Protein 3N5U (pdb70)

B-factor: mean 53.97, std 14.17, range [27.02, 156.86]

Nearest PDB structures (foldseek):
  6obs-assembly1_A  TM=1.000E+00  e=6.700E-63  Homo sapiens
  7t0y-assembly2_C  TM=9.995E-01  e=1.807E-62  Homo sapiens
  7tvf-assembly2_C  TM=9.965E-01  e=1.807E-62  Homo sapiens
  6obr-assembly2_B  TM=9.965E-01  e=2.464E-62  Homo sapiens
  6obq-assembly2_B  TM=9.954E-01  e=4.580E-62  Homo sapiens

CATH classification: 3.60.21.10

GO terms:
  GO:0005737 cytoplasm (C, IDA)
  GO:0005783 endoplasmic reticulum (C, IDA)
  GO:0043247 telomere maintenance in response to DNA damage (P, IDA)
  GO:0016791 phosphatase activity (F, IDA)
  GO:0004721 phosphoprotein phosphatase activity (F, IMP)
  GO:0004722 protein serine/threonine phosphatase activity (F, TAS)
  GO:0060828 regulation of canonical Wnt signaling pathway (P, IC)
  GO:0005515 protein binding (F, IPI)
  GO:0006470 protein dephosphorylation (P, IMP)
  GO:0001111 RNA polymerase II promoter clearance (P, IDA)
  GO:0004722 protein serine/threonine phosphatase activity (F, IDA)
  GO:0034244 negative regulation of transcription elongation by RNA polymerase II (P, IDA)
  GO:0005634 nucleus (C, IDA)
  GO:0072357 PTW/PP1 phosphatase complex (C, IDA)
  GO:2000806 positive regulation of termination of RNA polymerase II transcription, poly(A)-coupled (P, IDA)
  GO:0032968 positive regulation of transcription elongation by RNA polymerase II (P, IDA)
  GO:0050821 protein stabilization (P, IDA)
  GO:0180007 RNA polymerase II CTD heptapeptide repeat S5 phosphatase activity (F, IDA)
  GO:0004722 protein serine/threonine phosphatase activity (F, EXP)
  GO:0005634 nucleus (C, EXP)

Secondary structure (DSSP, 8-state):
--HHHHHHHHHTTTTSSTT------HHHHHHHHHHHHHHHHHS-SEE---SSEEEE-B-TT-HHHHHHHHHHH--TTSS-EEE-S--SSSSS-HHHHHHHHHHHHHHSTTSEEE---TTSSHHHHTTTTHHHHHHHHS-HHHHHHHHHHHTT---EEEETTTEEE-SS---TT--SHHHHHT--SS----SSHHHHHHHH-EE-TT--SEEE-TTSSSEEE-HHHHHHHHHHTT--EEEE-SS--TTSEEEETTTTEEEEB--SSTTSS----EEEEEE-TT-EEEEEEE----/--HHHHHHHHHTTTTSSTT------HHHHHHHHHHHHHHHHHS-SEE---SSEEEE-B-TT-HHHHHHHHHHH--TTSS-EEE-S--SSSSS-HHHHHHHHHHHHHHSTTSEEE---TTSSHHHHTTTTHHHHHHHHS-HHHHHHHHHHHTT---EEEETTTEEE-SS---TT--SHHHHHT--SS----SSHHHHHHHH-EE-TT--SEEE-TTSSSEEE-HHHHHHHHHHTT--EEEE-SS--SSSEEEETTTTEEEEB--SSTTSS----EEEEEE-TT--EEEEEE----/---EE--

Radius of gyration: 26.46 Å; Cα contacts (8 Å, |Δi|>4): 1363; chains: 3; bounding box: 72×62×52 Å

Foldseek 3Di:
DCLVVLLCLLCVCQPPDADDDRADDLVVLLCLLPLLLVLLQVAFLEAEAEDFAKEFAAAAQRSNLVSVVCVQVNDPPVGAYEYAANQYFLHDGSPSRVSNLSSVCNVCVRRHAYAYAPCQAPVCCCPRCNCVVCVVRPRNVSVVSSNLRSLSHRAWYQYPLAEIEHAADFAPQPPDPCVSRVDDPSDGQDQDDGSVQRRHEEEDAPDDAWAPDPVNGGTYGYLVVLVVRCVSRVYQEYEYENDDDQAQKDAHNHNSYIYGHAHACSNVPHQGKGWMWGQHNVRPIDIDIGGHDD/DPLVVLLCLLCVCQPPDQDDDRADDLVVLLCLLPLLLVLLQVAFLEAEAEDFAKEFEAAAQRSNLVSVVCVQVNDPPVGAYEYAANQYFLHDGSPSRVSNLSSVCNVCVRRHAYAYAPCQAPVCCCPRCNCVVCVVRPRNVSVVSSNLRSLSGRAWYQYPLAEIEHAADFAPQPPDPCVSRVDDPSDGQDQDDGSVQRRHEEEDAPDDAWAPDPVNGGTYGYLVVLVVRCVSRVYQEYEYENDDDQAQKDAHNHNSYIYGHAHACSNVPHQGKHWMWGQHNVRPIDIDIGGHDD/DDDDDDD

Sequence (595 aa):
LNLDSIIGRLLEVQGSRPGKNVQLTENEIRGLCLKSREIFLSQPILLELEAPLKICGDIHGQYYDLLRLFEYGGFPPESNYLFLGDYVDRGKQSLETICLLLAYKIKYPENFFLLRGNHECASINRIYGFYDECKRRYNIKLWKTFTDCFNCLPIAAIVDEKIFCCHGGLSPDLQSMEQIRRIMRPTDVPDQGLLCDLLWSDPDKDVQGWGENDRGVSFTFGAEVVAKFLHKHDLDLICRAHQVVEDGYEFFAKRQLVTLFSAPNYCGEFDNAGAMMSVDETLMCSFQILKPADLNLDSIIGRLLEVQGSRPGKNVQLTENEIRGLCLKSREIFLSQPILLELEAPLKICGDIHGQYYDLLRLFEYGGFPPESNYLFLGDYVDRGKQSLETICLLLAYKIKYPENFFLLRGNHECASINRIYGFYDECKRRYNIKLWKTFTDCFNCLPIAAIVDEKIFCCHGGLSPDLQSMEQIRRIMRPTDVPDQGLLCDLLWSDPDKDVQGWGENDRGVSFTFGAEVVAKFLHKHDLDLICRAHQVVEDGYEFFAKRQLVTLFSAPNYCGEFDNAGAMMSVDETLMCSFQILKPADKKLRFDI

Solvent-accessible surface area: 24087 Å² total; per-residue (Å²): 84,94,22,91,41,0,17,39,79,1,43,114,3,70,70,39,174,118,35,87,76,17,99,5,78,66,108,36,2,54,14,0,0,87,87,0,70,114,26,0,67,102,19,82,8,2,4,117,18,126,11,78,6,40,0,0,0,1,2,0,0,28,1,40,31,0,3,84,0,0,105,114,9,14,36,12,66,139,18,50,1,0,0,0,0,2,0,0,0,96,18,176,8,0,3,2,0,1,3,0,0,2,0,5,1,25,79,46,42,123,53,0,22,2,0,0,0,4,7,0,3,29,53,8,0,38,35,65,28,0,4,64,9,0,63,156,32,36,52,30,123,0,10,93,15,0,5,57,0,1,30,0,2,1,0,0,0,17,1,44,144,37,0,0,0,0,0,0,0,3,5,43,64,8,106,42,31,79,48,0,91,151,32,150,36,74,33,63,13,62,97,129,32,22,13,0,1,0,0,24,0,6,20,49,173,133,26,165,26,87,19,99,5,96,69,16,20,22,81,10,0,0,36,53,24,0,35,149,15,11,162,124,42,97,11,49,0,0,0,0,0,10,59,48,8,140,86,0,59,93,50,20,7,188,105,58,0,0,7,0,1,1,0,4,36,24,74,61,135,96,108,3,9,0,0,0,0,13,3,62,128,46,13,46,0,36,27,50,46,3,151,43,89,201,86,97,20,91,42,0,18,38,80,1,44,115,4,69,69,37,174,119,36,89,76,17,98,6,78,64,108,37,2,56,14,0,0,86,86,0,69,114,25,0,68,103,20,81,8,2,4,118,18,124,12,79,7,40,0,0,0,1,2,1,0,29,2,39,31,0,2,82,0,0,103,116,10,13,36,11,65,141,17,49,0,0,0,0,0,3,0,0,0,99,17,176,7,0,3,2,0,2,2,0,0,2,0,5,0,25,78,45,43,125,54,0,21,1,0,0,0,5,7,0,2,30,54,9,0,39,36,66,27,0,4,64,9,0,62,158,32,35,50,27,121,0,8,90,14,0,5,57,0,0,30,0,3,1,0,0,0,17,0,45,143,64,5,0,0,0,0,0,0,3,6,43,65,8,105,40,31,80,48,0,92,149,30,151,38,74,34,62,12,63,101,131,32,22,13,0,1,0,0,25,0,6,19,49,172,133,25,165,26,87,19,106,6,101,71,17,20,21,80,10,0,0,36,54,24,0,36,149,17,10,165,124,42,97,12,89,21,0,0,0,0,11,57,48,8,143,84,0,67,92,69,19,7,189,174,56,0,0,7,0,1,1,0,2,35,24,73,61,135,98,108,3,9,0,0,0,0,13,3,61,130,107,69,125,39,50,47,49,47,3,151,41,89,202,211,112,27,115,36,59,185

InterPro domains:
  IPR004843 Calcineurin-like, phosphoesterase domain [PF00149] (59-251)
  IPR006186 Serine/threonine-specific protein phosphatase/bis(5-nucleosyl)-tetraphosphatase [PR00114] (58-85)
  IPR006186 Serine/threonine-specific protein phosphatase/bis(5-nucleosyl)-tetraphosphatase [PR00114] (87-114)
  IPR006186 Serine/threonine-specific protein phosphatase/bis(5-nucleosyl)-tetraphosphatase [PR00114] (120-144)
  IPR006186 Serine/threonine-specific protein phosphatase/bis(5-nucleosyl)-tetraphosphatase [PR00114] (154-180)
  IPR006186 Serine/threonine-specific protein phosphatase/bis(5-nucleosyl)-tetraphosphatase [PR00114] (183-210)
  IPR006186 Serine/threonine-specific protein phosphatase/bis(5-nucleosyl)-tetraphosphatase [PR00114] (240-260)
  IPR006186 Serine/threonine-specific protein phosphatase/bis(5-nucleosyl)-tetraphosphatase [PR00114] (262-278)
  IPR006186 Serine/threonine-specific protein phosphatase/bis(5-nucleosyl)-tetraphosphatase [PS00125] (121-126)
  IPR006186 Serine/threonine-specific protein phosphatase/bis(5-nucleosyl)-tetraphosphatase [SM00156] (30-300)
  IPR029052 Metallo-dependent phosphatase-like [G3DSA:3.60.21.10] (2-308)
  IPR029052 Metallo-dependent phosphatase-like [SSF56300] (19-301)
  IPR031675 Serine-threonine protein phosphatase, N-terminal [PF16891] (9-56)
  IPR050341 Serine/threonine-protein phosphatase PP1 catalytic subunit [PTHR11668] (12-305)

Structure (mmCIF, N/CA/C/O backbone):
data_3N5U
#
_entry.id   3N5U
#
_cell.length_a   92.946
_cell.length_b   92.946
_cell.length_c   192.381
_cell.angle_alpha   90.000
_cell.angle_beta   90.000
_cell.angle_gamma   90.000
#
_symmetry.space_group_name_H-M   'P 41 21 2'
#
loop_
_entity.id
_entity.type
_entity.pdbx_description
1 polymer 'Serine/threonine-protein phosphatase PP1-alpha catalytic subunit'
2 polymer 'Retinoblastoma-associated protein'
3 non-polymer 'MANGANESE (II) ION'
4 non-polymer 'CHLORIDE ION'
#
loop_
_atom_site.group_PDB
_atom_site.id
_atom_site.type_symbol
_atom_site.label_atom_id
_atom_site.label_alt_id
_atom_site.label_comp_id
_atom_site.label_asym_id
_atom_site.label_entity_id
_atom_site.label_seq_id
_atom_site.pdbx_PDB_ins_code
_atom_site.Cartn_x
_atom_site.Cartn_y
_atom_site.Cartn_z
_atom_site.occupancy
_atom_site.B_iso_or_equiv
_atom_site.auth_seq_id
_atom_site.auth_comp_id
_atom_site.auth_asym_id
_atom_site.auth_atom_id
_atom_site.pdbx_PDB_model_num
ATOM 1 N N . LEU A 1 7 ? 27.550 11.794 46.252 1.00 50.73 7 LEU A N 1
ATOM 2 C CA . LEU A 1 7 ? 28.227 12.590 45.226 1.00 57.32 7 LEU A CA 1
ATOM 3 C C . LEU A 1 7 ? 27.700 14.018 45.166 1.00 56.60 7 LEU A C 1
ATOM 4 O O . LEU A 1 7 ? 26.566 14.250 44.744 1.00 58.25 7 LEU A O 1
ATOM 9 N N . ASN A 1 8 ? 28.525 14.977 45.575 1.00 53.87 8 ASN A N 1
ATOM 10 C CA . ASN A 1 8 ? 28.108 16.375 45.571 1.00 55.82 8 ASN A CA 1
ATOM 11 C C . ASN A 1 8 ? 28.302 17.022 44.205 1.00 55.72 8 ASN A C 1
ATOM 12 O O . ASN A 1 8 ? 29.225 17.814 43.999 1.00 54.13 8 ASN A O 1
ATOM 17 N N . LEU A 1 9 ? 27.411 16.684 43.279 1.00 56.11 9 LEU A N 1
ATOM 18 C CA . LEU A 1 9 ? 27.521 17.116 41.889 1.00 54.25 9 LEU A CA 1
ATOM 19 C C . LEU A 1 9 ? 27.623 18.639 41.736 1.00 53.17 9 LEU A C 1
ATOM 20 O O . LEU A 1 9 ? 28.517 19.143 41.052 1.00 49.55 9 LEU A O 1
ATOM 25 N N . ASP A 1 10 ? 26.708 19.366 42.373 1.00 57.48 10 ASP A N 1
ATOM 26 C CA . ASP A 1 10 ? 26.676 20.822 42.264 1.00 53.79 10 ASP A CA 1
ATOM 27 C C . ASP A 1 10 ? 27.985 21.460 42.732 1.00 51.31 10 ASP A C 1
ATOM 28 O O . ASP A 1 10 ? 28.498 22.376 42.091 1.00 49.90 10 ASP A O 1
ATOM 33 N N . SER A 1 11 ? 28.530 20.973 43.842 1.00 48.64 11 SER A N 1
ATOM 34 C CA . SER A 1 11 ? 29.793 21.503 44.346 1.00 49.48 11 SER A CA 1
ATOM 35 C C . SER A 1 11 ? 30.894 21.359 43.315 1.00 50.03 11 SER A C 1
ATOM 36 O O . SER A 1 11 ? 31.673 22.285 43.083 1.00 48.72 11 SER A O 1
ATOM 39 N N . ILE A 1 12 ? 30.957 20.173 42.723 1.00 49.73 12 ILE A N 1
ATOM 40 C CA . ILE A 1 12 ? 31.950 19.850 41.714 1.00 47.01 12 ILE A CA 1
ATOM 41 C C . ILE A 1 12 ? 31.853 20.809 40.535 1.00 48.80 12 ILE A C 1
ATOM 42 O O . ILE A 1 12 ? 32.828 21.478 40.186 1.00 48.17 12 ILE A O 1
ATOM 47 N N . ILE A 1 13 ? 30.669 20.886 39.933 1.00 46.52 13 ILE A N 1
ATOM 48 C CA . ILE A 1 13 ? 30.441 21.807 38.826 1.00 46.25 13 ILE A CA 1
ATOM 49 C C . ILE A 1 13 ? 30.827 23.223 39.230 1.00 47.43 13 ILE A C 1
ATOM 50 O O . ILE A 1 13 ? 31.371 23.980 38.427 1.00 46.13 13 ILE A O 1
ATOM 55 N N . GLY A 1 14 ? 30.544 23.570 40.483 1.00 49.59 14 GLY A N 1
ATOM 56 C CA . GLY A 1 14 ? 30.827 24.899 40.999 1.00 50.25 14 GLY A CA 1
ATOM 57 C C . GLY A 1 14 ? 32.303 25.246 41.000 1.00 51.38 14 GLY A C 1
ATOM 58 O O . GLY A 1 14 ? 32.702 26.299 40.500 1.00 51.39 14 GLY A O 1
ATOM 59 N N . ARG A 1 15 ? 33.117 24.364 41.569 1.00 50.44 15 ARG A N 1
ATOM 60 C CA . ARG A 1 15 ? 34.557 24.576 41.604 1.00 50.12 15 ARG A CA 1
ATOM 61 C C . ARG A 1 15 ? 35.151 24.576 40.206 1.00 49.03 15 ARG A C 1
ATOM 62 O O . ARG A 1 15 ? 36.161 25.236 39.952 1.00 49.48 15 ARG A O 1
ATOM 70 N N . LEU A 1 16 ? 34.515 23.834 39.302 1.00 49.39 16 LEU A N 1
ATOM 71 C CA . LEU A 1 16 ? 34.965 23.754 37.912 1.00 52.14 16 LEU A CA 1
ATOM 72 C C . LEU A 1 16 ? 34.714 25.048 37.139 1.00 49.59 16 LEU A C 1
ATOM 73 O O . LEU A 1 16 ? 35.625 25.601 36.531 1.00 50.96 16 LEU A O 1
ATOM 78 N N . LEU A 1 17 ? 33.476 25.525 37.166 1.00 47.27 17 LEU A N 1
ATOM 79 C CA . LEU A 1 17 ? 33.114 26.741 36.454 1.00 49.26 17 LEU A CA 1
ATOM 80 C C . LEU A 1 17 ? 33.757 27.976 37.077 1.00 54.49 17 LEU A C 1
ATOM 81 O O . LEU A 1 17 ? 33.823 29.036 36.455 1.00 57.04 17 LEU A O 1
ATOM 86 N N . GLU A 1 18 ? 34.237 27.827 38.306 1.00 54.45 18 GLU A N 1
ATOM 87 C CA . GLU A 1 18 ? 34.761 28.948 39.075 1.00 56.23 18 GLU A CA 1
ATOM 88 C C . GLU A 1 18 ? 35.925 29.669 38.396 1.00 56.09 18 GLU A C 1
ATOM 89 O O . GLU A 1 18 ? 36.022 30.889 38.473 1.00 63.52 18 GLU A O 1
ATOM 95 N N . VAL A 1 19 ? 36.805 28.925 37.736 1.00 56.04 19 VAL A N 1
ATOM 96 C CA . VAL A 1 19 ? 37.961 29.538 37.082 1.00 64.58 19 VAL A CA 1
ATOM 97 C C . VAL A 1 19 ? 37.601 30.258 35.784 1.00 66.63 19 VAL A C 1
ATOM 98 O O . VAL A 1 19 ? 38.484 30.704 35.054 1.00 68.27 19 VAL A O 1
ATOM 102 N N . GLN A 1 20 ? 36.307 30.371 35.507 1.00 65.02 20 GLN A N 1
ATOM 103 C CA . GLN A 1 20 ? 35.835 30.983 34.270 1.00 67.00 20 GLN A CA 1
ATOM 104 C C . GLN A 1 20 ? 36.420 32.379 34.059 1.00 72.05 20 GLN A C 1
ATOM 105 O O . GLN A 1 20 ? 36.005 33.340 34.707 1.00 70.19 20 GLN A O 1
ATOM 111 N N . GLY A 1 21 ? 37.383 32.479 33.146 1.00 76.09 21 GLY A N 1
ATOM 112 C CA . GLY A 1 21 ? 38.039 33.741 32.852 1.00 75.37 21 GLY A CA 1
ATOM 113 C C . GLY A 1 21 ? 38.936 34.201 33.983 1.00 72.83 21 GLY A C 1
ATOM 114 O O . GLY A 1 21 ? 38.654 35.199 34.646 1.00 68.87 21 GLY A O 1
ATOM 115 N N . SER A 1 22 ? 40.022 33.472 34.201 1.00 74.03 22 SER A N 1
ATOM 116 C CA . SER A 1 22 ? 40.914 33.763 35.312 1.00 79.13 22 SER A CA 1
ATOM 117 C C . SER A 1 22 ? 42.339 33.393 34.947 1.00 84.77 22 SER A C 1
ATOM 118 O O . SER A 1 22 ? 42.975 32.603 35.642 1.00 86.04 22 SER A O 1
ATOM 121 N N . ARG A 1 23 ? 42.833 33.968 33.854 1.00 88.72 23 ARG A N 1
ATOM 122 C CA . ARG A 1 23 ? 44.154 33.630 33.333 1.00 96.30 23 ARG A CA 1
ATOM 123 C C . ARG A 1 23 ? 44.081 32.268 32.643 1.00 91.98 23 ARG A C 1
ATOM 124 O O . ARG A 1 23 ? 43.311 31.406 33.065 1.00 87.33 23 ARG A O 1
ATOM 132 N N . PRO A 1 24 ? 44.875 32.073 31.575 1.00 94.05 24 PRO A N 1
ATOM 133 C CA . PRO A 1 24 ? 44.890 30.817 30.812 1.00 89.32 24 PRO A CA 1
ATOM 134 C C . PRO A 1 24 ? 45.599 29.680 31.552 1.00 89.33 24 PRO A C 1
ATOM 135 O O . PRO A 1 24 ? 46.790 29.790 31.859 1.00 92.81 24 PRO A O 1
ATOM 139 N N . GLY A 1 25 ? 44.871 28.602 31.828 1.00 77.11 25 GLY A N 1
ATOM 140 C CA . GLY A 1 25 ? 45.460 27.418 32.424 1.00 69.90 25 GLY A CA 1
ATOM 141 C C . GLY A 1 25 ? 45.524 27.410 33.944 1.00 73.44 25 GLY A C 1
ATOM 142 O O . GLY A 1 25 ? 46.518 26.965 34.524 1.00 69.72 25 GLY A O 1
ATOM 143 N N . LYS A 1 26 ? 44.474 27.906 34.596 1.00 72.20 26 LYS A N 1
ATOM 144 C CA . LYS A 1 26 ? 44.367 27.790 36.048 1.00 60.09 26 LYS A CA 1
ATOM 145 C C . LYS A 1 26 ? 43.684 26.475 36.399 1.00 55.83 26 LYS A C 1
ATOM 146 O O . LYS A 1 26 ? 42.495 26.297 36.138 1.00 53.10 26 LYS A O 1
ATOM 152 N N . ASN A 1 27 ? 44.448 25.558 36.986 1.00 53.72 27 ASN A N 1
ATOM 153 C CA . ASN A 1 27 ? 43.961 24.216 37.296 1.00 48.21 27 ASN A CA 1
ATOM 154 C C . ASN A 1 27 ? 42.803 24.195 38.293 1.00 45.19 27 ASN A C 1
ATOM 155 O O . ASN A 1 27 ? 42.643 25.113 39.096 1.00 46.50 27 ASN A O 1
ATOM 160 N N . VAL A 1 28 ? 41.988 23.145 38.220 1.00 45.13 28 VAL A N 1
ATOM 161 C CA . VAL A 1 28 ? 40.954 22.883 39.224 1.00 43.33 28 VAL A CA 1
ATOM 162 C C . VAL A 1 28 ? 41.106 21.444 39.712 1.00 41.47 28 VAL A C 1
ATOM 163 O O . VAL A 1 28 ? 40.834 20.494 38.974 1.00 40.23 28 VAL A O 1
ATOM 167 N N . GLN A 1 29 ? 41.560 21.286 40.951 1.00 38.30 29 GLN A N 1
ATOM 168 C CA . GLN A 1 29 ? 41.935 19.972 41.458 1.00 35.97 29 GLN A CA 1
ATOM 169 C C . GLN A 1 29 ? 40.864 19.359 42.348 1.00 34.79 29 GLN A C 1
ATOM 170 O O . GLN A 1 29 ? 40.806 19.634 43.539 1.00 37.78 29 GLN A O 1
ATOM 176 N N . LEU A 1 30 ? 40.015 18.527 41.763 1.00 33.97 30 LEU A N 1
ATOM 177 C CA . LEU A 1 30 ? 39.020 17.796 42.531 1.00 36.53 30 LEU A CA 1
ATOM 178 C C . LEU A 1 30 ? 39.703 16.670 43.314 1.00 39.64 30 LEU A C 1
ATOM 179 O O . LEU A 1 30 ? 40.898 16.417 43.130 1.00 39.70 30 LEU A O 1
ATOM 184 N N . THR A 1 31 ? 38.963 15.995 44.191 1.00 36.54 31 THR A N 1
ATOM 185 C CA . THR A 1 31 ? 39.529 14.835 44.864 1.00 40.05 31 THR A CA 1
ATOM 186 C C . THR A 1 31 ? 39.356 13.630 43.965 1.00 38.00 31 THR A C 1
ATOM 187 O O . THR A 1 31 ? 38.388 13.547 43.217 1.00 37.79 31 THR A O 1
ATOM 191 N N . GLU A 1 32 ? 40.302 12.705 44.022 1.00 38.80 32 GLU A N 1
ATOM 192 C CA . GLU A 1 32 ? 40.225 11.531 43.172 1.00 38.91 32 GLU A CA 1
ATOM 193 C C . GLU A 1 32 ? 38.932 10.784 43.445 1.00 39.14 32 GLU A C 1
ATOM 194 O O . GLU A 1 32 ? 38.415 10.082 42.574 1.00 39.08 32 GLU A O 1
ATOM 200 N N . ASN A 1 33 ? 38.400 10.948 44.653 1.00 37.88 33 ASN A N 1
ATOM 201 C CA . ASN A 1 33 ? 37.132 10.313 44.984 1.00 40.09 33 ASN A CA 1
ATOM 202 C C . ASN A 1 33 ? 35.954 10.967 44.282 1.00 40.45 33 ASN A C 1
ATOM 203 O O . ASN A 1 33 ? 35.010 10.289 43.875 1.00 42.91 33 ASN A O 1
ATOM 208 N N . GLU A 1 34 ? 36.014 12.283 44.126 1.00 40.64 34 GLU A N 1
ATOM 209 C CA . GLU A 1 34 ? 34.983 12.989 43.375 1.00 39.59 34 GLU A CA 1
ATOM 210 C C . GLU A 1 34 ? 35.004 12.544 41.924 1.00 37.13 34 GLU A C 1
ATOM 211 O O . GLU A 1 34 ? 33.962 12.264 41.343 1.00 39.09 34 GLU A O 1
ATOM 217 N N . ILE A 1 35 ? 36.197 12.451 41.352 1.00 34.62 35 ILE A N 1
ATOM 218 C CA . ILE A 1 35 ? 36.337 12.046 39.961 1.00 37.75 35 ILE A CA 1
ATOM 219 C C . ILE A 1 35 ? 35.827 10.619 39.701 1.00 40.48 35 ILE A C 1
ATOM 220 O O . ILE A 1 35 ? 35.152 10.381 38.697 1.00 39.78 35 ILE A O 1
ATOM 225 N N . ARG A 1 36 ? 36.132 9.677 40.593 1.00 37.64 36 ARG A N 1
ATOM 226 C CA . ARG A 1 36 ? 35.589 8.325 40.454 1.00 39.76 36 ARG A CA 1
ATOM 227 C C . ARG A 1 36 ? 34.068 8.361 40.417 1.00 43.79 36 ARG A C 1
ATOM 228 O O . ARG A 1 36 ? 33.433 7.591 39.695 1.00 42.63 36 ARG A O 1
ATOM 236 N N . GLY A 1 37 ? 33.492 9.253 41.219 1.00 44.35 37 GLY A N 1
ATOM 237 C CA . GLY A 1 37 ? 32.052 9.412 41.268 1.00 44.54 37 GLY A CA 1
ATOM 238 C C . GLY A 1 37 ? 31.542 9.778 39.894 1.00 45.34 37 GLY A C 1
ATOM 239 O O . GLY A 1 37 ? 30.640 9.138 39.358 1.00 47.18 37 GLY A O 1
ATOM 240 N N . LEU A 1 38 ? 32.141 10.817 39.325 1.00 43.80 38 LEU A N 1
ATOM 241 C CA . LEU A 1 38 ? 31.809 11.265 37.983 1.00 41.04 38 LEU A CA 1
ATOM 242 C C . LEU A 1 38 ? 31.896 10.115 36.986 1.00 46.61 38 LEU A C 1
ATOM 243 O O . LEU A 1 38 ? 31.018 9.950 36.143 1.00 49.95 38 LEU A O 1
ATOM 248 N N . CYS A 1 39 ? 32.954 9.317 37.091 1.00 46.02 39 CYS A N 1
ATOM 249 C CA . CYS A 1 39 ? 33.172 8.210 36.165 1.00 44.64 39 CYS A CA 1
ATOM 250 C C . CYS A 1 39 ? 32.145 7.101 36.314 1.00 46.75 39 CYS A C 1
ATOM 251 O O . CYS A 1 39 ? 31.573 6.647 35.332 1.00 49.18 39 CYS A O 1
ATOM 254 N N . LEU A 1 40 ? 31.919 6.662 37.546 1.00 48.52 40 LEU A N 1
ATOM 255 C CA . LEU A 1 40 ? 31.050 5.520 37.797 1.00 49.58 40 LEU A CA 1
ATOM 256 C C . LEU A 1 40 ? 29.570 5.835 37.596 1.00 52.47 40 LEU A C 1
ATOM 257 O O . LEU A 1 40 ? 28.841 5.041 37.004 1.00 53.58 40 LEU A O 1
ATOM 262 N N . LYS A 1 41 ? 29.131 6.994 38.078 1.00 52.50 41 LYS A N 1
ATOM 263 C CA . LYS A 1 41 ? 27.720 7.360 37.998 1.00 53.58 41 LYS A CA 1
ATOM 264 C C . LYS A 1 41 ? 27.322 7.811 36.603 1.00 52.65 41 LYS A C 1
ATOM 265 O O . LYS A 1 41 ? 26.142 7.818 36.259 1.00 56.57 41 LYS A O 1
ATOM 271 N N . SER A 1 42 ? 28.310 8.184 35.797 1.00 50.39 42 SER A N 1
ATOM 272 C CA . SER A 1 42 ? 28.053 8.497 34.398 1.00 49.21 42 SER A CA 1
ATOM 273 C C . SER A 1 42 ? 28.137 7.216 33.580 1.00 50.59 42 SER A C 1
ATOM 274 O O . SER A 1 42 ? 27.332 6.987 32.683 1.00 52.95 42 SER A O 1
ATOM 277 N N . ARG A 1 43 ? 29.116 6.379 33.901 1.00 49.41 43 ARG A N 1
ATOM 278 C CA . ARG A 1 43 ? 29.243 5.071 33.280 1.00 46.92 43 ARG A CA 1
ATOM 279 C C . ARG A 1 43 ? 27.914 4.327 33.367 1.00 52.15 43 ARG A C 1
ATOM 280 O O . ARG A 1 43 ? 27.516 3.655 32.419 1.00 52.95 43 ARG A O 1
ATOM 288 N N . GLU A 1 44 ? 27.230 4.454 34.504 1.00 52.53 44 GLU A N 1
ATOM 289 C CA . GLU A 1 44 ? 25.893 3.886 34.671 1.00 50.90 44 GLU A CA 1
ATOM 290 C C . GLU A 1 44 ? 24.963 4.422 33.589 1.00 53.85 44 GLU A C 1
ATOM 291 O O . GLU A 1 44 ? 24.349 3.656 32.848 1.00 55.06 44 GLU A O 1
ATOM 297 N N . ILE A 1 45 ? 24.867 5.747 33.510 1.00 52.32 45 ILE A N 1
ATOM 298 C CA . ILE A 1 45 ? 24.017 6.418 32.528 1.00 52.23 45 ILE A CA 1
ATOM 299 C C . ILE A 1 45 ? 24.307 5.981 31.094 1.00 51.82 45 ILE A C 1
ATOM 300 O O . ILE A 1 45 ? 23.387 5.727 30.323 1.00 53.57 45 ILE A O 1
ATOM 305 N N . PHE A 1 46 ? 25.585 5.900 30.737 1.00 51.30 46 PHE A N 1
ATOM 306 C CA . PHE A 1 46 ? 25.963 5.542 29.375 1.00 52.22 46 PHE A CA 1
ATOM 307 C C . PHE A 1 46 ? 25.413 4.185 28.978 1.00 51.39 46 PHE A C 1
ATOM 308 O O . PHE A 1 46 ? 24.997 3.990 27.836 1.00 55.42 46 PHE A O 1
ATOM 316 N N . LEU A 1 47 ? 25.417 3.249 29.919 1.00 47.64 47 LEU A N 1
ATOM 317 C CA . LEU A 1 47 ? 24.966 1.896 29.632 1.00 50.99 47 LEU A CA 1
ATOM 318 C C . LEU A 1 47 ? 23.443 1.806 29.520 1.00 55.93 47 LEU A C 1
ATOM 319 O O . LEU A 1 47 ? 22.915 1.185 28.589 1.00 55.74 47 LEU A O 1
ATOM 324 N N . SER A 1 48 ? 22.737 2.430 30.461 1.00 55.04 48 SER A N 1
ATOM 325 C CA . SER A 1 48 ? 21.273 2.412 30.444 1.00 57.40 48 SER A CA 1
ATOM 326 C C . SER A 1 48 ? 20.724 3.119 29.201 1.00 53.30 48 SER A C 1
ATOM 327 O O . SER A 1 48 ? 19.582 2.901 28.801 1.00 51.42 48 SER A O 1
ATOM 330 N N . GLN A 1 49 ? 21.550 3.966 28.596 1.00 53.79 49 GLN A N 1
ATOM 331 C CA . GLN A 1 49 ? 21.200 4.637 27.348 1.00 54.62 49 GLN A CA 1
ATOM 332 C C . GLN A 1 49 ? 21.726 3.844 26.147 1.00 58.85 49 GLN A C 1
ATOM 333 O O . GLN A 1 49 ? 22.704 3.102 26.267 1.00 58.14 49 GLN A O 1
ATOM 339 N N . PRO A 1 50 ? 21.073 3.993 24.981 1.00 56.83 50 PRO A N 1
ATOM 340 C CA . PRO A 1 50 ? 21.444 3.207 23.797 1.00 55.36 50 PRO A CA 1
ATOM 341 C C . PRO A 1 50 ? 22.828 3.572 23.259 1.00 56.77 50 PRO A C 1
ATOM 342 O O . PRO A 1 50 ? 23.250 4.728 23.368 1.00 54.74 50 PRO A O 1
ATOM 346 N N . ILE A 1 51 ? 23.524 2.596 22.681 1.00 55.00 51 ILE A N 1
ATOM 347 C CA . ILE A 1 51 ? 24.832 2.854 22.094 1.00 53.80 51 ILE A CA 1
ATOM 348 C C . ILE A 1 51 ? 24.691 3.722 20.847 1.00 58.21 51 ILE A C 1
ATOM 349 O O . ILE A 1 51 ? 25.618 4.443 20.473 1.00 56.86 51 ILE A O 1
ATOM 354 N N . LEU A 1 52 ? 23.525 3.647 20.209 1.00 59.45 52 LEU A N 1
ATOM 355 C CA . LEU A 1 52 ? 23.200 4.520 19.087 1.00 55.63 52 LEU A CA 1
ATOM 356 C C . LEU A 1 52 ? 22.064 5.449 19.484 1.00 56.10 52 LEU A C 1
ATOM 357 O O . LEU A 1 52 ? 20.894 5.083 19.391 1.00 58.39 52 LEU A O 1
ATOM 362 N N . LEU A 1 53 ? 22.421 6.650 19.930 1.00 54.15 53 LEU A N 1
ATOM 363 C CA . LEU A 1 53 ? 21.450 7.617 20.426 1.00 54.62 53 LEU A CA 1
ATOM 364 C C . LEU A 1 53 ? 20.477 8.078 19.350 1.00 62.94 53 LEU A C 1
ATOM 365 O O . LEU A 1 53 ? 20.741 7.943 18.153 1.00 66.53 53 LEU A O 1
ATOM 370 N N . GLU A 1 54 ? 19.347 8.623 19.789 1.00 64.33 54 GLU A N 1
ATOM 371 C CA . GLU A 1 54 ? 18.373 9.227 18.885 1.00 66.38 54 GLU A CA 1
ATOM 372 C C . GLU A 1 54 ? 17.875 10.533 19.489 1.00 61.62 54 GLU A C 1
ATOM 373 O O . GLU A 1 54 ? 16.957 10.540 20.309 1.00 60.12 54 GLU A O 1
ATOM 379 N N . LEU A 1 55 ? 18.498 11.636 19.083 1.00 64.83 55 LEU A N 1
ATOM 380 C CA . LEU A 1 55 ? 18.202 12.946 19.659 1.00 69.15 55 LEU A CA 1
ATOM 381 C C . LEU A 1 55 ? 17.233 13.735 18.796 1.00 67.33 55 LEU A C 1
ATOM 382 O O . LEU A 1 55 ? 16.805 13.269 17.746 1.00 67.84 55 LEU A O 1
ATOM 387 N N . GLU A 1 56 ? 16.896 14.937 19.248 1.00 68.87 56 GLU A N 1
ATOM 388 C CA . GLU A 1 56 ? 16.015 15.823 18.503 1.00 68.58 56 GLU A CA 1
ATOM 389 C C . GLU A 1 56 ? 16.435 17.271 18.693 1.00 68.76 56 GLU A C 1
ATOM 390 O O . GLU A 1 56 ? 16.850 17.673 19.782 1.00 67.38 56 GLU A O 1
ATOM 396 N N . ALA A 1 57 ? 16.328 18.051 17.624 1.00 68.12 57 ALA A N 1
ATOM 397 C CA . ALA A 1 57 ? 16.621 19.474 17.690 1.00 69.88 57 ALA A CA 1
ATOM 398 C C . ALA A 1 57 ? 15.645 20.149 18.648 1.00 72.15 57 ALA A C 1
ATOM 399 O O . ALA A 1 57 ? 14.554 19.632 18.885 1.00 74.13 57 ALA A O 1
ATOM 401 N N . PRO A 1 58 ? 16.026 21.315 19.195 1.00 71.47 58 PRO A N 1
ATOM 402 C CA . PRO A 1 58 ? 17.298 21.992 18.932 1.00 70.87 58 PRO A CA 1
ATOM 403 C C . PRO A 1 58 ? 18.436 21.407 19.746 1.00 72.01 58 PRO A C 1
ATOM 404 O O . PRO A 1 58 ? 18.200 20.803 20.794 1.00 74.23 58 PRO A O 1
ATOM 408 N N . LEU A 1 59 ? 19.658 21.592 19.259 1.00 66.38 59 LEU A N 1
ATOM 409 C CA . LEU A 1 59 ? 20.846 21.228 20.019 1.00 65.74 59 LEU A CA 1
ATOM 410 C C . LEU A 1 59 ? 22.096 21.766 19.346 1.00 60.92 59 LEU A C 1
ATOM 411 O O . LEU A 1 59 ? 22.148 21.893 18.128 1.00 63.64 59 LEU A O 1
ATOM 416 N N . LYS A 1 60 ? 23.095 22.100 20.152 1.00 57.88 60 LYS A N 1
ATOM 417 C CA . LYS A 1 60 ? 24.382 22.508 19.624 1.00 57.49 60 LYS A CA 1
ATOM 418 C C . LYS A 1 60 ? 25.251 21.262 19.492 1.00 58.30 60 LYS A C 1
ATOM 419 O O . LYS A 1 60 ? 25.160 20.348 20.309 1.00 58.43 60 LYS A O 1
ATOM 425 N N . ILE A 1 61 ? 26.081 21.216 18.457 1.00 60.30 61 ILE A N 1
ATOM 426 C CA . ILE A 1 61 ? 26.993 20.093 18.276 1.00 55.87 61 ILE A CA 1
ATOM 427 C C . ILE A 1 61 ? 28.443 20.566 18.265 1.00 56.80 61 ILE A C 1
ATOM 428 O O . ILE A 1 61 ? 28.751 21.652 17.761 1.00 52.13 61 ILE A O 1
ATOM 433 N N . CYS A 1 62 ? 29.326 19.753 18.840 1.00 57.98 62 CYS A N 1
ATOM 434 C CA . CYS A 1 62 ? 30.735 20.112 18.962 1.00 53.64 62 CYS A CA 1
ATOM 435 C C . CYS A 1 62 ? 31.654 18.954 18.598 1.00 47.79 62 CYS A C 1
ATOM 436 O O . CYS A 1 62 ? 31.286 17.784 18.729 1.00 46.77 62 CYS A O 1
ATOM 439 N N . GLY A 1 63 ? 32.855 19.289 18.141 1.00 44.33 63 GLY A N 1
ATOM 440 C CA . GLY A 1 63 ? 33.813 18.287 17.728 1.00 46.61 63 GLY A CA 1
ATOM 441 C C . GLY A 1 63 ? 34.882 18.060 18.771 1.00 46.31 63 GLY A C 1
ATOM 442 O O . GLY A 1 63 ? 34.596 17.918 19.958 1.00 48.30 63 GLY A O 1
ATOM 443 N N . ASP A 1 64 ? 36.128 18.030 18.322 1.00 44.47 64 ASP A N 1
ATOM 444 C CA . ASP A 1 64 ? 37.245 17.776 19.216 1.00 43.36 64 ASP A CA 1
ATOM 445 C C . ASP A 1 64 ? 37.483 18.945 20.162 1.00 42.36 64 ASP A C 1
ATOM 446 O O . ASP A 1 64 ? 37.468 20.101 19.741 1.00 43.73 64 ASP A O 1
ATOM 451 N N . ILE A 1 65 ? 37.687 18.636 21.442 1.00 42.17 65 ILE A N 1
ATOM 452 C CA . ILE A 1 65 ? 38.053 19.645 22.431 1.00 39.76 65 ILE A CA 1
ATOM 453 C C . ILE A 1 65 ? 39.504 19.471 22.862 1.00 38.69 65 ILE A C 1
ATOM 454 O O . ILE A 1 65 ? 40.180 20.438 23.195 1.00 38.67 65 ILE A O 1
ATOM 459 N N . HIS A 1 66 ? 39.965 18.225 22.859 1.00 38.59 66 HIS A N 1
ATOM 460 C CA . HIS A 1 66 ? 41.360 17.894 23.148 1.00 38.60 66 HIS A CA 1
ATOM 461 C C . HIS A 1 66 ? 42.014 18.723 24.253 1.00 42.02 66 HIS A C 1
ATOM 462 O O . HIS A 1 66 ? 43.011 19.415 24.017 1.00 40.76 66 HIS A O 1
ATOM 469 N N . GLY A 1 67 ? 41.439 18.651 25.451 1.00 41.55 67 GLY A N 1
ATOM 470 C CA . GLY A 1 67 ? 42.059 19.196 26.647 1.00 41.46 67 GLY A CA 1
ATOM 471 C C . GLY A 1 67 ? 42.104 20.708 26.794 1.00 43.81 67 GLY A C 1
ATOM 472 O O . GLY A 1 67 ? 42.495 21.215 27.845 1.00 44.80 67 GLY A O 1
ATOM 473 N N . GLN A 1 68 ? 41.718 21.436 25.753 1.00 44.33 68 GLN A N 1
ATOM 474 C CA . GLN A 1 68 ? 41.740 22.889 25.815 1.00 44.09 68 GLN A CA 1
ATOM 475 C C . GLN A 1 68 ? 40.514 23.384 26.570 1.00 48.14 68 GLN A C 1
ATOM 476 O O . GLN A 1 68 ? 39.483 23.714 25.976 1.00 47.46 68 GLN A O 1
ATOM 482 N N . TYR A 1 69 ? 40.654 23.429 27.894 1.00 49.27 69 TYR A N 1
ATOM 483 C CA . TYR A 1 69 ? 39.540 23.647 28.812 1.00 47.62 69 TYR A CA 1
ATOM 484 C C . TYR A 1 69 ? 38.948 25.048 28.743 1.00 50.85 69 TYR A C 1
ATOM 485 O O . TYR A 1 69 ? 37.728 25.217 28.806 1.00 50.79 69 TYR A O 1
ATOM 494 N N . TYR A 1 70 ? 39.808 26.052 28.624 1.00 51.39 70 TYR A N 1
ATOM 495 C CA . TYR A 1 70 ? 39.334 27.431 28.596 1.00 55.31 70 TYR A CA 1
ATOM 496 C C . TYR A 1 70 ? 38.587 27.739 27.307 1.00 56.10 70 TYR A C 1
ATOM 497 O O . TYR A 1 70 ? 37.748 28.636 27.267 1.00 57.22 70 TYR A O 1
ATOM 506 N N . ASP A 1 71 ? 38.885 26.972 26.262 1.00 57.41 71 ASP A N 1
ATOM 507 C CA . ASP A 1 71 ? 38.166 27.084 25.001 1.00 53.38 71 ASP A CA 1
ATOM 508 C C . ASP A 1 71 ? 36.831 26.352 25.077 1.00 53.93 71 ASP A C 1
ATOM 509 O O . ASP A 1 71 ? 35.883 26.712 24.383 1.00 58.20 71 ASP A O 1
ATOM 514 N N . LEU A 1 72 ? 36.760 25.328 25.923 1.00 51.35 72 LEU A N 1
ATOM 515 C CA . LEU A 1 72 ? 35.491 24.663 26.213 1.00 51.79 72 LEU A CA 1
ATOM 516 C C . LEU A 1 72 ? 34.579 25.586 27.015 1.00 56.34 72 LEU A C 1
ATOM 517 O O . LEU A 1 72 ? 33.356 25.528 26.888 1.00 56.96 72 LEU A O 1
ATOM 522 N N . LEU A 1 73 ? 35.176 26.435 27.846 1.00 55.62 73 LEU A N 1
ATOM 523 C CA . LEU A 1 73 ? 34.402 27.416 28.594 1.00 56.01 73 LEU A CA 1
ATOM 524 C C . LEU A 1 73 ? 33.809 28.451 27.648 1.00 56.84 73 LEU A C 1
ATOM 525 O O . LEU A 1 73 ? 32.602 28.680 27.652 1.00 58.04 73 LEU A O 1
ATOM 530 N N . ARG A 1 74 ? 34.660 29.066 26.833 1.00 59.52 74 ARG A N 1
ATOM 531 C CA . ARG A 1 74 ? 34.204 30.019 25.824 1.00 63.03 74 ARG A CA 1
ATOM 532 C C . ARG A 1 74 ? 33.110 29.396 24.968 1.00 62.18 74 ARG A C 1
ATOM 533 O O . ARG A 1 74 ? 32.193 30.074 24.508 1.00 63.92 74 ARG A O 1
ATOM 541 N N . LEU A 1 75 ? 33.222 28.092 24.763 1.00 61.08 75 LEU A N 1
ATOM 542 C CA . LEU A 1 75 ? 32.296 27.352 23.926 1.00 59.33 75 LEU A CA 1
ATOM 543 C C . LEU A 1 75 ? 30.898 27.314 24.542 1.00 58.87 75 LEU A C 1
ATOM 544 O O . LEU A 1 75 ? 29.896 27.397 23.832 1.00 57.84 75 LEU A O 1
ATOM 549 N N . PHE A 1 76 ? 30.836 27.179 25.864 1.00 60.58 76 PHE A N 1
ATOM 550 C CA . PHE A 1 76 ? 29.567 27.248 26.579 1.00 58.06 76 PHE A CA 1
ATOM 551 C C . PHE A 1 76 ? 29.164 28.708 26.743 1.00 58.02 76 PHE A C 1
ATOM 552 O O . PHE A 1 76 ? 27.990 29.060 26.657 1.00 57.15 76 PHE A O 1
ATOM 560 N N . GLU A 1 77 ? 30.158 29.553 26.985 1.00 59.28 77 GLU A N 1
ATOM 561 C CA . GLU A 1 77 ? 29.945 30.977 27.184 1.00 63.87 77 GLU A CA 1
ATOM 562 C C . GLU A 1 77 ? 29.295 31.597 25.951 1.00 64.64 77 GLU A C 1
ATOM 563 O O . GLU A 1 77 ? 28.681 32.658 26.026 1.00 68.77 77 GLU A O 1
ATOM 569 N N . TYR A 1 78 ? 29.426 30.911 24.822 1.00 67.21 78 TYR A N 1
ATOM 570 C CA . TYR A 1 78 ? 28.981 31.419 23.527 1.00 65.74 78 TYR A CA 1
ATOM 571 C C . TYR A 1 78 ? 27.640 30.804 23.124 1.00 63.67 78 TYR A C 1
ATOM 572 O O . TYR A 1 78 ? 26.765 31.491 22.599 1.00 65.73 78 TYR A O 1
ATOM 581 N N . GLY A 1 79 ? 27.486 29.507 23.373 1.00 61.63 79 GLY A N 1
ATOM 582 C CA . GLY A 1 79 ? 26.279 28.793 22.997 1.00 62.78 79 GLY A CA 1
ATOM 583 C C . GLY A 1 79 ? 25.323 28.576 24.154 1.00 62.52 79 GLY A C 1
ATOM 584 O O . GLY A 1 79 ? 24.183 28.140 23.957 1.00 60.01 79 GLY A O 1
ATOM 585 N N . GLY A 1 80 ? 25.793 28.874 25.364 1.00 59.58 80 GLY A N 1
ATOM 586 C CA . GLY A 1 80 ? 24.976 28.757 26.560 1.00 60.09 80 GLY A CA 1
ATOM 587 C C . GLY A 1 80 ? 25.244 27.520 27.401 1.00 60.22 80 GLY A C 1
ATOM 588 O O . GLY A 1 80 ? 25.177 26.394 26.902 1.00 59.56 80 GLY A O 1
ATOM 589 N N . PHE A 1 81 ? 25.538 27.726 28.684 1.00 57.45 81 PHE A N 1
ATOM 590 C CA . PHE A 1 81 ? 25.753 26.619 29.611 1.00 52.00 81 PHE A CA 1
ATOM 591 C C . PHE A 1 81 ? 24.456 25.846 29.826 1.00 52.59 81 PHE A C 1
ATOM 592 O O . PHE A 1 81 ? 23.381 26.429 29.798 1.00 55.24 81 PHE A O 1
ATOM 600 N N . PRO A 1 82 ? 24.551 24.529 30.053 1.00 51.43 82 PRO A N 1
ATOM 601 C CA . PRO A 1 82 ? 23.346 23.708 30.244 1.00 54.59 82 PRO A CA 1
ATOM 602 C C . PRO A 1 82 ? 22.551 24.086 31.500 1.00 55.03 82 PRO A C 1
ATOM 603 O O . PRO A 1 82 ? 23.126 24.600 32.460 1.00 50.39 82 PRO A O 1
ATOM 607 N N . PRO A 1 83 ? 21.235 23.817 31.497 1.00 55.75 83 PRO A N 1
ATOM 608 C CA . PRO A 1 83 ? 20.518 23.195 30.381 1.00 59.56 83 PRO A CA 1
ATOM 609 C C . PRO A 1 83 ? 19.955 24.212 29.392 1.00 58.79 83 PRO A C 1
ATOM 610 O O . PRO A 1 83 ? 19.025 23.871 28.658 1.00 59.30 83 PRO A O 1
ATOM 614 N N . GLU A 1 84 ? 20.497 25.430 29.372 1.00 56.53 84 GLU A N 1
ATOM 615 C CA . GLU A 1 84 ? 20.053 26.451 28.423 1.00 58.73 84 GLU A CA 1
ATOM 616 C C . GLU A 1 84 ? 20.002 25.880 27.006 1.00 67.51 84 GLU A C 1
ATOM 617 O O . GLU A 1 84 ? 19.010 26.049 26.291 1.00 69.86 84 GLU A O 1
ATOM 623 N N . SER A 1 85 ? 21.077 25.200 26.614 1.00 65.34 85 SER A N 1
ATOM 624 C CA . SER A 1 85 ? 21.158 24.553 25.310 1.00 61.12 85 SER A CA 1
ATOM 625 C C . SER A 1 85 ? 21.367 23.045 25.460 1.00 61.02 85 SER A C 1
ATOM 626 O O . SER A 1 85 ? 22.059 22.593 26.373 1.00 59.25 85 SER A O 1
ATOM 629 N N . ASN A 1 86 ? 20.761 22.271 24.565 1.00 64.34 86 ASN A N 1
ATOM 630 C CA . ASN A 1 86 ? 21.064 20.849 24.469 1.00 61.44 86 ASN A CA 1
ATOM 631 C C . ASN A 1 86 ? 22.382 20.656 23.735 1.00 59.01 86 ASN A C 1
ATOM 632 O O . ASN A 1 86 ? 22.733 21.446 22.858 1.00 57.35 86 ASN A O 1
ATOM 637 N N . TYR A 1 87 ? 23.114 19.605 24.085 1.00 57.88 87 TYR A N 1
ATOM 638 C CA . TYR A 1 87 ? 24.445 19.413 23.523 1.00 53.10 87 TYR A CA 1
ATOM 639 C C . TYR A 1 87 ? 24.731 17.988 23.069 1.00 52.05 87 TYR A C 1
ATOM 640 O O . TYR A 1 87 ? 24.339 17.018 23.720 1.00 51.59 87 TYR A O 1
ATOM 649 N N . LEU A 1 88 ? 25.411 17.882 21.934 1.00 52.39 88 LEU A N 1
ATOM 650 C CA . LEU A 1 88 ? 26.006 16.630 21.499 1.00 50.31 88 LEU A CA 1
ATOM 651 C C . LEU A 1 88 ? 27.484 16.879 21.223 1.00 52.31 88 LEU A C 1
ATOM 652 O O . LEU A 1 88 ? 27.831 17.752 20.424 1.00 54.16 88 LEU A O 1
ATOM 657 N N . PHE A 1 89 ? 28.353 16.134 21.901 1.00 49.21 89 PHE A N 1
ATOM 658 C CA . PHE A 1 89 ? 29.789 16.216 21.645 1.00 48.32 89 PHE A CA 1
ATOM 659 C C . PHE A 1 89 ? 30.273 14.988 20.890 1.00 48.21 89 PHE A C 1
ATOM 660 O O . PHE A 1 89 ? 29.853 13.869 21.188 1.00 47.99 89 PHE A O 1
ATOM 668 N N . LEU A 1 90 ? 31.170 15.202 19.931 1.00 45.67 90 LEU A N 1
ATOM 669 C CA . LEU A 1 90 ? 31.579 14.146 19.014 1.00 44.67 90 LEU A CA 1
ATOM 670 C C . LEU A 1 90 ? 32.867 13.415 19.405 1.00 42.01 90 LEU A C 1
ATOM 671 O O . LEU A 1 90 ? 33.527 12.831 18.558 1.00 42.39 90 LEU A O 1
ATOM 676 N N . GLY A 1 91 ? 33.225 13.443 20.682 1.00 43.59 91 GLY A N 1
ATOM 677 C CA . GLY A 1 91 ? 34.396 12.723 21.145 1.00 39.09 91 GLY A CA 1
ATOM 678 C C . GLY A 1 91 ? 35.671 13.541 21.110 1.00 39.40 91 GLY A C 1
ATOM 679 O O . GLY A 1 91 ? 35.637 14.750 20.883 1.00 40.96 91 GLY A O 1
ATOM 680 N N . ASP A 1 92 ? 36.797 12.863 21.322 1.00 37.99 92 ASP A N 1
ATOM 681 C CA . ASP A 1 92 ? 38.113 13.499 21.467 1.00 39.42 92 ASP A CA 1
ATOM 682 C C . ASP A 1 92 ? 38.120 14.611 22.519 1.00 38.75 92 ASP A C 1
ATOM 683 O O . ASP A 1 92 ? 38.311 15.785 22.205 1.00 37.05 92 ASP A O 1
ATOM 688 N N . TYR A 1 93 ? 37.926 14.224 23.774 1.00 38.26 93 TYR A N 1
ATOM 689 C CA . TYR A 1 93 ? 37.822 15.184 24.859 1.00 37.56 93 TYR A CA 1
ATOM 690 C C . TYR A 1 93 ? 39.166 15.442 25.524 1.00 38.40 93 TYR A C 1
ATOM 691 O O . TYR A 1 93 ? 39.450 16.559 25.958 1.00 40.23 93 TYR A O 1
ATOM 700 N N . VAL A 1 94 ? 39.990 14.402 25.600 1.00 37.67 94 VAL A N 1
ATOM 701 C CA . VAL A 1 94 ? 41.270 14.481 26.292 1.00 37.13 94 VAL A CA 1
ATOM 702 C C . VAL A 1 94 ? 42.433 14.382 25.307 1.00 36.96 94 VAL A C 1
ATOM 703 O O . VAL A 1 94 ? 42.223 14.238 24.107 1.00 38.86 94 VAL A O 1
ATOM 707 N N . ASP A 1 95 ? 43.653 14.467 25.827 1.00 37.68 95 ASP A N 1
ATOM 708 C CA . ASP A 1 95 ? 44.870 14.345 25.026 1.00 36.88 95 ASP A CA 1
ATOM 709 C C . ASP A 1 95 ? 45.278 15.642 24.352 1.00 38.14 95 ASP A C 1
ATOM 710 O O . ASP A 1 95 ? 44.440 16.436 23.938 1.00 38.28 95 ASP A O 1
ATOM 715 N N . ARG A 1 96 ? 46.590 15.834 24.260 1.00 43.21 96 ARG A N 1
ATOM 716 C CA . ARG A 1 96 ? 47.205 16.977 23.585 1.00 42.27 96 ARG A CA 1
ATOM 717 C C . ARG A 1 96 ? 47.021 18.322 24.288 1.00 40.69 96 ARG A C 1
ATOM 718 O O . ARG A 1 96 ? 47.997 19.023 24.543 1.00 41.72 96 ARG A O 1
ATOM 726 N N . GLY A 1 97 ? 45.783 18.675 24.612 1.00 41.95 97 GLY A N 1
ATOM 727 C CA . GLY A 1 97 ? 45.522 19.887 25.371 1.00 43.03 97 GLY A CA 1
ATOM 728 C C . GLY A 1 97 ? 46.282 19.940 26.689 1.00 41.30 97 GLY A C 1
ATOM 729 O O . GLY A 1 97 ? 46.960 18.980 27.071 1.00 40.29 97 GLY A O 1
ATOM 730 N N . LYS A 1 98 ? 46.173 21.069 27.382 1.00 40.16 98 LYS A N 1
ATOM 731 C CA . LYS A 1 98 ? 46.849 21.259 28.659 1.00 43.40 98 LYS A CA 1
ATOM 732 C C . LYS A 1 98 ? 46.035 20.691 29.829 1.00 42.76 98 LYS A C 1
ATOM 733 O O . LYS A 1 98 ? 46.594 20.163 30.793 1.00 40.65 98 LYS A O 1
ATOM 739 N N . GLN A 1 99 ? 44.714 20.802 29.732 1.00 41.77 99 GLN A N 1
ATOM 740 C CA . GLN A 1 99 ? 43.828 20.460 30.837 1.00 39.71 99 GLN A CA 1
ATOM 741 C C . GLN A 1 99 ? 42.755 19.446 30.451 1.00 38.18 99 GLN A C 1
ATOM 742 O O . GLN A 1 99 ? 41.573 19.782 30.357 1.00 36.92 99 GLN A O 1
ATOM 748 N N . SER A 1 100 ? 43.166 18.203 30.229 1.00 39.97 100 SER A N 1
ATOM 749 C CA . SER A 1 100 ? 42.220 17.145 29.887 1.00 38.90 100 SER A CA 1
ATOM 750 C C . SER A 1 100 ? 41.341 16.838 31.091 1.00 37.87 100 SER A C 1
ATOM 751 O O . SER A 1 100 ? 40.147 16.589 30.952 1.00 38.18 100 SER A O 1
ATOM 754 N N . LEU A 1 101 ? 41.941 16.866 32.278 1.00 38.40 101 LEU A N 1
ATOM 755 C CA . LEU A 1 101 ? 41.225 16.534 33.509 1.00 40.13 101 LEU A CA 1
ATOM 756 C C . LEU A 1 101 ? 40.004 17.421 33.755 1.00 38.69 101 LEU A C 1
ATOM 757 O O . LEU A 1 101 ? 38.903 16.913 33.955 1.00 39.44 101 LEU A O 1
ATOM 762 N N . GLU A 1 102 ? 40.190 18.737 33.740 1.00 37.50 102 GLU A N 1
ATOM 763 C CA . GLU A 1 102 ? 39.058 19.642 33.903 1.00 37.59 102 GLU A CA 1
ATOM 764 C C . GLU A 1 102 ? 38.023 19.402 32.807 1.00 42.59 102 GLU A C 1
ATOM 765 O O . GLU A 1 102 ? 36.824 19.340 33.081 1.00 43.75 102 GLU A O 1
ATOM 771 N N . THR A 1 103 ? 38.494 19.261 31.570 1.00 42.53 103 THR A N 1
ATOM 772 C CA . THR A 1 103 ? 37.611 19.085 30.421 1.00 40.09 103 THR A CA 1
ATOM 773 C C . THR A 1 103 ? 36.689 17.888 30.577 1.00 38.82 103 THR A C 1
ATOM 774 O O . THR A 1 103 ? 35.469 18.023 30.531 1.00 39.86 103 THR A O 1
ATOM 778 N N . ILE A 1 104 ? 37.276 16.711 30.753 1.00 39.05 104 ILE A N 1
ATOM 779 C CA . ILE A 1 104 ? 36.490 15.487 30.820 1.00 39.54 104 ILE A CA 1
ATOM 780 C C . ILE A 1 104 ? 35.601 15.466 32.064 1.00 41.99 104 ILE A C 1
ATOM 781 O O . ILE A 1 104 ? 34.531 14.857 32.060 1.00 43.96 104 ILE A O 1
ATOM 786 N N . CYS A 1 105 ? 36.031 16.152 33.118 1.00 39.91 105 CYS A N 1
ATOM 787 C CA . CYS A 1 105 ? 35.255 16.205 34.353 1.00 39.78 105 CYS A CA 1
ATOM 788 C C . CYS A 1 105 ? 34.001 17.051 34.207 1.00 41.49 105 CYS A C 1
ATOM 789 O O . CYS A 1 105 ? 32.909 16.622 34.578 1.00 42.31 105 CYS A O 1
ATOM 792 N N . LEU A 1 106 ? 34.166 18.256 33.672 1.00 42.53 106 LEU A N 1
ATOM 793 C CA . LEU A 1 106 ? 33.042 19.150 33.421 1.00 43.03 106 LEU A CA 1
ATOM 794 C C . LEU A 1 106 ? 32.015 18.477 32.518 1.00 42.91 106 LEU A C 1
ATOM 795 O O . LEU A 1 106 ? 30.810 18.645 32.697 1.00 43.32 106 LEU A O 1
ATOM 800 N N . LEU A 1 107 ? 32.504 17.703 31.554 1.00 42.02 107 LEU A N 1
ATOM 801 C CA . LEU A 1 107 ? 31.635 17.023 30.602 1.00 42.88 107 LEU A CA 1
ATOM 802 C C . LEU A 1 107 ? 30.899 15.842 31.239 1.00 45.27 107 LEU A C 1
ATOM 803 O O . LEU A 1 107 ? 29.692 15.687 31.056 1.00 47.92 107 LEU A O 1
ATOM 808 N N . LEU A 1 108 ? 31.623 15.017 31.991 1.00 45.19 108 LEU A N 1
ATOM 809 C CA . LEU A 1 108 ? 31.014 13.881 32.682 1.00 43.77 108 LEU A CA 1
ATOM 810 C C . LEU A 1 108 ? 30.028 14.358 33.740 1.00 46.09 108 LEU A C 1
ATOM 811 O O . LEU A 1 108 ? 29.073 13.654 34.074 1.00 46.89 108 LEU A O 1
ATOM 816 N N . ALA A 1 109 ? 30.270 15.559 34.260 1.00 45.83 109 ALA A N 1
ATOM 817 C CA . ALA A 1 109 ? 29.413 16.154 35.281 1.00 45.82 109 ALA A CA 1
ATOM 818 C C . ALA A 1 109 ? 28.063 16.550 34.692 1.00 49.20 109 ALA A C 1
ATOM 819 O O . ALA A 1 109 ? 27.012 16.189 35.228 1.00 48.23 109 ALA A O 1
ATOM 821 N N . TYR A 1 110 ? 28.099 17.291 33.586 1.00 47.47 110 TYR A N 1
ATOM 822 C CA . TYR A 1 110 ? 26.879 17.718 32.909 1.00 45.12 110 TYR A CA 1
ATOM 823 C C . TYR A 1 110 ? 26.097 16.537 32.358 1.00 46.63 110 TYR A C 1
ATOM 824 O O . TYR A 1 110 ? 24.877 16.592 32.249 1.00 50.27 110 TYR A O 1
ATOM 833 N N . LYS A 1 111 ? 26.800 15.467 32.011 1.00 45.73 111 LYS A N 1
ATOM 834 C CA . LYS A 1 111 ? 26.130 14.265 31.548 1.00 45.96 111 LYS A CA 1
ATOM 835 C C . LYS A 1 111 ? 25.316 13.655 32.681 1.00 48.33 111 LYS A C 1
ATOM 836 O O . LYS A 1 111 ? 24.292 13.016 32.442 1.00 50.51 111 LYS A O 1
ATOM 842 N N . ILE A 1 112 ? 25.769 13.859 33.916 1.00 49.37 112 ILE A N 1
ATOM 843 C CA . ILE A 1 112 ? 25.070 13.317 35.080 1.00 50.94 112 ILE A CA 1
ATOM 844 C C . ILE A 1 112 ? 23.949 14.245 35.552 1.00 48.81 112 ILE A C 1
ATOM 845 O O . ILE A 1 112 ? 22.862 13.783 35.917 1.00 45.55 112 ILE A O 1
ATOM 850 N N . LYS A 1 113 ? 24.218 15.549 35.523 1.00 49.07 113 LYS A N 1
ATOM 851 C CA . LYS A 1 113 ? 23.247 16.561 35.943 1.00 52.85 113 LYS A CA 1
ATOM 852 C C . LYS A 1 113 ? 22.032 16.616 35.017 1.00 54.33 113 LYS A C 1
ATOM 853 O O . LYS A 1 113 ? 20.888 16.651 35.474 1.00 52.73 113 LYS A O 1
ATOM 859 N N . TYR A 1 114 ? 22.287 16.629 33.714 1.00 51.56 114 TYR A N 1
ATOM 860 C CA . TYR A 1 114 ? 21.216 16.663 32.732 1.00 48.94 114 TYR A CA 1
ATOM 861 C C . TYR A 1 114 ? 21.382 15.523 31.746 1.00 51.18 114 TYR A C 1
ATOM 862 O O . TYR A 1 114 ? 21.768 15.744 30.605 1.00 57.11 114 TYR A O 1
ATOM 871 N N . PRO A 1 115 ? 21.077 14.296 32.184 1.00 47.43 115 PRO A N 1
ATOM 872 C CA . PRO A 1 115 ? 21.278 13.066 31.409 1.00 49.31 115 PRO A CA 1
ATOM 873 C C . PRO A 1 115 ? 20.475 13.052 30.116 1.00 55.27 115 PRO A C 1
ATOM 874 O O . PRO A 1 115 ? 20.700 12.191 29.259 1.00 54.32 115 PRO A O 1
ATOM 878 N N . GLU A 1 116 ? 19.549 13.994 29.975 1.00 56.16 116 GLU A N 1
ATOM 879 C CA . GLU A 1 116 ? 18.635 13.979 28.843 1.00 56.98 116 GLU A CA 1
ATOM 880 C C . GLU A 1 116 ? 18.776 15.198 27.931 1.00 60.29 116 GLU A C 1
ATOM 881 O O . GLU A 1 116 ? 18.179 15.245 26.856 1.00 62.29 116 GLU A O 1
ATOM 887 N N . ASN A 1 117 ? 19.571 16.175 28.361 1.00 60.52 117 ASN A N 1
ATOM 888 C CA . ASN A 1 117 ? 19.810 17.384 27.574 1.00 59.70 117 ASN A CA 1
ATOM 889 C C . ASN A 1 117 ? 21.287 17.570 27.288 1.00 55.83 117 ASN A C 1
ATOM 890 O O . ASN A 1 117 ? 21.728 18.667 26.952 1.00 55.67 117 ASN A O 1
ATOM 895 N N . PHE A 1 118 ? 22.047 16.491 27.433 1.00 56.67 118 PHE A N 1
ATOM 896 C CA . PHE A 1 118 ? 23.500 16.541 27.305 1.00 53.55 118 PHE A CA 1
ATOM 897 C C . PHE A 1 118 ? 24.025 15.158 26.919 1.00 50.09 118 PHE A C 1
ATOM 898 O O . PHE A 1 118 ? 23.828 14.189 27.652 1.00 46.71 118 PHE A O 1
ATOM 906 N N . PHE A 1 119 ? 24.691 15.064 25.771 1.00 51.20 119 PHE A N 1
ATOM 907 C CA . PHE A 1 119 ? 25.138 13.770 25.269 1.00 47.62 119 PHE A CA 1
ATOM 908 C C . PHE A 1 119 ? 26.578 13.757 24.792 1.00 43.59 119 PHE A C 1
ATOM 909 O O . PHE A 1 119 ? 27.060 14.729 24.211 1.00 42.50 119 PHE A O 1
ATOM 917 N N . LEU A 1 120 ? 27.255 12.641 25.045 1.00 42.32 120 LEU A N 1
ATOM 918 C CA . LEU A 1 120 ? 28.660 12.492 24.686 1.00 44.84 120 LEU A CA 1
ATOM 919 C C . LEU A 1 120 ? 28.901 11.217 23.885 1.00 45.52 120 LEU A C 1
ATOM 920 O O . LEU A 1 120 ? 28.484 10.131 24.297 1.00 46.00 120 LEU A O 1
ATOM 925 N N . LEU A 1 121 ? 29.573 11.361 22.743 1.00 43.41 121 LEU A N 1
ATOM 926 C CA . LEU A 1 121 ? 29.965 10.223 21.915 1.00 42.72 121 LEU A CA 1
ATOM 927 C C . LEU A 1 121 ? 31.420 9.865 22.185 1.00 41.32 121 LEU A C 1
ATOM 928 O O . LEU A 1 121 ? 32.076 10.506 22.995 1.00 43.59 121 LEU A O 1
ATOM 933 N N . ARG A 1 122 ? 31.933 8.856 21.495 1.00 38.66 122 ARG A N 1
ATOM 934 C CA . ARG A 1 122 ? 33.286 8.378 21.757 1.00 36.16 122 ARG A CA 1
ATOM 935 C C . ARG A 1 122 ? 34.239 8.653 20.600 1.00 36.48 122 ARG A C 1
ATOM 936 O O . ARG A 1 122 ? 34.088 8.095 19.515 1.00 38.78 122 ARG A O 1
ATOM 944 N N . GLY A 1 123 ? 35.217 9.519 20.839 1.00 35.04 123 GLY A N 1
ATOM 945 C CA . GLY A 1 123 ? 36.259 9.791 19.866 1.00 35.84 123 GLY A CA 1
ATOM 946 C C . GLY A 1 123 ? 37.353 8.742 19.941 1.00 35.34 123 GLY A C 1
ATOM 947 O O . GLY A 1 123 ? 37.375 7.947 20.873 1.00 35.45 123 GLY A O 1
ATOM 948 N N . ASN A 1 124 ? 38.258 8.727 18.965 1.00 39.14 124 ASN A N 1
ATOM 949 C CA . ASN A 1 124 ? 39.327 7.732 18.956 1.00 35.72 124 ASN A CA 1
ATOM 950 C C . ASN A 1 124 ? 40.250 7.889 20.149 1.00 35.80 124 ASN A C 1
ATOM 951 O O . ASN A 1 124 ? 40.868 6.925 20.581 1.00 39.69 124 ASN A O 1
ATOM 956 N N . HIS A 1 125 ? 40.323 9.100 20.693 1.00 33.80 125 HIS A N 1
ATOM 957 C CA . HIS A 1 125 ? 41.160 9.364 21.862 1.00 37.25 125 HIS A CA 1
ATOM 958 C C . HIS A 1 125 ? 40.490 8.988 23.196 1.00 40.90 125 HIS A C 1
ATOM 959 O O . HIS A 1 125 ? 41.064 9.180 24.264 1.00 38.16 125 HIS A O 1
ATOM 966 N N . GLU A 1 126 ? 39.272 8.461 23.133 1.00 39.76 126 GLU A N 1
ATOM 967 C CA . GLU A 1 126 ? 38.638 7.898 24.315 1.00 36.79 126 GLU A CA 1
ATOM 968 C C . GLU A 1 126 ? 38.937 6.408 24.352 1.00 37.68 126 GLU A C 1
ATOM 969 O O . GLU A 1 126 ? 38.035 5.569 24.330 1.00 37.95 126 GLU A O 1
ATOM 975 N N . CYS A 1 127 ? 40.229 6.102 24.403 1.00 38.75 127 CYS A N 1
ATOM 976 C CA . CYS A 1 127 ? 40.730 4.742 24.297 1.00 42.58 127 CYS A CA 1
ATOM 977 C C . CYS A 1 127 ? 42.090 4.687 24.972 1.00 42.66 127 CYS A C 1
ATOM 978 O O . CYS A 1 127 ? 42.935 5.552 24.732 1.00 44.61 127 CYS A O 1
ATOM 981 N N . ALA A 1 128 ? 42.305 3.679 25.811 1.00 40.03 128 ALA A N 1
ATOM 982 C CA . ALA A 1 128 ? 43.563 3.559 26.547 1.00 37.59 128 ALA A CA 1
ATOM 983 C C . ALA A 1 128 ? 44.767 3.349 25.630 1.00 39.57 128 ALA A C 1
ATOM 984 O O . ALA A 1 128 ? 45.901 3.610 26.020 1.00 38.31 128 ALA A O 1
ATOM 986 N N . SER A 1 129 ? 44.515 2.874 24.414 1.00 46.55 129 SER A N 1
ATOM 987 C CA . SER A 1 129 ? 45.578 2.628 23.438 1.00 44.61 129 SER A CA 1
ATOM 988 C C . SER A 1 129 ? 46.313 3.908 23.047 1.00 41.84 129 SER A C 1
ATOM 989 O O . SER A 1 129 ? 47.517 3.884 22.799 1.00 39.48 129 SER A O 1
ATOM 992 N N . ILE A 1 130 ? 45.587 5.022 22.995 1.00 40.45 130 ILE A N 1
ATOM 993 C CA . ILE A 1 130 ? 46.201 6.304 22.663 1.00 40.42 130 ILE A CA 1
ATOM 994 C C . ILE A 1 130 ? 46.175 7.318 23.813 1.00 41.50 130 ILE A C 1
ATOM 995 O O . ILE A 1 130 ? 46.966 8.266 23.824 1.00 41.40 130 ILE A O 1
ATOM 1000 N N . ASN A 1 131 ? 45.272 7.115 24.774 1.00 44.55 131 ASN A N 1
ATOM 1001 C CA . ASN A 1 131 ? 45.245 7.912 26.008 1.00 39.30 131 ASN A CA 1
ATOM 1002 C C . ASN A 1 131 ? 46.608 7.944 26.642 1.00 38.81 131 ASN A C 1
ATOM 1003 O O . ASN A 1 131 ? 47.102 8.994 27.035 1.00 40.71 131 ASN A O 1
ATOM 1008 N N . ARG A 1 132 ? 47.193 6.759 26.763 1.00 37.60 132 ARG A N 1
ATOM 1009 C CA . ARG A 1 132 ? 48.471 6.603 27.414 1.00 37.31 132 ARG A CA 1
ATOM 1010 C C . ARG A 1 132 ? 49.485 7.501 26.735 1.00 39.40 132 ARG A C 1
ATOM 1011 O O . ARG A 1 132 ? 50.242 8.215 27.401 1.00 43.40 132 ARG A O 1
ATOM 1019 N N . ILE A 1 133 ? 49.466 7.490 25.406 1.00 35.04 133 ILE A N 1
ATOM 1020 C CA . ILE A 1 133 ? 50.507 8.139 24.619 1.00 35.00 133 ILE A CA 1
ATOM 1021 C C . ILE A 1 133 ? 50.403 9.662 24.548 1.00 36.28 133 ILE A C 1
ATOM 1022 O O . ILE A 1 133 ? 51.353 10.373 24.873 1.00 35.83 133 ILE A O 1
ATOM 1027 N N . TYR A 1 134 ? 49.253 10.160 24.112 1.00 36.60 134 TYR A N 1
ATOM 1028 C CA . TYR A 1 134 ? 49.135 11.571 23.758 1.00 36.41 134 TYR A CA 1
ATOM 1029 C C . TYR A 1 134 ? 48.803 12.512 24.912 1.00 38.93 134 TYR A C 1
ATOM 1030 O O . TYR A 1 134 ? 48.202 13.562 24.708 1.00 37.25 134 TYR A O 1
ATOM 1039 N N . GLY A 1 135 ? 49.189 12.124 26.123 1.00 40.50 135 GLY A N 1
ATOM 1040 C CA . GLY A 1 135 ? 49.224 13.059 27.230 1.00 39.50 135 GLY A CA 1
ATOM 1041 C C . GLY A 1 135 ? 48.094 13.069 28.240 1.00 39.93 135 GLY A C 1
ATOM 1042 O O . GLY A 1 135 ? 48.085 13.920 29.128 1.00 44.11 135 GLY A O 1
ATOM 1043 N N . PHE A 1 136 ? 47.142 12.151 28.130 1.00 38.13 136 PHE A N 1
ATOM 1044 C CA . PHE A 1 136 ? 46.076 12.093 29.129 1.00 38.36 136 PHE A CA 1
ATOM 1045 C C . PHE A 1 136 ? 46.482 11.232 30.314 1.00 37.03 136 PHE A C 1
ATOM 1046 O O . PHE A 1 136 ? 46.299 11.627 31.460 1.00 37.66 136 PHE A O 1
ATOM 1054 N N . TYR A 1 137 ? 47.026 10.055 30.032 1.00 37.04 137 TYR A N 1
ATOM 1055 C CA . TYR A 1 137 ? 47.531 9.182 31.081 1.00 38.37 137 TYR A CA 1
ATOM 1056 C C . TYR A 1 137 ? 48.626 9.891 31.865 1.00 38.82 137 TYR A C 1
ATOM 1057 O O . TYR A 1 137 ? 48.728 9.740 33.081 1.00 35.69 137 TYR A O 1
ATOM 1066 N N . ASP A 1 138 ? 49.435 10.676 31.159 1.00 41.35 138 ASP A N 1
ATOM 1067 C CA . ASP A 1 138 ? 50.484 11.464 31.794 1.00 38.01 138 ASP A CA 1
ATOM 1068 C C . ASP A 1 138 ? 49.887 12.497 32.736 1.00 40.61 138 ASP A C 1
ATOM 1069 O O . ASP A 1 138 ? 50.367 12.679 33.855 1.00 42.20 138 ASP A O 1
ATOM 1074 N N . GLU A 1 139 ? 48.834 13.169 32.284 1.00 40.31 139 GLU A N 1
ATOM 1075 C CA . GLU A 1 139 ? 48.156 14.149 33.120 1.00 37.31 139 GLU A CA 1
ATOM 1076 C C . GLU A 1 139 ? 47.661 13.505 34.408 1.00 39.33 139 GLU A C 1
ATOM 1077 O O . GLU A 1 139 ? 47.895 14.034 35.488 1.00 44.25 139 GLU A O 1
ATOM 1083 N N . CYS A 1 140 ? 46.987 12.363 34.301 1.00 38.66 140 CYS A N 1
ATOM 1084 C CA . CYS A 1 140 ? 46.507 11.660 35.489 1.00 37.28 140 CYS A CA 1
ATOM 1085 C C . CYS A 1 140 ? 47.674 11.317 36.396 1.00 39.14 140 CYS A C 1
ATOM 1086 O O . CYS A 1 140 ? 47.660 11.624 37.584 1.00 42.33 140 CYS A O 1
ATOM 1089 N N . LYS A 1 141 ? 48.684 10.672 35.824 1.00 38.40 141 LYS A N 1
ATOM 1090 C CA . LYS A 1 141 ? 49.845 10.222 36.573 1.00 34.76 141 LYS A CA 1
ATOM 1091 C C . LYS A 1 141 ? 50.479 11.381 37.329 1.00 36.46 141 LYS A C 1
ATOM 1092 O O . LYS A 1 141 ? 50.902 11.227 38.469 1.00 35.67 141 LYS A O 1
ATOM 1098 N N . ARG A 1 142 ? 50.527 12.545 36.690 1.00 38.10 142 ARG A N 1
ATOM 1099 C CA . ARG A 1 142 ? 51.124 13.736 37.289 1.00 37.67 142 ARG A CA 1
ATOM 1100 C C . ARG A 1 142 ? 50.275 14.299 38.415 1.00 37.97 142 ARG A C 1
ATOM 1101 O O . ARG A 1 142 ? 50.789 14.605 39.482 1.00 44.85 142 ARG A O 1
ATOM 1109 N N . ARG A 1 143 ? 48.974 14.437 38.180 1.00 37.36 143 ARG A N 1
ATOM 1110 C CA . ARG A 1 143 ? 48.098 15.106 39.142 1.00 40.42 143 ARG A CA 1
ATOM 1111 C C . ARG A 1 143 ? 47.443 14.155 40.147 1.00 42.11 143 ARG A C 1
ATOM 1112 O O . ARG A 1 143 ? 47.125 14.546 41.278 1.00 41.35 143 ARG A O 1
ATOM 1120 N N . TYR A 1 144 ? 47.259 12.905 39.736 1.00 40.52 144 TYR A N 1
ATOM 1121 C CA . TYR A 1 144 ? 46.638 11.902 40.590 1.00 38.00 144 TYR A CA 1
ATOM 1122 C C . TYR A 1 144 ? 47.446 10.619 40.611 1.00 37.87 144 TYR A C 1
ATOM 1123 O O . TYR A 1 144 ? 48.514 10.566 41.214 1.00 39.91 144 TYR A O 1
ATOM 1132 N N . ASN A 1 145 ? 46.940 9.585 39.950 1.00 36.79 145 ASN A N 1
ATOM 1133 C CA . ASN A 1 145 ? 47.631 8.302 39.944 1.00 37.55 145 ASN A CA 1
ATOM 1134 C C . ASN A 1 145 ? 47.182 7.373 38.827 1.00 37.10 145 ASN A C 1
ATOM 1135 O O . ASN A 1 145 ? 46.146 7.588 38.199 1.00 37.82 145 ASN A O 1
ATOM 1140 N N . ILE A 1 146 ? 47.983 6.341 38.587 1.00 36.93 146 ILE A N 1
ATOM 1141 C CA . ILE A 1 146 ? 47.731 5.389 37.517 1.00 36.13 146 ILE A CA 1
ATOM 1142 C C . ILE A 1 146 ? 46.352 4.765 37.651 1.00 36.96 146 ILE A C 1
ATOM 1143 O O . ILE A 1 146 ? 45.595 4.687 36.691 1.00 37.91 146 ILE A O 1
ATOM 1148 N N . LYS A 1 147 ? 46.026 4.325 38.857 1.00 41.47 147 LYS A N 1
ATOM 1149 C CA . LYS A 1 147 ? 44.750 3.673 39.107 1.00 43.39 147 LYS A CA 1
ATOM 1150 C C . LYS A 1 147 ? 43.571 4.484 38.554 1.00 40.06 147 LYS A C 1
ATOM 1151 O O . LYS A 1 147 ? 42.651 3.928 37.956 1.00 38.82 147 LYS A O 1
ATOM 1157 N N . LEU A 1 148 ? 43.608 5.798 38.755 1.00 40.05 148 LEU A N 1
ATOM 1158 C CA . LEU A 1 148 ? 42.514 6.670 38.342 1.00 37.90 148 LEU A CA 1
ATOM 1159 C C . LEU A 1 148 ? 42.338 6.656 36.830 1.00 38.18 148 LEU A C 1
ATOM 1160 O O . LEU A 1 148 ? 41.217 6.602 36.326 1.00 38.53 148 LEU A O 1
ATOM 1165 N N . TRP A 1 149 ? 43.451 6.714 36.108 1.00 36.92 149 TRP A N 1
ATOM 1166 C CA . TRP A 1 149 ? 43.411 6.654 34.653 1.00 36.20 149 TRP A CA 1
ATOM 1167 C C . TRP A 1 149 ? 42.794 5.336 34.205 1.00 37.34 149 TRP A C 1
ATOM 1168 O O . TRP A 1 149 ? 42.021 5.284 33.252 1.00 36.62 149 TRP A O 1
ATOM 1179 N N . LYS A 1 150 ? 43.137 4.270 34.917 1.00 41.08 150 LYS A N 1
ATOM 1180 C CA . LYS A 1 150 ? 42.605 2.949 34.633 1.00 40.57 150 LYS A CA 1
ATOM 1181 C C . LYS A 1 150 ? 41.085 2.960 34.806 1.00 39.36 150 LYS A C 1
ATOM 1182 O O . LYS A 1 150 ? 40.386 2.116 34.254 1.00 41.84 150 LYS A O 1
ATOM 1188 N N . THR A 1 151 ? 40.586 3.935 35.561 1.00 38.77 151 THR A N 1
ATOM 1189 C CA . THR A 1 151 ? 39.156 4.060 35.851 1.00 39.90 151 THR A CA 1
ATOM 1190 C C . THR A 1 151 ? 38.420 4.823 34.762 1.00 43.16 151 THR A C 1
ATOM 1191 O O . THR A 1 151 ? 37.259 4.532 34.456 1.00 43.34 151 THR A O 1
ATOM 1195 N N . PHE A 1 152 ? 39.094 5.818 34.196 1.00 43.07 152 PHE A N 1
ATOM 1196 C CA . PHE A 1 152 ? 38.554 6.551 33.066 1.00 36.79 152 PHE A CA 1
ATOM 1197 C C . PHE A 1 152 ? 38.339 5.595 31.912 1.00 39.29 152 PHE A C 1
ATOM 1198 O O . PHE A 1 152 ? 37.282 5.596 31.290 1.00 41.59 152 PHE A O 1
ATOM 1206 N N . THR A 1 153 ? 39.341 4.769 31.633 1.00 40.74 153 THR A N 1
ATOM 1207 C CA . THR A 1 153 ? 39.251 3.857 30.499 1.00 42.39 153 THR A CA 1
ATOM 1208 C C . THR A 1 153 ? 38.159 2.798 30.687 1.00 41.95 153 THR A C 1
ATOM 1209 O O . THR A 1 153 ? 37.796 2.110 29.741 1.00 44.77 153 THR A O 1
ATOM 1213 N N . ASP A 1 154 ? 37.624 2.686 31.901 1.00 43.58 154 ASP A N 1
ATOM 1214 C CA . ASP A 1 154 ? 36.480 1.806 32.154 1.00 46.83 154 ASP A CA 1
ATOM 1215 C C . ASP A 1 154 ? 35.192 2.568 31.934 1.00 46.62 154 ASP A C 1
ATOM 1216 O O . ASP A 1 154 ? 34.117 1.987 31.809 1.00 51.01 154 ASP A O 1
ATOM 1221 N N . CYS A 1 155 ? 35.311 3.885 31.912 1.00 43.74 155 CYS A N 1
ATOM 1222 C CA . CYS A 1 155 ? 34.171 4.747 31.694 1.00 42.60 155 CYS A CA 1
ATOM 1223 C C . CYS A 1 155 ? 34.042 5.004 30.203 1.00 45.79 155 CYS A C 1
ATOM 1224 O O . CYS A 1 155 ? 32.950 4.936 29.642 1.00 47.47 155 CYS A O 1
ATOM 1227 N N . PHE A 1 156 ? 35.170 5.288 29.560 1.00 44.16 156 PHE A N 1
ATOM 1228 C CA . PHE A 1 156 ? 35.188 5.499 28.119 1.00 42.56 156 PHE A CA 1
ATOM 1229 C C . PHE A 1 156 ? 34.694 4.260 27.383 1.00 44.11 156 PHE A C 1
ATOM 1230 O O . PHE A 1 156 ? 33.944 4.361 26.418 1.00 46.57 156 PHE A O 1
ATOM 1238 N N . ASN A 1 157 ? 35.115 3.090 27.849 1.00 45.09 157 ASN A N 1
ATOM 1239 C CA . ASN A 1 157 ? 34.735 1.837 27.214 1.00 46.71 157 ASN A CA 1
ATOM 1240 C C . ASN A 1 157 ? 33.222 1.627 27.167 1.00 50.40 157 ASN A C 1
ATOM 1241 O O . ASN A 1 157 ? 32.743 0.675 26.549 1.00 54.84 157 ASN A O 1
ATOM 1246 N N . CYS A 1 158 ? 32.475 2.524 27.807 1.00 47.40 158 CYS A N 1
ATOM 1247 C CA . CYS A 1 158 ? 31.021 2.417 27.856 1.00 47.21 158 CYS A CA 1
ATOM 1248 C C . CYS A 1 158 ? 30.327 3.601 27.185 1.00 49.45 158 CYS A C 1
ATOM 1249 O O . CYS A 1 158 ? 29.130 3.809 27.363 1.00 51.24 158 CYS A O 1
ATOM 1252 N N . LEU A 1 159 ? 31.081 4.374 26.412 1.00 50.01 159 LEU A N 1
ATOM 1253 C CA . LEU A 1 159 ? 30.530 5.538 25.721 1.00 46.91 159 LEU A CA 1
ATOM 1254 C C . LEU A 1 159 ? 29.713 5.142 24.498 1.00 49.06 159 LEU A C 1
ATOM 1255 O O . LEU A 1 159 ? 29.925 4.070 23.928 1.00 49.82 159 LEU A O 1
ATOM 1260 N N . PRO A 1 160 ? 28.766 6.007 24.100 1.00 48.40 160 PRO A N 1
ATOM 1261 C CA . PRO A 1 160 ? 27.977 5.835 22.878 1.00 48.90 160 PRO A CA 1
ATOM 1262 C C . PRO A 1 160 ? 28.855 6.052 21.655 1.00 48.58 160 PRO A C 1
ATOM 1263 O O . PRO A 1 160 ? 29.786 6.860 21.718 1.00 44.40 160 PRO A O 1
ATOM 1267 N N . ILE A 1 161 ? 28.553 5.354 20.561 1.00 51.54 161 ILE A N 1
ATOM 1268 C CA . ILE A 1 161 ? 29.366 5.424 19.345 1.00 49.66 161 ILE A CA 1
ATOM 1269 C C . ILE A 1 161 ? 28.847 6.413 18.297 1.00 49.18 161 ILE A C 1
ATOM 1270 O O . ILE A 1 161 ? 29.634 7.037 17.580 1.00 47.41 161 ILE A O 1
ATOM 1275 N N . ALA A 1 162 ? 27.527 6.546 18.200 1.00 51.24 162 ALA A N 1
ATOM 1276 C CA . ALA A 1 162 ? 26.930 7.419 17.193 1.00 53.39 162 ALA A CA 1
ATOM 1277 C C . ALA A 1 162 ? 25.564 7.945 17.609 1.00 53.00 162 ALA A C 1
ATOM 1278 O O . ALA A 1 162 ? 24.901 7.363 18.467 1.00 52.67 162 ALA A O 1
ATOM 1280 N N . ALA A 1 163 ? 25.151 9.046 16.988 1.00 54.24 163 ALA A N 1
ATOM 1281 C CA . ALA A 1 163 ? 23.847 9.648 17.257 1.00 58.49 163 ALA A CA 1
ATOM 1282 C C . ALA A 1 163 ? 23.125 10.062 15.970 1.00 61.13 163 ALA A C 1
ATOM 1283 O O . ALA A 1 163 ? 23.745 10.553 15.026 1.00 60.71 163 ALA A O 1
ATOM 1285 N N . ILE A 1 164 ? 21.812 9.864 15.942 1.00 59.64 164 ILE A N 1
ATOM 1286 C CA . ILE A 1 164 ? 21.007 10.234 14.787 1.00 59.32 164 ILE A CA 1
ATOM 1287 C C . ILE A 1 164 ? 19.959 11.274 15.168 1.00 62.37 164 ILE A C 1
ATOM 1288 O O . ILE A 1 164 ? 18.910 10.941 15.716 1.00 68.65 164 ILE A O 1
ATOM 1293 N N . VAL A 1 165 ? 20.251 12.536 14.875 1.00 60.46 165 VAL A N 1
ATOM 1294 C CA . VAL A 1 165 ? 19.348 13.636 15.195 1.00 63.65 165 VAL A CA 1
ATOM 1295 C C . VAL A 1 165 ? 18.155 13.710 14.241 1.00 68.76 165 VAL A C 1
ATOM 1296 O O . VAL A 1 165 ? 18.332 13.858 13.037 1.00 70.51 165 VAL A O 1
ATOM 1300 N N . ASP A 1 166 ? 16.946 13.609 14.786 1.00 71.70 166 ASP A N 1
ATOM 1301 C CA . ASP A 1 166 ? 15.713 13.774 14.012 1.00 69.26 166 ASP A CA 1
ATOM 1302 C C . ASP A 1 166 ? 15.614 12.855 12.794 1.00 71.28 166 ASP A C 1
ATOM 1303 O O . ASP A 1 166 ? 14.948 13.188 11.816 1.00 68.57 166 ASP A O 1
ATOM 1308 N N . GLU A 1 167 ? 16.278 11.704 12.857 1.00 71.50 167 GLU A N 1
ATOM 1309 C CA . GLU A 1 167 ? 16.255 10.732 11.761 1.00 73.94 167 GLU A CA 1
ATOM 1310 C C . GLU A 1 167 ? 16.828 11.273 10.441 1.00 66.48 167 GLU A C 1
ATOM 1311 O O . GLU A 1 167 ? 16.719 10.628 9.397 1.00 58.47 167 GLU A O 1
ATOM 1317 N N . LYS A 1 168 ? 17.442 12.451 10.496 1.00 66.44 168 LYS A N 1
ATOM 1318 C CA . LYS A 1 168 ? 18.018 13.073 9.307 1.00 66.77 168 LYS A CA 1
ATOM 1319 C C . LYS A 1 168 ? 19.539 13.244 9.384 1.00 66.31 168 LYS A C 1
ATOM 1320 O O . LYS A 1 168 ? 20.243 12.945 8.419 1.00 68.51 168 LYS A O 1
ATOM 1326 N N . ILE A 1 169 ? 20.047 13.727 10.517 1.00 63.58 169 ILE A N 1
ATOM 1327 C CA . ILE A 1 169 ? 21.493 13.871 10.698 1.00 59.62 169 ILE A CA 1
ATOM 1328 C C . ILE A 1 169 ? 22.106 12.670 11.417 1.00 59.97 169 ILE A C 1
ATOM 1329 O O . ILE A 1 169 ? 21.636 12.257 12.476 1.00 63.48 169 ILE A O 1
ATOM 1334 N N . PHE A 1 170 ? 23.164 12.120 10.831 1.00 60.49 170 PHE A N 1
ATOM 1335 C CA . PHE A 1 170 ? 23.888 10.997 11.419 1.00 58.08 170 PHE A CA 1
ATOM 1336 C C . PHE A 1 170 ? 25.251 11.467 11.910 1.00 56.43 170 PHE A C 1
ATOM 1337 O O . PHE A 1 170 ? 26.025 12.045 11.146 1.00 54.93 170 PHE A O 1
ATOM 1345 N N . CYS A 1 171 ? 25.542 11.209 13.180 1.00 54.55 171 CYS A N 1
ATOM 1346 C CA . CYS A 1 171 ? 26.734 11.761 13.816 1.00 54.51 171 CYS A CA 1
ATOM 1347 C C . CYS A 1 171 ? 27.672 10.716 14.423 1.00 53.99 171 CYS A C 1
ATOM 1348 O O . CYS A 1 171 ? 27.228 9.769 15.078 1.00 53.67 171 CYS A O 1
ATOM 1351 N N . CYS A 1 172 ? 28.971 10.910 14.209 1.00 47.18 172 CYS A N 1
ATOM 1352 C CA . CYS A 1 172 ? 29.994 10.090 14.841 1.00 46.51 172 CYS A CA 1
ATOM 1353 C C . CYS A 1 172 ? 31.329 10.793 14.701 1.00 43.55 172 CYS A C 1
ATOM 1354 O O . CYS A 1 172 ? 31.459 11.716 13.912 1.00 42.49 172 CYS A O 1
ATOM 1357 N N . HIS A 1 173 ? 32.322 10.355 15.465 1.00 44.73 173 HIS A N 1
ATOM 1358 C CA . HIS A 1 173 ? 33.602 11.052 15.505 1.00 40.96 173 HIS A CA 1
ATOM 1359 C C . HIS A 1 173 ? 34.362 10.997 14.186 1.00 37.34 173 HIS A C 1
ATOM 1360 O O . HIS A 1 173 ? 34.777 12.028 13.664 1.00 35.32 173 HIS A O 1
ATOM 1367 N N . GLY A 1 174 ? 34.537 9.794 13.649 1.00 37.13 174 GLY A N 1
ATOM 1368 C CA . GLY A 1 174 ? 35.334 9.606 12.450 1.00 40.96 174 GLY A CA 1
ATOM 1369 C C . GLY A 1 174 ? 34.546 9.667 11.153 1.00 42.99 174 GLY A C 1
ATOM 1370 O O . GLY A 1 174 ? 34.587 10.665 10.432 1.00 38.49 174 GLY A O 1
ATOM 1371 N N . GLY A 1 175 ? 33.828 8.591 10.851 1.00 43.70 175 GLY A N 1
ATOM 1372 C CA . GLY A 1 175 ? 33.030 8.538 9.642 1.00 43.27 175 GLY A CA 1
ATOM 1373 C C . GLY A 1 175 ? 32.431 7.174 9.371 1.00 47.42 175 GLY A C 1
ATOM 1374 O O . GLY A 1 175 ? 32.185 6.394 10.296 1.00 46.29 175 GLY A O 1
ATOM 1375 N N . LEU A 1 176 ? 32.204 6.887 8.093 1.00 46.41 176 LEU A N 1
ATOM 1376 C CA . LEU A 1 176 ? 31.524 5.664 7.681 1.00 48.00 176 LEU A CA 1
ATOM 1377 C C . LEU A 1 176 ? 32.474 4.477 7.616 1.00 47.00 176 LEU A C 1
ATOM 1378 O O . LEU A 1 176 ? 33.690 4.634 7.725 1.00 45.21 176 LEU A O 1
ATOM 1383 N N . SER A 1 177 ? 31.906 3.290 7.431 1.00 48.00 177 SER A N 1
ATOM 1384 C CA . SER A 1 177 ? 32.695 2.068 7.357 1.00 50.63 177 SER A CA 1
ATOM 1385 C C . SER A 1 177 ? 32.164 1.140 6.269 1.00 53.06 177 SER A C 1
ATOM 1386 O O . SER A 1 177 ? 30.955 1.061 6.051 1.00 53.43 177 SER A O 1
ATOM 1389 N N . PRO A 1 178 ? 33.074 0.441 5.575 1.00 51.90 178 PRO A N 1
ATOM 1390 C CA . PRO A 1 178 ? 32.708 -0.610 4.620 1.00 52.08 178 PRO A CA 1
ATOM 1391 C C . PRO A 1 178 ? 31.792 -1.669 5.238 1.00 57.07 178 PRO A C 1
ATOM 1392 O O . PRO A 1 178 ? 31.083 -2.365 4.511 1.00 61.47 178 PRO A O 1
ATOM 1396 N N . ASP A 1 179 ? 31.804 -1.781 6.564 1.00 57.80 179 ASP A N 1
ATOM 1397 C CA . ASP A 1 179 ? 31.019 -2.794 7.267 1.00 58.36 179 ASP A CA 1
ATOM 1398 C C . ASP A 1 179 ? 29.685 -2.260 7.791 1.00 63.01 179 ASP A C 1
ATOM 1399 O O . ASP A 1 179 ? 28.811 -3.033 8.180 1.00 67.41 179 ASP A O 1
ATOM 1404 N N . LEU A 1 180 ? 29.530 -0.940 7.811 1.00 62.23 180 LEU A N 1
ATOM 1405 C CA . LEU A 1 180 ? 28.286 -0.333 8.270 1.00 61.41 180 LEU A CA 1
ATOM 1406 C C . LEU A 1 180 ? 27.243 -0.334 7.162 1.00 63.89 180 LEU A C 1
ATOM 1407 O O . LEU A 1 180 ? 27.146 0.618 6.388 1.00 62.69 180 LEU A O 1
ATOM 1412 N N . GLN A 1 181 ? 26.465 -1.409 7.089 1.00 67.11 181 GLN A N 1
ATOM 1413 C CA . GLN A 1 181 ? 25.402 -1.508 6.096 1.00 69.77 181 GLN A CA 1
ATOM 1414 C C . GLN A 1 181 ? 24.045 -1.476 6.775 1.00 67.01 181 GLN A C 1
ATOM 1415 O O . GLN A 1 181 ? 23.098 -0.866 6.275 1.00 65.74 181 GLN A O 1
ATOM 1421 N N . SER A 1 182 ? 23.967 -2.132 7.927 1.00 70.31 182 SER A N 1
ATOM 1422 C CA . SER A 1 182 ? 22.745 -2.176 8.718 1.00 71.06 182 SER A CA 1
ATOM 1423 C C . SER A 1 182 ? 22.879 -1.301 9.960 1.00 67.72 182 SER A C 1
ATOM 1424 O O . SER A 1 182 ? 23.817 -1.461 10.742 1.00 65.37 182 SER A O 1
ATOM 1427 N N . MET A 1 183 ? 21.942 -0.375 10.135 1.00 65.37 183 MET A N 1
ATOM 1428 C CA . MET A 1 183 ? 21.937 0.501 11.305 1.00 64.32 183 MET A CA 1
ATOM 1429 C C . MET A 1 183 ? 21.814 -0.280 12.603 1.00 67.17 183 MET A C 1
ATOM 1430 O O . MET A 1 183 ? 21.950 0.277 13.688 1.00 70.39 183 MET A O 1
ATOM 1435 N N . GLU A 1 184 ? 21.544 -1.572 12.488 1.00 69.50 184 GLU A N 1
ATOM 1436 C CA . GLU A 1 184 ? 21.451 -2.425 13.656 1.00 68.49 184 GLU A CA 1
ATOM 1437 C C . GLU A 1 184 ? 22.822 -2.934 14.071 1.00 66.63 184 GLU A C 1
ATOM 1438 O O . GLU A 1 184 ? 23.039 -3.247 15.236 1.00 71.72 184 GLU A O 1
ATOM 1444 N N . GLN A 1 185 ? 23.748 -3.012 13.122 1.00 65.81 185 GLN A N 1
ATOM 1445 C CA . GLN A 1 185 ? 25.090 -3.498 13.426 1.00 67.64 185 GLN A CA 1
ATOM 1446 C C . GLN A 1 185 ? 25.719 -2.652 14.530 1.00 65.01 185 GLN A C 1
ATOM 1447 O O . GLN A 1 185 ? 26.536 -3.134 15.317 1.00 62.91 185 GLN A O 1
ATOM 1453 N N . ILE A 1 186 ? 25.324 -1.386 14.579 1.00 63.02 186 ILE A N 1
ATOM 1454 C CA . ILE A 1 186 ? 25.795 -0.475 15.607 1.00 61.24 186 ILE A CA 1
ATOM 1455 C C . ILE A 1 186 ? 25.158 -0.834 16.941 1.00 63.78 186 ILE A C 1
ATOM 1456 O O . ILE A 1 186 ? 25.843 -0.939 17.956 1.00 63.62 186 ILE A O 1
ATOM 1461 N N . ARG A 1 187 ? 23.845 -1.044 16.929 1.00 64.58 187 ARG A N 1
ATOM 1462 C CA . ARG A 1 187 ? 23.113 -1.382 18.146 1.00 63.44 187 ARG A CA 1
ATOM 1463 C C . ARG A 1 187 ? 23.509 -2.741 18.729 1.00 64.96 187 ARG A C 1
ATOM 1464 O O . ARG A 1 187 ? 23.307 -2.989 19.919 1.00 67.13 187 ARG A O 1
ATOM 1472 N N . ARG A 1 188 ? 24.070 -3.614 17.895 1.00 65.91 188 ARG A N 1
ATOM 1473 C CA . ARG A 1 188 ? 24.463 -4.955 18.330 1.00 65.35 188 ARG A CA 1
ATOM 1474 C C . ARG A 1 188 ? 25.782 -4.934 19.093 1.00 63.88 188 ARG A C 1
ATOM 1475 O O . ARG A 1 188 ? 26.145 -5.911 19.752 1.00 61.46 188 ARG A O 1
ATOM 1483 N N . ILE A 1 189 ? 26.500 -3.821 18.986 1.00 64.52 189 ILE A N 1
ATOM 1484 C CA . ILE A 1 189 ? 27.787 -3.661 19.653 1.00 62.50 189 ILE A CA 1
ATOM 1485 C C . ILE A 1 189 ? 27.633 -3.695 21.170 1.00 65.23 189 ILE A C 1
ATOM 1486 O O . ILE A 1 189 ? 26.895 -2.897 21.754 1.00 63.15 189 ILE A O 1
ATOM 1491 N N . MET A 1 190 ? 28.341 -4.621 21.804 1.00 61.80 190 MET A N 1
ATOM 1492 C CA . MET A 1 190 ? 28.224 -4.806 23.240 1.00 59.33 190 MET A CA 1
ATOM 1493 C C . MET A 1 190 ? 29.226 -3.955 24.012 1.00 60.12 190 MET A C 1
ATOM 1494 O O . MET A 1 190 ? 30.398 -3.883 23.651 1.00 60.94 190 MET A O 1
ATOM 1499 N N . ARG A 1 191 ? 28.754 -3.305 25.071 1.00 59.77 191 ARG A N 1
ATOM 1500 C CA . ARG A 1 191 ? 29.627 -2.552 25.962 1.00 55.71 191 ARG A CA 1
ATOM 1501 C C . ARG A 1 191 ? 29.701 -3.252 27.314 1.00 59.74 191 ARG A C 1
ATOM 1502 O O . ARG A 1 191 ? 28.767 -3.960 27.694 1.00 62.95 191 ARG A O 1
ATOM 1510 N N . PRO A 1 192 ? 30.811 -3.065 28.046 1.00 58.36 192 PRO A N 1
ATOM 1511 C CA . PRO A 1 192 ? 31.959 -2.219 27.706 1.00 56.96 192 PRO A CA 1
ATOM 1512 C C . PRO A 1 192 ? 32.859 -2.882 26.673 1.00 54.87 192 PRO A C 1
ATOM 1513 O O . PRO A 1 192 ? 32.888 -4.111 26.589 1.00 56.21 192 PRO A O 1
ATOM 1517 N N . THR A 1 193 ? 33.594 -2.076 25.911 1.00 51.52 193 THR A N 1
ATOM 1518 C CA . THR A 1 193 ? 34.429 -2.604 24.841 1.00 53.76 193 THR A CA 1
ATOM 1519 C C . THR A 1 193 ? 35.605 -1.691 24.503 1.00 47.98 193 THR A C 1
ATOM 1520 O O . THR A 1 193 ? 35.508 -0.465 24.591 1.00 43.77 193 THR A O 1
ATOM 1524 N N . ASP A 1 194 ? 36.715 -2.309 24.117 1.00 46.42 194 ASP A N 1
ATOM 1525 C CA . ASP A 1 194 ? 37.887 -1.582 23.668 1.00 49.24 194 ASP A CA 1
ATOM 1526 C C . ASP A 1 194 ? 37.659 -1.166 22.220 1.00 53.59 194 ASP A C 1
ATOM 1527 O O . ASP A 1 194 ? 36.764 -1.685 21.556 1.00 57.88 194 ASP A O 1
ATOM 1532 N N . VAL A 1 195 ? 38.463 -0.229 21.731 1.00 51.43 195 VAL A N 1
ATOM 1533 C CA . VAL A 1 195 ? 38.416 0.148 20.328 1.00 49.85 195 VAL A CA 1
ATOM 1534 C C . VAL A 1 195 ? 39.435 -0.674 19.552 1.00 52.82 195 VAL A C 1
ATOM 1535 O O . VAL A 1 195 ? 40.640 -0.509 19.737 1.00 55.68 195 VAL A O 1
ATOM 1539 N N . PRO A 1 196 ? 38.946 -1.567 18.680 1.00 52.27 196 PRO A N 1
ATOM 1540 C CA . PRO A 1 196 ? 39.733 -2.523 17.892 1.00 51.46 196 PRO A CA 1
ATOM 1541 C C . PRO A 1 196 ? 40.654 -1.871 16.863 1.00 54.14 196 PRO A C 1
ATOM 1542 O O . PRO A 1 196 ? 40.678 -0.648 16.748 1.00 53.88 196 PRO A O 1
ATOM 1546 N N . ASP A 1 197 ? 41.399 -2.696 16.129 1.00 57.26 197 ASP A N 1
ATOM 1547 C CA . ASP A 1 197 ? 42.268 -2.235 15.046 1.00 58.70 197 ASP A CA 1
ATOM 1548 C C . ASP A 1 197 ? 41.503 -2.193 13.734 1.00 58.65 197 ASP A C 1
ATOM 1549 O O . ASP A 1 197 ? 41.700 -1.304 12.910 1.00 57.72 197 ASP A O 1
ATOM 1554 N N . GLN A 1 198 ? 40.635 -3.176 13.543 1.00 58.93 198 GLN A N 1
ATOM 1555 C CA . GLN A 1 198 ? 39.846 -3.271 12.331 1.00 59.60 198 GLN A CA 1
ATOM 1556 C C . GLN A 1 198 ? 38.366 -3.299 12.672 1.00 56.20 198 GLN A C 1
ATOM 1557 O O . GLN A 1 198 ? 37.982 -3.119 13.823 1.00 59.35 198 GLN A O 1
ATOM 1563 N N . GLY A 1 199 ? 37.535 -3.512 11.663 1.00 58.02 199 GLY A N 1
ATOM 1564 C CA . GLY A 1 199 ? 36.117 -3.708 11.891 1.00 62.76 199 GLY A CA 1
ATOM 1565 C C . GLY A 1 199 ? 35.299 -2.438 11.996 1.00 56.51 199 GLY A C 1
ATOM 1566 O O . GLY A 1 199 ? 35.828 -1.327 11.941 1.00 49.38 199 GLY A O 1
ATOM 1567 N N . LEU A 1 200 ? 33.993 -2.620 12.158 1.00 59.10 200 LEU A N 1
ATOM 1568 C CA . LEU A 1 200 ? 33.046 -1.512 12.188 1.00 55.53 200 LEU A CA 1
ATOM 1569 C C . LEU A 1 200 ? 33.393 -0.461 13.231 1.00 53.11 200 LEU A C 1
ATOM 1570 O O . LEU A 1 200 ? 33.592 0.708 12.896 1.00 48.45 200 LEU A O 1
ATOM 1575 N N . LEU A 1 201 ? 33.459 -0.879 14.495 1.00 55.72 201 LEU A N 1
ATOM 1576 C CA . LEU A 1 201 ? 33.638 0.068 15.594 1.00 52.41 201 LEU A CA 1
ATOM 1577 C C . LEU A 1 201 ? 34.836 0.972 15.356 1.00 50.84 201 LEU A C 1
ATOM 1578 O O . LEU A 1 201 ? 34.719 2.194 15.427 1.00 50.39 201 LEU A O 1
ATOM 1583 N N . CYS A 1 202 ? 35.982 0.366 15.069 1.00 47.15 202 CYS A N 1
ATOM 1584 C CA . CYS A 1 202 ? 37.173 1.130 14.738 1.00 46.21 202 CYS A CA 1
ATOM 1585 C C . CYS A 1 202 ? 36.878 2.205 13.686 1.00 45.41 202 CYS A C 1
ATOM 1586 O O . CYS A 1 202 ? 37.056 3.393 13.943 1.00 45.47 202 CYS A O 1
ATOM 1589 N N . ASP A 1 203 ? 36.414 1.787 12.513 1.00 45.77 203 ASP A N 1
ATOM 1590 C CA . ASP A 1 203 ? 36.188 2.709 11.404 1.00 44.29 203 ASP A CA 1
ATOM 1591 C C . ASP A 1 203 ? 35.319 3.904 11.793 1.00 42.24 203 ASP A C 1
ATOM 1592 O O . ASP A 1 203 ? 35.549 5.024 11.343 1.00 39.57 203 ASP A O 1
ATOM 1597 N N . LEU A 1 204 ? 34.319 3.654 12.631 1.00 44.95 204 LEU A N 1
ATOM 1598 C CA . LEU A 1 204 ? 33.396 4.693 13.085 1.00 46.96 204 LEU A CA 1
ATOM 1599 C C . LEU A 1 204 ? 34.093 5.837 13.821 1.00 45.95 204 LEU A C 1
ATOM 1600 O O . LEU A 1 204 ? 33.557 6.943 13.922 1.00 41.29 204 LEU A O 1
ATOM 1605 N N . LEU A 1 205 ? 35.287 5.562 14.335 1.00 45.34 205 LEU A N 1
ATOM 1606 C CA . LEU A 1 205 ? 36.038 6.541 15.110 1.00 38.58 205 LEU A CA 1
ATOM 1607 C C . LEU A 1 205 ? 37.303 7.003 14.407 1.00 37.35 205 LEU A C 1
ATOM 1608 O O . LEU A 1 205 ? 37.941 7.950 14.843 1.00 36.66 205 LEU A O 1
ATOM 1613 N N . TRP A 1 206 ? 37.676 6.335 13.325 1.00 37.11 206 TRP A N 1
ATOM 1614 C CA . TRP A 1 206 ? 38.947 6.635 12.688 1.00 37.47 206 TRP A CA 1
ATOM 1615 C C . TRP A 1 206 ? 38.837 7.180 11.266 1.00 42.44 206 TRP A C 1
ATOM 1616 O O . TRP A 1 206 ? 39.616 8.050 10.881 1.00 41.59 206 TRP A O 1
ATOM 1627 N N . SER A 1 207 ? 37.870 6.677 10.501 1.00 42.80 207 SER A N 1
ATOM 1628 C CA . SER A 1 207 ? 37.769 6.973 9.071 1.00 41.56 207 SER A CA 1
ATOM 1629 C C . SER A 1 207 ? 37.739 8.464 8.723 1.00 39.09 207 SER A C 1
ATOM 1630 O O . SER A 1 207 ? 37.429 9.302 9.562 1.00 38.15 207 SER A O 1
ATOM 1633 N N . ASP A 1 208 ? 38.050 8.777 7.467 1.00 40.68 208 ASP A N 1
ATOM 1634 C CA . ASP A 1 208 ? 38.086 10.158 6.992 1.00 42.49 208 ASP A CA 1
ATOM 1635 C C . ASP A 1 208 ? 37.448 10.328 5.621 1.00 45.22 208 ASP A C 1
ATOM 1636 O O . ASP A 1 208 ? 37.411 9.392 4.828 1.00 48.08 208 ASP A O 1
ATOM 1641 N N . PRO A 1 209 ? 36.948 11.538 5.337 1.00 45.14 209 PRO A N 1
ATOM 1642 C CA . PRO A 1 209 ? 36.573 11.937 3.982 1.00 43.87 209 PRO A CA 1
ATOM 1643 C C . PRO A 1 209 ? 37.823 12.241 3.173 1.00 48.10 209 PRO A C 1
ATOM 1644 O O . PRO A 1 209 ? 38.837 12.648 3.752 1.00 48.42 209 PRO A O 1
ATOM 1648 N N . ASP A 1 210 ? 37.752 12.037 1.858 1.00 49.23 210 ASP A N 1
ATOM 1649 C CA . ASP A 1 210 ? 38.850 12.381 0.956 1.00 50.45 210 ASP A CA 1
ATOM 1650 C C . ASP A 1 210 ? 38.316 12.725 -0.434 1.00 56.45 210 ASP A C 1
ATOM 1651 O O . ASP A 1 210 ? 37.705 11.882 -1.104 1.00 56.97 210 ASP A O 1
ATOM 1656 N N . LYS A 1 211 ? 38.545 13.967 -0.861 1.00 58.18 211 LYS A N 1
ATOM 1657 C CA . LYS A 1 211 ? 38.117 14.424 -2.183 1.00 56.82 211 LYS A CA 1
ATOM 1658 C C . LYS A 1 211 ? 38.699 13.547 -3.282 1.00 56.91 211 LYS A C 1
ATOM 1659 O O . LYS A 1 211 ? 37.994 13.132 -4.196 1.00 59.83 211 LYS A O 1
ATOM 1665 N N . ASP A 1 212 ? 39.993 13.266 -3.173 1.00 56.54 212 ASP A N 1
ATOM 1666 C CA . ASP A 1 212 ? 40.726 12.554 -4.213 1.00 56.15 212 ASP A CA 1
ATOM 1667 C C . ASP A 1 212 ? 40.433 11.057 -4.250 1.00 56.65 212 ASP A C 1
ATOM 1668 O O . ASP A 1 212 ? 40.796 10.379 -5.209 1.00 64.08 212 ASP A O 1
ATOM 1673 N N . VAL A 1 213 ? 39.793 10.534 -3.212 1.00 52.92 213 VAL A N 1
ATOM 1674 C CA . VAL A 1 213 ? 39.524 9.102 -3.155 1.00 56.19 213 VAL A CA 1
ATOM 1675 C C . VAL A 1 213 ? 38.214 8.741 -3.838 1.00 61.06 213 VAL A C 1
ATOM 1676 O O . VAL A 1 213 ? 37.231 9.478 -3.751 1.00 64.88 213 VAL A O 1
ATOM 1680 N N . GLN A 1 214 ? 38.211 7.605 -4.528 1.00 58.40 214 GLN A N 1
ATOM 1681 C CA . GLN A 1 214 ? 36.990 7.074 -5.115 1.00 62.96 214 GLN A CA 1
ATOM 1682 C C . GLN A 1 214 ? 36.679 5.704 -4.537 1.00 60.37 214 GLN A C 1
ATOM 1683 O O . GLN A 1 214 ? 37.352 4.721 -4.849 1.00 57.06 214 GLN A O 1
ATOM 1689 N N . GLY A 1 215 ? 35.655 5.648 -3.693 1.00 59.28 215 GLY A N 1
ATOM 1690 C CA . GLY A 1 215 ? 35.300 4.417 -3.013 1.00 58.70 215 GLY A CA 1
ATOM 1691 C C . GLY A 1 215 ? 35.913 4.351 -1.626 1.00 57.36 215 GLY A C 1
ATOM 1692 O O . GLY A 1 215 ? 35.702 5.246 -0.805 1.00 57.66 215 GLY A O 1
ATOM 1693 N N . TRP A 1 216 ? 36.672 3.292 -1.361 1.00 54.94 216 TRP A N 1
ATOM 1694 C CA . TRP A 1 216 ? 37.345 3.134 -0.074 1.00 51.26 216 TRP A CA 1
ATOM 1695 C C . TRP A 1 216 ? 38.857 3.037 -0.253 1.00 49.66 216 TRP A C 1
ATOM 1696 O O . TRP A 1 216 ? 39.364 2.025 -0.728 1.00 50.94 216 TRP A O 1
ATOM 1707 N N . GLY A 1 217 ? 39.574 4.083 0.146 1.00 49.72 217 GLY A N 1
ATOM 1708 C CA . GLY A 1 217 ? 41.025 4.096 0.054 1.00 50.31 217 GLY A CA 1
ATOM 1709 C C . GLY A 1 217 ? 41.730 3.930 1.393 1.00 50.96 217 GLY A C 1
ATOM 1710 O O . GLY A 1 217 ? 41.093 3.931 2.449 1.00 48.50 217 GLY A O 1
ATOM 1711 N N . GLU A 1 218 ? 43.052 3.782 1.344 1.00 50.99 218 GLU A N 1
ATOM 1712 C CA . GLU A 1 218 ? 43.860 3.636 2.549 1.00 49.34 218 GLU A CA 1
ATOM 1713 C C . GLU A 1 218 ? 43.890 4.936 3.338 1.00 45.67 218 GLU A C 1
ATOM 1714 O O . GLU A 1 218 ? 43.901 6.021 2.757 1.00 44.83 218 GLU A O 1
ATOM 1720 N N . ASN A 1 219 ? 43.892 4.824 4.664 1.00 43.99 219 ASN A N 1
ATOM 1721 C CA . ASN A 1 219 ? 43.955 5.999 5.526 1.00 43.77 219 ASN A CA 1
ATOM 1722 C C . ASN A 1 219 ? 45.381 6.330 5.949 1.00 42.42 219 ASN A C 1
ATOM 1723 O O . ASN A 1 219 ? 46.095 5.484 6.484 1.00 42.67 219 ASN A O 1
ATOM 1728 N N . ASP A 1 220 ? 45.778 7.574 5.714 1.00 42.36 220 ASP A N 1
ATOM 1729 C CA . ASP A 1 220 ? 47.120 8.032 6.029 1.00 42.44 220 ASP A CA 1
ATOM 1730 C C . ASP A 1 220 ? 47.441 7.869 7.516 1.00 42.15 220 ASP A C 1
ATOM 1731 O O . ASP A 1 220 ? 48.599 7.961 7.922 1.00 39.61 220 ASP A O 1
ATOM 1736 N N . ARG A 1 221 ? 46.414 7.636 8.328 1.00 40.47 221 ARG A N 1
ATOM 1737 C CA . ARG A 1 221 ? 46.617 7.480 9.765 1.00 40.73 221 ARG A CA 1
ATOM 1738 C C . ARG A 1 221 ? 47.244 6.142 10.109 1.00 37.26 221 ARG A C 1
ATOM 1739 O O . ARG A 1 221 ? 47.802 5.975 11.183 1.00 37.26 221 ARG A O 1
ATOM 1747 N N . GLY A 1 222 ? 47.146 5.189 9.196 1.00 37.27 222 GLY A N 1
ATOM 1748 C CA . GLY A 1 222 ? 47.679 3.866 9.440 1.00 38.34 222 GLY A CA 1
ATOM 1749 C C . GLY A 1 222 ? 46.646 2.967 10.090 1.00 37.68 222 GLY A C 1
ATOM 1750 O O . GLY A 1 222 ? 46.953 1.847 10.513 1.00 35.39 222 GLY A O 1
ATOM 1751 N N . VAL A 1 223 ? 45.414 3.459 10.169 1.00 35.64 223 VAL A N 1
ATOM 1752 C CA . VAL A 1 223 ? 44.316 2.674 10.718 1.00 37.22 223 VAL A CA 1
ATOM 1753 C C . VAL A 1 223 ? 43.016 3.053 10.011 1.00 37.77 223 VAL A C 1
ATOM 1754 O O . VAL A 1 223 ? 42.855 4.196 9.586 1.00 37.05 223 VAL A O 1
ATOM 1758 N N . SER A 1 224 ? 42.115 2.083 9.856 1.00 38.15 224 SER A N 1
ATOM 1759 C CA . SER A 1 224 ? 40.842 2.298 9.165 1.00 41.94 224 SER A CA 1
ATOM 1760 C C . SER A 1 224 ? 41.032 2.745 7.709 1.00 42.67 224 SER A C 1
ATOM 1761 O O . SER A 1 224 ? 42.110 2.592 7.137 1.00 42.54 224 SER A O 1
ATOM 1764 N N . PHE A 1 225 ? 39.981 3.306 7.120 1.00 42.39 225 PHE A N 1
ATOM 1765 C CA . PHE A 1 225 ? 40.007 3.684 5.714 1.00 44.65 225 PHE A CA 1
ATOM 1766 C C . PHE A 1 225 ? 39.763 5.171 5.496 1.00 45.30 225 PHE A C 1
ATOM 1767 O O . PHE A 1 225 ? 39.651 5.944 6.446 1.00 42.22 225 PHE A O 1
ATOM 1775 N N . THR A 1 226 ? 39.702 5.552 4.221 1.00 48.07 226 THR A N 1
ATOM 1776 C CA . THR A 1 226 ? 39.181 6.847 3.798 1.00 46.28 226 THR A CA 1
ATOM 1777 C C . THR A 1 226 ? 38.060 6.562 2.812 1.00 45.68 226 THR A C 1
ATOM 1778 O O . THR A 1 226 ? 38.123 5.583 2.077 1.00 46.95 226 THR A O 1
ATOM 1782 N N . PHE A 1 227 ? 37.026 7.396 2.814 1.00 45.99 227 PHE A N 1
ATOM 1783 C CA . PHE A 1 227 ? 35.910 7.232 1.889 1.00 47.59 227 PHE A CA 1
ATOM 1784 C C . PHE A 1 227 ? 35.739 8.480 1.029 1.00 49.98 227 PHE A C 1
ATOM 1785 O O . PHE A 1 227 ? 36.197 9.558 1.400 1.00 49.42 227 PHE A O 1
ATOM 1793 N N . GLY A 1 228 ? 35.079 8.326 -0.117 1.00 54.89 228 GLY A N 1
ATOM 1794 C CA . GLY A 1 228 ? 34.881 9.422 -1.052 1.00 57.73 228 GLY A CA 1
ATOM 1795 C C . GLY A 1 228 ? 33.457 9.946 -1.063 1.00 57.09 228 GLY A C 1
ATOM 1796 O O . GLY A 1 228 ? 32.601 9.437 -0.345 1.00 56.12 228 GLY A O 1
ATOM 1797 N N . ALA A 1 229 ? 33.201 10.959 -1.887 1.00 57.52 229 ALA A N 1
ATOM 1798 C CA . ALA A 1 229 ? 31.898 11.618 -1.907 1.00 54.82 229 ALA A CA 1
ATOM 1799 C C . ALA A 1 229 ? 30.778 10.714 -2.421 1.00 56.80 229 ALA A C 1
ATOM 1800 O O . ALA A 1 229 ? 29.600 10.955 -2.147 1.00 57.35 229 ALA A O 1
ATOM 1802 N N . GLU A 1 230 ? 31.144 9.675 -3.163 1.00 58.46 230 GLU A N 1
ATOM 1803 C CA . GLU A 1 230 ? 30.165 8.710 -3.649 1.00 61.83 230 GLU A CA 1
ATOM 1804 C C . GLU A 1 230 ? 29.599 7.917 -2.478 1.00 61.12 230 GLU A C 1
ATOM 1805 O O . GLU A 1 230 ? 28.384 7.744 -2.357 1.00 60.09 230 GLU A O 1
ATOM 1811 N N . VAL A 1 231 ? 30.495 7.437 -1.617 1.00 62.42 231 VAL A N 1
ATOM 1812 C CA . VAL A 1 231 ? 30.119 6.634 -0.455 1.00 59.63 231 VAL A CA 1
ATOM 1813 C C . VAL A 1 231 ? 29.131 7.385 0.433 1.00 57.54 231 VAL A C 1
ATOM 1814 O O . VAL A 1 231 ? 28.162 6.808 0.933 1.00 54.05 231 VAL A O 1
ATOM 1818 N N . VAL A 1 232 ? 29.388 8.677 0.615 1.00 56.42 232 VAL A N 1
ATOM 1819 C CA . VAL A 1 232 ? 28.519 9.552 1.392 1.00 55.02 232 VAL A CA 1
ATOM 1820 C C . VAL A 1 232 ? 27.096 9.562 0.850 1.00 56.56 232 VAL A C 1
ATOM 1821 O O . VAL A 1 232 ? 26.145 9.242 1.562 1.00 54.63 232 VAL A O 1
ATOM 1825 N N . ALA A 1 233 ? 26.960 9.934 -0.419 1.00 59.07 233 ALA A N 1
ATOM 1826 C CA . ALA A 1 233 ? 25.653 10.052 -1.057 1.00 56.98 233 ALA A CA 1
ATOM 1827 C C . ALA A 1 233 ? 24.907 8.720 -1.075 1.00 56.24 233 ALA A C 1
ATOM 1828 O O . ALA A 1 233 ? 23.717 8.658 -0.761 1.00 53.51 233 ALA A O 1
ATOM 1830 N N . LYS A 1 234 ? 25.616 7.655 -1.437 1.00 57.57 234 LYS A N 1
ATOM 1831 C CA . LYS A 1 234 ? 25.012 6.329 -1.536 1.00 60.89 234 LYS A CA 1
ATOM 1832 C C . LYS A 1 234 ? 24.528 5.835 -0.174 1.00 59.52 234 LYS A C 1
ATOM 1833 O O . LYS A 1 234 ? 23.655 4.969 -0.086 1.00 55.66 234 LYS A O 1
ATOM 1839 N N . PHE A 1 235 ? 25.095 6.410 0.881 1.00 61.57 235 PHE A N 1
ATOM 1840 C CA . PHE A 1 235 ? 24.745 6.056 2.252 1.00 60.87 235 PHE A CA 1
ATOM 1841 C C . PHE A 1 235 ? 23.591 6.905 2.780 1.00 59.61 235 PHE A C 1
ATOM 1842 O O . PHE A 1 235 ? 22.643 6.381 3.364 1.00 57.15 235 PHE A O 1
ATOM 1850 N N . LEU A 1 236 ? 23.680 8.218 2.579 1.00 60.01 236 LEU A N 1
ATOM 1851 C CA . LEU A 1 236 ? 22.600 9.130 2.952 1.00 59.30 236 LEU A CA 1
ATOM 1852 C C . LEU A 1 236 ? 21.299 8.754 2.241 1.00 65.11 236 LEU A C 1
ATOM 1853 O O . LEU A 1 236 ? 20.212 9.119 2.685 1.00 65.75 236 LEU A O 1
ATOM 1858 N N . HIS A 1 237 ? 21.420 8.018 1.138 1.00 67.69 237 HIS A N 1
ATOM 1859 C CA . HIS A 1 237 ? 20.269 7.639 0.326 1.00 63.96 237 HIS A CA 1
ATOM 1860 C C . HIS A 1 237 ? 19.711 6.283 0.743 1.00 63.45 237 HIS A C 1
ATOM 1861 O O . HIS A 1 237 ? 18.525 6.016 0.575 1.00 68.31 237 HIS A O 1
ATOM 1868 N N . LYS A 1 238 ? 20.574 5.427 1.279 1.00 60.44 238 LYS A N 1
ATOM 1869 C CA . LYS A 1 238 ? 20.172 4.088 1.693 1.00 56.19 238 LYS A CA 1
ATOM 1870 C C . LYS A 1 238 ? 19.444 4.116 3.033 1.00 60.11 238 LYS A C 1
ATOM 1871 O O . LYS A 1 238 ? 18.768 3.157 3.402 1.00 60.54 238 LYS A O 1
ATOM 1877 N N . HIS A 1 239 ? 19.579 5.223 3.758 1.00 61.31 239 HIS A N 1
ATOM 1878 C CA . HIS A 1 239 ? 19.006 5.331 5.099 1.00 64.78 239 HIS A CA 1
ATOM 1879 C C . HIS A 1 239 ? 18.146 6.581 5.257 1.00 63.30 239 HIS A C 1
ATOM 1880 O O . HIS A 1 239 ? 17.724 6.926 6.365 1.00 61.09 239 HIS A O 1
ATOM 1887 N N . ASP A 1 240 ? 17.887 7.254 4.144 1.00 61.70 240 ASP A N 1
ATOM 1888 C CA . ASP A 1 240 ? 17.106 8.479 4.165 1.00 68.24 240 ASP A CA 1
ATOM 1889 C C . ASP A 1 240 ? 17.639 9.449 5.214 1.00 63.96 240 ASP A C 1
ATOM 1890 O O . ASP A 1 240 ? 16.919 9.856 6.125 1.00 66.94 240 ASP A O 1
ATOM 1895 N N . LEU A 1 241 ? 18.911 9.804 5.078 1.00 60.61 241 LEU A N 1
ATOM 1896 C CA . LEU A 1 241 ? 19.531 10.829 5.908 1.00 62.55 241 LEU A CA 1
ATOM 1897 C C . LEU A 1 241 ? 19.947 11.984 5.016 1.00 63.06 241 LEU A C 1
ATOM 1898 O O . LEU A 1 241 ? 20.212 11.791 3.830 1.00 65.77 241 LEU A O 1
ATOM 1903 N N . ASP A 1 242 ? 20.013 13.184 5.581 1.00 61.86 242 ASP A N 1
ATOM 1904 C CA . ASP A 1 242 ? 20.318 14.369 4.786 1.00 64.62 242 ASP A CA 1
ATOM 1905 C C . ASP A 1 242 ? 21.673 14.985 5.128 1.00 59.61 242 ASP A C 1
ATOM 1906 O O . ASP A 1 242 ? 22.149 15.878 4.425 1.00 52.41 242 ASP A O 1
ATOM 1911 N N . LEU A 1 243 ? 22.293 14.500 6.202 1.00 62.04 243 LEU A N 1
ATOM 1912 C CA . LEU A 1 243 ? 23.574 15.047 6.652 1.00 56.86 243 LEU A CA 1
ATOM 1913 C C . LEU A 1 243 ? 24.407 14.057 7.461 1.00 54.16 243 LEU A C 1
ATOM 1914 O O . LEU A 1 243 ? 23.875 13.186 8.150 1.00 53.43 243 LEU A O 1
ATOM 1919 N N . ILE A 1 244 ? 25.724 14.196 7.358 1.00 52.82 244 ILE A N 1
ATOM 1920 C CA . ILE A 1 244 ? 26.646 13.462 8.211 1.00 52.86 244 ILE A CA 1
ATOM 1921 C C . ILE A 1 244 ? 27.517 14.455 8.963 1.00 51.68 244 ILE A C 1
ATOM 1922 O O . IL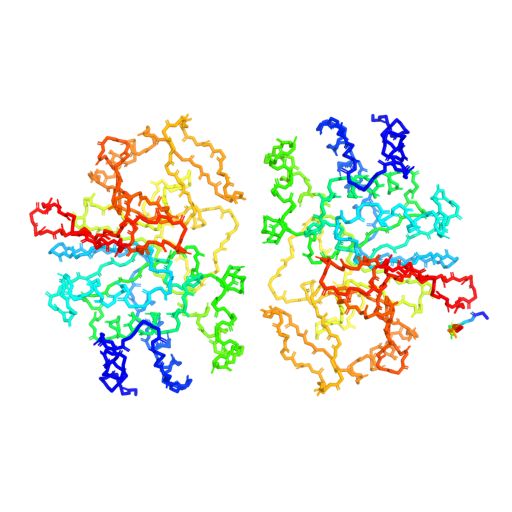E A 1 244 ? 28.240 15.246 8.352 1.00 48.30 244 ILE A O 1
ATOM 1927 N N . CYS A 1 245 ? 27.438 14.422 10.290 1.00 51.43 245 CYS A N 1
ATOM 1928 C CA . CYS A 1 245 ? 28.227 15.330 11.109 1.00 49.34 245 CYS A CA 1
ATOM 1929 C C . CYS A 1 245 ? 29.291 14.597 11.920 1.00 46.27 245 CYS A C 1
ATOM 1930 O O . CYS A 1 245 ? 28.981 13.709 12.715 1.00 44.77 245 CYS A O 1
ATOM 1933 N N . ARG A 1 246 ? 30.545 14.985 11.709 1.00 44.15 246 ARG A N 1
ATOM 1934 C CA . ARG A 1 246 ? 31.682 14.334 12.344 1.00 42.15 246 ARG A CA 1
ATOM 1935 C C . ARG A 1 246 ? 32.816 15.323 12.608 1.00 42.91 246 ARG A C 1
ATOM 1936 O O . ARG A 1 246 ? 32.782 16.450 12.122 1.00 43.94 246 ARG A O 1
ATOM 1944 N N . ALA A 1 247 ? 33.810 14.895 13.384 1.00 42.59 247 ALA A N 1
ATOM 1945 C CA . ALA A 1 247 ? 34.942 15.746 13.747 1.00 39.78 247 ALA A CA 1
ATOM 1946 C C . ALA A 1 247 ? 36.249 15.103 13.307 1.00 37.04 247 ALA A C 1
ATOM 1947 O O . ALA A 1 247 ? 36.474 14.911 12.119 1.00 40.71 247 ALA A O 1
ATOM 1949 N N . HIS A 1 248 ? 37.117 14.794 14.265 1.00 35.81 248 HIS A N 1
ATOM 1950 C CA . HIS A 1 248 ? 38.291 13.957 14.007 1.00 37.68 248 HIS A CA 1
ATOM 1951 C C . HIS A 1 248 ? 39.428 14.659 13.248 1.00 38.96 248 HIS A C 1
ATOM 1952 O O . HIS A 1 248 ? 40.597 14.293 13.389 1.00 36.01 248 HIS A O 1
ATOM 1959 N N . GLN A 1 249 ? 39.082 15.666 12.451 1.00 39.94 249 GLN A N 1
ATOM 1960 C CA . GLN A 1 249 ? 40.052 16.352 11.600 1.00 36.39 249 GLN A CA 1
ATOM 1961 C C . GLN A 1 249 ? 40.022 17.865 11.775 1.00 38.08 249 GLN A C 1
ATOM 1962 O O . GLN A 1 249 ? 38.959 18.479 11.743 1.00 40.14 249 GLN A O 1
ATOM 1968 N N . VAL A 1 250 ? 41.198 18.462 11.942 1.00 39.76 250 VAL A N 1
ATOM 1969 C CA . VAL A 1 250 ? 41.315 19.911 12.059 1.00 41.46 250 VAL A CA 1
ATOM 1970 C C . VAL A 1 250 ? 40.884 20.592 10.774 1.00 46.25 250 VAL A C 1
ATOM 1971 O O . VAL A 1 250 ? 41.250 20.155 9.689 1.00 51.86 250 VAL A O 1
ATOM 1975 N N . VAL A 1 251 ? 40.112 21.665 10.891 1.00 46.04 251 VAL A N 1
ATOM 1976 C CA . VAL A 1 251 ? 39.731 22.444 9.722 1.00 47.84 251 VAL A CA 1
ATOM 1977 C C . VAL A 1 251 ? 39.955 23.924 10.001 1.00 51.37 251 VAL A C 1
ATOM 1978 O O . VAL A 1 251 ? 39.755 24.385 11.118 1.00 49.71 251 VAL A O 1
ATOM 1982 N N . GLU A 1 252 ? 40.371 24.667 8.981 1.00 59.09 252 GLU A N 1
ATOM 1983 C CA . GLU A 1 252 ? 40.770 26.057 9.172 1.00 62.15 252 GLU A CA 1
ATOM 1984 C C . GLU A 1 252 ? 39.681 26.918 9.811 1.00 61.03 252 GLU A C 1
ATOM 1985 O O . GLU A 1 252 ? 39.961 27.693 10.720 1.00 60.33 252 GLU A O 1
ATOM 1991 N N . ASP A 1 253 ? 38.443 26.774 9.347 1.00 62.81 253 ASP A N 1
ATOM 1992 C CA . ASP A 1 253 ? 37.352 27.638 9.808 1.00 65.37 253 ASP A CA 1
ATOM 1993 C C . ASP A 1 253 ? 36.541 27.084 10.990 1.00 60.54 253 ASP A C 1
ATOM 1994 O O . ASP A 1 253 ? 35.709 27.785 11.564 1.00 58.42 253 ASP A O 1
ATOM 1999 N N . GLY A 1 254 ? 36.780 25.831 11.352 1.00 54.20 254 GLY A N 1
ATOM 2000 C CA . GLY A 1 254 ? 36.030 25.217 12.428 1.00 53.11 254 GLY A CA 1
ATOM 2001 C C . GLY A 1 254 ? 34.965 24.283 11.893 1.00 54.01 254 GLY A C 1
ATOM 2002 O O . GLY A 1 254 ? 34.674 23.241 12.484 1.00 54.47 254 GLY A O 1
ATOM 2003 N N . TYR A 1 255 ? 34.366 24.668 10.774 1.00 56.97 255 TYR A N 1
ATOM 2004 C CA . TYR A 1 255 ? 33.485 23.774 10.038 1.00 56.65 255 TYR A CA 1
ATOM 2005 C C . TYR A 1 255 ? 33.963 23.700 8.597 1.00 50.73 255 TYR A C 1
ATOM 2006 O O . TYR A 1 255 ? 34.549 24.650 8.077 1.00 50.10 255 TYR A O 1
ATOM 2015 N N . GLU A 1 256 ? 33.736 22.560 7.964 1.00 47.36 256 GLU A N 1
ATOM 2016 C CA . GLU A 1 256 ? 34.153 22.376 6.590 1.00 49.95 256 GLU A CA 1
ATOM 2017 C C . GLU A 1 256 ? 33.238 21.367 5.929 1.00 51.35 256 GLU A C 1
ATOM 2018 O O . GLU A 1 256 ? 32.915 20.330 6.519 1.00 46.56 256 GLU A O 1
ATOM 2024 N N . PHE A 1 257 ? 32.815 21.683 4.708 1.00 50.33 257 PHE A N 1
ATOM 2025 C CA . PHE A 1 257 ? 31.884 20.832 3.983 1.00 46.45 257 PHE A CA 1
ATOM 2026 C C . PHE A 1 257 ? 32.593 19.825 3.089 1.00 44.13 257 PHE A C 1
ATOM 2027 O O . PHE A 1 257 ? 33.715 20.050 2.641 1.00 43.82 257 PHE A O 1
ATOM 2035 N N . PHE A 1 258 ? 31.921 18.713 2.832 1.00 44.14 258 PHE A N 1
ATOM 2036 C CA . PHE A 1 258 ? 32.446 17.682 1.953 1.00 47.48 258 PHE A CA 1
ATOM 2037 C C . PHE A 1 258 ? 31.278 16.999 1.256 1.00 54.68 258 PHE A C 1
ATOM 2038 O O . PHE A 1 258 ? 30.154 17.018 1.763 1.00 55.59 258 PHE A O 1
ATOM 2046 N N . ALA A 1 259 ? 31.539 16.404 0.094 1.00 54.79 259 ALA A N 1
ATOM 2047 C CA . ALA A 1 259 ? 30.479 15.802 -0.705 1.00 54.91 259 ALA A CA 1
ATOM 2048 C C . ALA A 1 259 ? 29.412 16.853 -0.985 1.00 60.12 259 ALA A C 1
ATOM 2049 O O . ALA A 1 259 ? 28.214 16.545 -1.049 1.00 55.22 259 ALA A O 1
ATOM 2051 N N . LYS A 1 260 ? 29.862 18.098 -1.141 1.00 61.31 260 LYS A N 1
ATOM 2052 C CA . LYS A 1 260 ? 28.973 19.210 -1.450 1.00 63.03 260 LYS A CA 1
ATOM 2053 C C . LYS A 1 260 ? 27.896 19.350 -0.377 1.00 57.92 260 LYS A C 1
ATOM 2054 O O . LYS A 1 260 ? 26.709 19.154 -0.635 1.00 54.02 260 LYS A O 1
ATOM 2060 N N . ARG A 1 261 ? 28.336 19.676 0.835 1.00 54.24 261 ARG A N 1
ATOM 2061 C CA . ARG A 1 261 ? 27.445 19.910 1.972 1.00 53.22 261 ARG A CA 1
ATOM 2062 C C . ARG A 1 261 ? 26.637 18.681 2.398 1.00 52.62 261 ARG A C 1
ATOM 2063 O O . ARG A 1 261 ? 25.764 18.774 3.268 1.00 49.45 261 ARG A O 1
ATOM 2071 N N . GLN A 1 262 ? 26.925 17.535 1.789 1.00 50.78 262 GLN A N 1
ATOM 2072 C CA . GLN A 1 262 ? 26.281 16.291 2.192 1.00 52.93 262 GLN A CA 1
ATOM 2073 C C . GLN A 1 262 ? 26.900 15.770 3.481 1.00 52.02 262 GLN A C 1
ATOM 2074 O O . GLN A 1 262 ? 26.399 14.826 4.087 1.00 52.14 262 GLN A O 1
ATOM 2080 N N . LEU A 1 263 ? 28.002 16.398 3.881 1.00 53.26 263 LEU A N 1
ATOM 2081 C CA . LEU A 1 263 ? 28.730 16.045 5.097 1.00 51.38 263 LEU A CA 1
ATOM 2082 C C . LEU A 1 263 ? 29.474 17.276 5.593 1.00 51.04 263 LEU A C 1
ATOM 2083 O O . LEU A 1 263 ? 29.981 18.070 4.793 1.00 49.84 263 LEU A O 1
ATOM 2088 N N . VAL A 1 264 ? 29.537 17.440 6.910 1.00 50.68 264 VAL A N 1
ATOM 2089 C CA . VAL A 1 264 ? 30.293 18.543 7.487 1.00 49.90 264 VAL A CA 1
ATOM 2090 C C . VAL A 1 264 ? 31.262 18.032 8.543 1.00 48.42 264 VAL A C 1
ATOM 2091 O O . VAL A 1 264 ? 30.994 17.039 9.217 1.00 46.05 264 VAL A O 1
ATOM 2095 N N . THR A 1 265 ? 32.398 18.708 8.668 1.00 48.08 265 THR A N 1
ATOM 2096 C CA . THR A 1 265 ? 33.379 18.372 9.689 1.00 46.55 265 THR A CA 1
ATOM 2097 C C . THR A 1 265 ? 33.460 19.489 10.726 1.00 46.63 265 THR A C 1
ATOM 2098 O O . THR A 1 265 ? 33.650 20.654 10.383 1.00 47.51 265 THR A O 1
ATOM 2102 N N . LEU A 1 266 ? 33.296 19.125 11.994 1.00 46.76 266 LEU A N 1
ATOM 2103 C CA . LEU A 1 266 ? 33.320 20.090 13.084 1.00 47.70 266 LEU A CA 1
ATOM 2104 C C . LEU A 1 266 ? 34.550 19.929 13.973 1.00 43.95 266 LEU A C 1
ATOM 2105 O O . LEU A 1 266 ? 34.870 18.827 14.412 1.00 42.71 266 LEU A O 1
ATOM 2110 N N . PHE A 1 267 ? 35.237 21.033 14.234 1.00 42.03 267 PHE A N 1
ATOM 2111 C CA . PHE A 1 267 ? 36.395 21.016 15.115 1.00 43.63 267 PHE A CA 1
ATOM 2112 C C . PHE A 1 267 ? 36.300 22.197 16.064 1.00 48.05 267 PHE A C 1
ATOM 2113 O O . PHE A 1 267 ? 36.317 23.351 15.633 1.00 48.45 267 PHE A O 1
ATOM 2121 N N . SER A 1 268 ? 36.209 21.905 17.358 1.00 46.52 268 SER A N 1
ATOM 2122 C CA . SER A 1 268 ? 35.842 22.912 18.344 1.00 43.80 268 SER A CA 1
ATOM 2123 C C . SER A 1 268 ? 37.024 23.516 19.107 1.00 44.39 268 SER A C 1
ATOM 2124 O O . SER A 1 268 ? 36.853 24.447 19.892 1.00 43.59 268 SER A O 1
ATOM 2127 N N . ALA A 1 269 ? 38.220 22.994 18.865 1.00 45.25 269 ALA A N 1
ATOM 2128 C CA . ALA A 1 269 ? 39.416 23.475 19.548 1.00 45.42 269 ALA A CA 1
ATOM 2129 C C . ALA A 1 269 ? 40.257 24.403 18.678 1.00 50.94 269 ALA A C 1
ATOM 2130 O O . ALA A 1 269 ? 40.989 23.944 17.801 1.00 54.03 269 ALA A O 1
ATOM 2132 N N . PRO A 1 270 ? 40.159 25.717 18.926 1.00 48.81 270 PRO A N 1
ATOM 2133 C CA . PRO A 1 270 ? 40.999 26.711 18.246 1.00 52.20 270 PRO A CA 1
ATOM 2134 C C . PRO A 1 270 ? 42.482 26.442 18.498 1.00 55.34 270 PRO A C 1
ATOM 2135 O O . PRO A 1 270 ? 42.841 26.046 19.600 1.00 58.66 270 PRO A O 1
ATOM 2139 N N . ASN A 1 271 ? 43.319 26.656 17.492 1.00 59.76 271 ASN A N 1
ATOM 2140 C CA . ASN A 1 271 ? 44.748 26.428 17.613 1.00 63.26 271 ASN A CA 1
ATOM 2141 C C . ASN A 1 271 ? 45.064 25.048 18.174 1.00 62.93 271 ASN A C 1
ATOM 2142 O O . ASN A 1 271 ? 45.681 24.921 19.228 1.00 66.02 271 ASN A O 1
ATOM 2147 N N . TYR A 1 272 ? 44.634 24.025 17.443 1.00 61.39 272 TYR A N 1
ATOM 2148 C CA . TYR A 1 272 ? 44.693 22.633 17.884 1.00 62.96 272 TYR A CA 1
ATOM 2149 C C . TYR A 1 272 ? 45.884 22.294 18.785 1.00 71.22 272 TYR A C 1
ATOM 2150 O O . TYR A 1 272 ? 45.773 21.463 19.693 1.00 73.07 272 TYR A O 1
ATOM 2159 N N . CYS A 1 273 ? 47.020 22.933 18.531 1.00 70.81 273 CYS A N 1
ATOM 2160 C CA . CYS A 1 273 ? 48.201 22.744 19.363 1.00 75.73 273 CYS A CA 1
ATOM 2161 C C . CYS A 1 273 ? 49.036 24.017 19.375 1.00 79.34 273 CYS A C 1
ATOM 2162 O O . CYS A 1 273 ? 50.222 24.001 19.700 1.00 79.22 273 CYS A O 1
ATOM 2165 N N . GLY A 1 274 ? 48.398 25.127 19.023 1.00 79.99 274 GLY A N 1
ATOM 2166 C CA . GLY A 1 274 ? 49.109 26.369 18.802 1.00 83.08 274 GLY A CA 1
ATOM 2167 C C . GLY A 1 274 ? 49.877 26.275 17.503 1.00 90.98 274 GLY A C 1
ATOM 2168 O O . GLY A 1 274 ? 50.763 27.082 17.230 1.00 103.46 274 GLY A O 1
ATOM 2169 N N . GLU A 1 275 ? 49.524 25.281 16.696 1.00 87.57 275 GLU A N 1
ATOM 2170 C CA . GLU A 1 275 ? 50.199 25.045 15.430 1.00 93.24 275 GLU A CA 1
ATOM 2171 C C . GLU A 1 275 ? 49.229 25.170 14.262 1.00 90.68 275 GLU A C 1
ATOM 2172 O O . GLU A 1 275 ? 49.435 24.588 13.192 1.00 98.79 275 GLU A O 1
ATOM 2178 N N . PHE A 1 276 ? 48.159 25.928 14.449 1.00 81.33 276 PHE A N 1
ATOM 2179 C CA . PHE A 1 276 ? 47.156 25.972 13.397 1.00 82.86 276 PHE A CA 1
ATOM 2180 C C . PHE A 1 276 ? 46.511 27.335 13.153 1.00 80.53 276 PHE A C 1
ATOM 2181 O O . PHE A 1 276 ? 46.215 27.687 12.010 1.00 80.80 276 PHE A O 1
ATOM 2189 N N . ASP A 1 277 ? 46.327 28.114 14.212 1.00 78.25 277 ASP A N 1
ATOM 2190 C CA . ASP A 1 277 ? 45.691 29.418 14.073 1.00 76.89 277 ASP A CA 1
ATOM 2191 C C . ASP A 1 277 ? 44.294 29.253 13.491 1.00 72.67 277 ASP A C 1
ATOM 2192 O O . ASP A 1 277 ? 43.708 30.208 12.979 1.00 72.69 277 ASP A O 1
ATOM 2197 N N . ASN A 1 278 ? 43.772 28.032 13.565 1.00 68.49 278 ASN A N 1
ATOM 2198 C CA . ASN A 1 278 ? 42.436 27.734 13.071 1.00 63.44 278 ASN A CA 1
ATOM 2199 C C . ASN A 1 278 ? 41.381 28.163 14.073 1.00 59.08 278 ASN A C 1
ATOM 2200 O O . ASN A 1 278 ? 41.660 28.292 15.256 1.00 60.52 278 ASN A O 1
ATOM 2205 N N . ALA A 1 279 ? 40.163 28.373 13.597 1.00 59.74 279 ALA A N 1
ATOM 2206 C CA . ALA A 1 279 ? 39.065 28.724 14.479 1.00 60.02 279 ALA A CA 1
ATOM 2207 C C . ALA A 1 279 ? 38.313 27.472 14.908 1.00 55.96 279 ALA A C 1
ATOM 2208 O O . ALA A 1 279 ? 38.493 26.398 14.333 1.00 51.94 279 ALA A O 1
ATOM 2210 N N . GLY A 1 280 ? 37.480 27.619 15.931 1.00 53.74 280 GLY A N 1
ATOM 2211 C CA . GLY A 1 280 ? 36.662 26.525 16.410 1.00 51.85 280 GLY A CA 1
ATOM 2212 C C . GLY A 1 280 ? 35.212 26.767 16.058 1.00 49.94 280 GLY A C 1
ATOM 2213 O O . GLY A 1 280 ? 34.749 27.905 16.048 1.00 52.84 280 GLY A O 1
ATOM 2214 N N . ALA A 1 281 ? 34.487 25.698 15.762 1.00 44.31 281 ALA A N 1
ATOM 2215 C CA . ALA A 1 281 ? 33.106 25.845 15.343 1.00 48.56 281 ALA A CA 1
ATOM 2216 C C . ALA A 1 281 ? 32.169 24.992 16.167 1.00 49.89 281 ALA A C 1
ATOM 2217 O O . ALA A 1 281 ? 32.587 24.058 16.847 1.00 50.66 281 ALA A O 1
ATOM 2219 N N . MET A 1 282 ? 30.890 25.326 16.088 1.00 50.75 282 MET A N 1
ATOM 2220 C CA . MET A 1 282 ? 29.850 24.618 16.809 1.00 53.97 282 MET A CA 1
ATOM 2221 C C . MET A 1 282 ? 28.581 24.797 15.997 1.00 55.90 282 MET A C 1
ATOM 2222 O O . MET A 1 282 ? 28.292 25.896 15.532 1.00 57.20 282 MET A O 1
ATOM 2227 N N . MET A 1 283 ? 27.831 23.720 15.807 1.00 56.06 283 MET A N 1
ATOM 2228 C CA . MET A 1 283 ? 26.702 23.759 14.888 1.00 56.69 283 MET A CA 1
ATOM 2229 C C . MET A 1 283 ? 25.361 23.896 15.592 1.00 55.35 283 MET A C 1
ATOM 2230 O O . MET A 1 283 ? 24.865 22.942 16.181 1.00 56.08 283 MET A O 1
ATOM 2235 N N . SER A 1 284 ? 24.778 25.088 15.519 1.00 57.40 284 SER A N 1
ATOM 2236 C CA . SER A 1 284 ? 23.447 25.324 16.067 1.00 62.08 284 SER A CA 1
ATOM 2237 C C . SER A 1 284 ? 22.391 24.709 15.156 1.00 62.63 284 SER A C 1
ATOM 2238 O O . SER A 1 284 ? 22.381 24.946 13.948 1.00 61.96 284 SER A O 1
ATOM 2241 N N . VAL A 1 285 ? 21.501 23.919 15.740 1.00 62.41 285 VAL A N 1
ATOM 2242 C CA . VAL A 1 285 ? 20.461 23.251 14.971 1.00 64.55 285 VAL A CA 1
ATOM 2243 C C . VAL A 1 285 ? 19.093 23.486 15.606 1.00 72.61 285 VAL A C 1
ATOM 2244 O O . VAL A 1 285 ? 18.734 22.808 16.567 1.00 76.28 285 VAL A O 1
ATOM 2248 N N . ASP A 1 286 ? 18.335 24.446 15.077 1.00 72.30 286 ASP A N 1
ATOM 2249 C CA . ASP A 1 286 ? 16.995 24.729 15.600 1.00 74.00 286 ASP A CA 1
ATOM 2250 C C . ASP A 1 286 ? 15.996 23.634 15.202 1.00 72.97 286 ASP A C 1
ATOM 2251 O O . ASP A 1 286 ? 16.310 22.777 14.377 1.00 73.85 286 ASP A O 1
ATOM 2256 N N . GLU A 1 287 ? 14.802 23.658 15.791 1.00 73.05 287 GLU A N 1
ATOM 2257 C CA . GLU A 1 287 ? 13.842 22.566 15.615 1.00 78.12 287 GLU A CA 1
ATOM 2258 C C . GLU A 1 287 ? 13.496 22.284 14.148 1.00 76.70 287 GLU A C 1
ATOM 2259 O O . GLU A 1 287 ? 13.035 21.194 13.807 1.00 73.19 287 GLU A O 1
ATOM 2265 N N . THR A 1 288 ? 13.731 23.268 13.286 1.00 72.59 288 THR A N 1
ATOM 2266 C CA . THR A 1 288 ? 13.374 23.160 11.877 1.00 72.32 288 THR A CA 1
ATOM 2267 C C . THR A 1 288 ? 14.477 22.501 11.052 1.00 74.27 288 THR A C 1
ATOM 2268 O O . THR A 1 288 ? 14.308 22.267 9.854 1.00 76.39 288 THR A O 1
ATOM 2272 N N . LEU A 1 289 ? 15.597 22.200 11.704 1.00 70.50 289 LEU A N 1
ATOM 2273 C CA . LEU A 1 289 ? 16.796 21.692 11.038 1.00 65.80 289 LEU A CA 1
ATOM 2274 C C . LEU A 1 289 ? 17.479 22.779 10.211 1.00 66.80 289 LEU A C 1
ATOM 2275 O O . LEU A 1 289 ? 18.012 22.520 9.133 1.00 70.53 289 LEU A O 1
ATOM 2280 N N . MET A 1 290 ? 17.445 24.000 10.726 1.00 65.91 290 MET A N 1
ATOM 2281 C CA . MET A 1 290 ? 18.173 25.107 10.131 1.00 68.05 290 MET A CA 1
ATOM 2282 C C . MET A 1 290 ? 19.495 25.264 10.877 1.00 70.74 290 MET A C 1
ATOM 2283 O O . MET A 1 290 ? 19.541 25.789 11.992 1.00 70.26 290 MET A O 1
ATOM 2288 N N . CYS A 1 291 ? 20.570 24.792 10.256 1.00 68.84 291 CYS A N 1
ATOM 2289 C CA . CYS A 1 291 ? 21.865 24.712 10.919 1.00 63.61 291 CYS A CA 1
ATOM 2290 C C . CYS A 1 291 ? 22.719 25.956 10.702 1.00 62.47 291 CYS A C 1
ATOM 2291 O O . CYS A 1 291 ? 22.876 26.419 9.572 1.00 63.78 291 CYS A O 1
ATOM 2294 N N . SER A 1 292 ? 23.263 26.491 11.793 1.00 59.93 292 SER A N 1
ATOM 2295 C CA . SER A 1 292 ? 24.156 27.644 11.732 1.00 59.96 292 SER A CA 1
ATOM 2296 C C . SER A 1 292 ? 25.464 27.313 12.438 1.00 56.90 292 SER A C 1
ATOM 2297 O O . SER A 1 292 ? 25.515 26.381 13.232 1.00 57.94 292 SER A O 1
ATOM 2300 N N . PHE A 1 293 ? 26.520 28.066 12.149 1.00 53.29 293 PHE A N 1
ATOM 2301 C CA . PHE A 1 293 ? 27.836 27.745 12.699 1.00 53.92 293 PHE A CA 1
ATOM 2302 C C . PHE A 1 293 ? 28.436 28.874 13.537 1.00 59.12 293 PHE A C 1
ATOM 2303 O O . PHE A 1 293 ? 29.107 29.761 13.009 1.00 60.09 293 PHE A O 1
ATOM 2311 N N . GLN A 1 294 ? 28.193 28.834 14.845 1.00 63.62 294 GLN A N 1
ATOM 2312 C CA . GLN A 1 294 ? 28.820 29.774 15.769 1.00 61.19 294 GLN A CA 1
ATOM 2313 C C . GLN A 1 294 ? 30.319 29.499 15.839 1.00 57.65 294 GLN A C 1
ATOM 2314 O O . GLN A 1 294 ? 30.741 28.366 16.070 1.00 53.45 294 GLN A O 1
ATOM 2320 N N . ILE A 1 295 ? 31.121 30.538 15.632 1.00 59.70 295 ILE A N 1
ATOM 2321 C CA . ILE A 1 295 ? 32.568 30.374 15.535 1.00 59.76 295 ILE A CA 1
ATOM 2322 C C . ILE A 1 295 ? 33.336 31.005 16.697 1.00 64.63 295 ILE A C 1
ATOM 2323 O O . ILE A 1 295 ? 33.045 32.126 17.117 1.00 68.00 295 ILE A O 1
ATOM 2328 N N . LEU A 1 296 ? 34.307 30.261 17.221 1.00 60.72 296 LEU A N 1
ATOM 2329 C CA . LEU A 1 296 ? 35.192 30.754 18.266 1.00 60.84 296 LEU A CA 1
ATOM 2330 C C . LEU A 1 296 ? 36.538 31.074 17.649 1.00 60.05 296 LEU A C 1
ATOM 2331 O O . LEU A 1 296 ? 37.395 30.202 17.529 1.00 59.35 296 LEU A O 1
ATOM 2336 N N . LYS A 1 297 ? 36.714 32.326 17.242 1.00 64.73 297 LYS A N 1
ATOM 2337 C CA . LYS A 1 297 ? 37.961 32.757 16.624 1.00 68.73 297 LYS A CA 1
ATOM 2338 C C . LYS A 1 297 ? 39.115 32.497 17.584 1.00 66.87 297 LYS A C 1
ATOM 2339 O O . LYS A 1 297 ? 38.903 32.393 18.788 1.00 65.79 297 LYS A O 1
ATOM 2345 N N . PRO A 1 298 ? 40.337 32.373 17.048 1.00 70.97 298 PRO A N 1
ATOM 2346 C CA . PRO A 1 298 ? 41.528 32.026 17.833 1.00 72.96 298 PRO A CA 1
ATOM 2347 C C . PRO A 1 298 ? 42.042 33.199 18.650 1.00 85.81 298 PRO A C 1
ATOM 2348 O O . PRO A 1 298 ? 41.465 33.552 19.683 1.00 92.16 298 PRO A O 1
ATOM 2352 N N . ALA A 1 299 ? 43.135 33.791 18.177 1.00 92.18 299 ALA A N 1
ATOM 2353 C CA . ALA A 1 299 ? 43.748 34.951 18.819 1.00 104.93 299 ALA A CA 1
ATOM 2354 C C . ALA A 1 299 ? 44.904 35.471 17.964 1.00 107.84 299 ALA A C 1
ATOM 2355 O O . ALA A 1 299 ? 45.836 34.726 17.643 1.00 109.38 299 ALA A O 1
ATOM 2357 N N . ASP A 1 300 ? 44.836 36.748 17.594 1.00 108.40 300 ASP A N 1
ATOM 2358 C CA . ASP A 1 300 ? 45.877 37.372 16.786 1.00 109.76 300 ASP A CA 1
ATOM 2359 C C . ASP A 1 300 ? 46.627 38.441 17.576 1.00 108.60 300 ASP A C 1
ATOM 2360 O O . ASP A 1 300 ? 47.864 38.444 17.617 1.00 108.30 300 ASP A O 1
ATOM 2365 N N . LEU B 1 7 ? 64.828 -14.313 -4.884 1.00 49.06 7 LEU B N 1
ATOM 2366 C CA . LEU B 1 7 ? 65.326 -13.341 -3.914 1.00 56.68 7 LEU B CA 1
ATOM 2367 C C . LEU B 1 7 ? 66.849 -13.268 -3.911 1.00 56.01 7 LEU B C 1
ATOM 2368 O O . LEU B 1 7 ? 67.517 -14.207 -3.482 1.00 57.42 7 LEU B O 1
ATOM 2373 N N . ASN B 1 8 ? 67.398 -12.149 -4.372 1.00 53.31 8 ASN B N 1
ATOM 2374 C CA . ASN B 1 8 ? 68.848 -11.995 -4.415 1.00 55.88 8 ASN B CA 1
ATOM 2375 C C . ASN B 1 8 ? 69.423 -11.523 -3.082 1.00 55.71 8 ASN B C 1
ATOM 2376 O O . ASN B 1 8 ? 69.805 -10.359 -2.927 1.00 52.46 8 ASN B O 1
ATOM 2381 N N . LEU B 1 9 ? 69.497 -12.450 -2.132 1.00 56.83 9 LEU B N 1
ATOM 2382 C CA . LEU B 1 9 ? 69.899 -12.141 -0.763 1.00 54.79 9 LEU B CA 1
ATOM 2383 C C . LEU B 1 9 ? 71.265 -11.462 -0.678 1.00 51.74 9 LEU B C 1
ATOM 2384 O O . LEU B 1 9 ? 71.412 -10.424 -0.035 1.00 49.41 9 LEU B O 1
ATOM 2389 N N . ASP B 1 10 ? 72.262 -12.051 -1.325 1.00 54.75 10 ASP B N 1
ATOM 2390 C CA . ASP B 1 10 ? 73.614 -11.506 -1.277 1.00 54.06 10 ASP B CA 1
ATOM 2391 C C . ASP B 1 10 ? 73.681 -10.064 -1.791 1.00 51.86 10 ASP B C 1
ATOM 2392 O O . ASP B 1 10 ? 74.357 -9.225 -1.198 1.00 49.08 10 ASP B O 1
ATOM 2397 N N . SER B 1 11 ? 72.982 -9.778 -2.889 1.00 49.46 11 SER B N 1
ATOM 2398 C CA . SER B 1 11 ? 72.967 -8.426 -3.444 1.00 50.12 11 SER B CA 1
ATOM 2399 C C . SER B 1 11 ? 72.436 -7.428 -2.430 1.00 51.23 11 SER B C 1
ATOM 2400 O O . SER B 1 11 ? 72.992 -6.338 -2.248 1.00 48.53 11 SER B O 1
ATOM 2403 N N . ILE B 1 12 ? 71.337 -7.814 -1.790 1.00 50.71 12 ILE B N 1
ATOM 2404 C CA . ILE B 1 12 ? 70.695 -7.000 -0.770 1.00 47.64 12 ILE B CA 1
ATOM 2405 C C . ILE B 1 12 ? 71.655 -6.685 0.374 1.00 48.88 12 ILE B C 1
ATOM 2406 O O . ILE B 1 12 ? 71.902 -5.515 0.688 1.00 49.11 12 ILE B O 1
ATOM 2411 N N . ILE B 1 13 ? 72.202 -7.728 0.989 1.00 45.26 13 ILE B N 1
ATOM 2412 C CA . ILE B 1 13 ? 73.181 -7.544 2.051 1.00 45.96 13 ILE B CA 1
ATOM 2413 C C . ILE B 1 13 ? 74.325 -6.649 1.579 1.00 48.79 13 ILE B C 1
ATOM 2414 O O . ILE B 1 13 ? 74.844 -5.826 2.340 1.00 47.57 13 ILE B O 1
ATOM 2419 N N . GLY B 1 14 ? 74.709 -6.814 0.317 1.00 49.27 14 GLY B N 1
ATOM 2420 C CA . GLY B 1 14 ? 75.807 -6.058 -0.254 1.00 49.79 14 GLY B CA 1
ATOM 2421 C C . GLY B 1 14 ? 75.548 -4.566 -0.282 1.00 51.80 14 GLY B C 1
ATOM 2422 O O . GLY B 1 14 ? 76.373 -3.776 0.184 1.00 52.41 14 GLY B O 1
ATOM 2423 N N . ARG B 1 15 ? 74.404 -4.177 -0.835 1.00 50.63 15 ARG B N 1
ATOM 2424 C CA . ARG B 1 15 ? 74.044 -2.767 -0.911 1.00 50.93 15 ARG B CA 1
ATOM 2425 C C . ARG B 1 15 ? 73.867 -2.177 0.481 1.00 49.59 15 ARG B C 1
ATOM 2426 O O . ARG B 1 15 ? 74.102 -0.988 0.694 1.00 51.21 15 ARG B O 1
ATOM 2434 N N . LEU B 1 16 ? 73.456 -3.019 1.424 1.00 48.71 16 LEU B N 1
ATOM 2435 C CA . LEU B 1 16 ? 73.251 -2.587 2.803 1.00 52.79 16 LEU B CA 1
ATOM 2436 C C . LEU B 1 16 ? 74.568 -2.288 3.521 1.00 52.04 16 LEU B C 1
ATOM 2437 O O . LEU B 1 16 ? 74.741 -1.207 4.091 1.00 50.92 16 LEU B O 1
ATOM 2442 N N . LEU B 1 17 ? 75.487 -3.250 3.491 1.00 50.08 17 LEU B N 1
ATOM 2443 C CA . LEU B 1 17 ? 76.778 -3.100 4.153 1.00 50.88 17 LEU B CA 1
ATOM 2444 C C . LEU B 1 17 ? 77.649 -2.056 3.466 1.00 55.41 17 LEU B C 1
ATOM 2445 O O . LEU B 1 17 ? 78.630 -1.577 4.036 1.00 57.76 17 LEU B O 1
ATOM 2450 N N . GLU B 1 18 ? 77.279 -1.704 2.240 1.00 54.33 18 GLU B N 1
ATOM 2451 C CA . GLU B 1 18 ? 78.085 -0.811 1.420 1.00 56.07 18 GLU B CA 1
ATOM 2452 C C . GLU B 1 18 ? 78.324 0.564 2.050 1.00 57.22 18 GLU B C 1
ATOM 2453 O O . GLU B 1 18 ? 79.414 1.121 1.925 1.00 63.80 18 GLU B O 1
ATOM 2459 N N . VAL B 1 19 ? 77.318 1.112 2.726 1.00 57.03 19 VAL B N 1
ATOM 2460 C CA . VAL B 1 19 ? 77.457 2.438 3.336 1.00 65.01 19 VAL B CA 1
ATOM 2461 C C . VAL B 1 19 ? 78.297 2.427 4.612 1.00 67.14 19 VAL B C 1
ATOM 2462 O O . VAL B 1 19 ? 78.379 3.436 5.315 1.00 68.46 19 VAL B O 1
ATOM 2466 N N . GLN B 1 20 ? 78.917 1.287 4.905 1.00 66.67 20 GLN B N 1
ATOM 2467 C CA . GLN B 1 20 ? 79.704 1.122 6.127 1.00 67.38 20 GLN B CA 1
ATOM 2468 C C . GLN B 1 20 ? 80.771 2.204 6.266 1.00 71.22 20 GLN B C 1
ATOM 2469 O O . GLN B 1 20 ? 81.794 2.173 5.582 1.00 71.30 20 GLN B O 1
ATOM 2475 N N . GLY B 1 21 ? 80.522 3.160 7.156 1.00 74.47 21 GLY B N 1
ATOM 2476 C CA . GLY B 1 21 ? 81.437 4.266 7.377 1.00 74.91 21 GLY B CA 1
ATOM 2477 C C . GLY B 1 21 ? 81.469 5.234 6.210 1.00 73.56 21 GLY B C 1
ATOM 2478 O O . GLY B 1 21 ? 82.471 5.340 5.507 1.00 70.79 21 GLY B O 1
ATOM 2479 N N . SER B 1 22 ? 80.371 5.951 6.005 1.00 73.74 22 SER B N 1
ATOM 2480 C CA . SER B 1 22 ? 8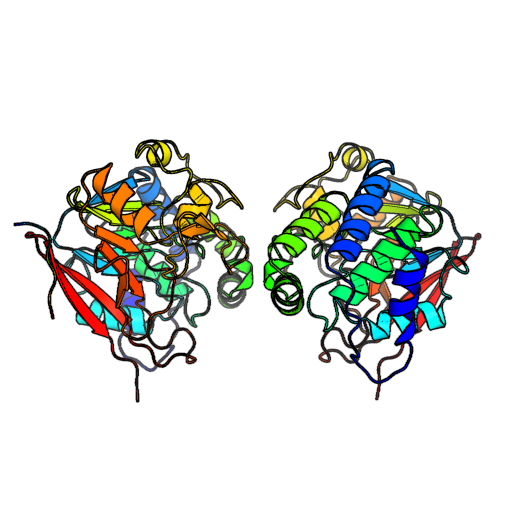0.269 6.853 4.869 1.00 77.36 22 SER B CA 1
ATOM 2481 C C . SER B 1 22 ? 79.387 8.034 5.219 1.00 84.69 22 SER B C 1
ATOM 2482 O O . SER B 1 22 ? 78.392 8.294 4.541 1.00 86.32 22 SER B O 1
ATOM 2485 N N . ARG B 1 23 ? 79.758 8.745 6.282 1.00 89.48 23 ARG B N 1
ATOM 2486 C CA . ARG B 1 23 ? 78.951 9.846 6.800 1.00 96.28 23 ARG B CA 1
ATOM 2487 C C . ARG B 1 23 ? 77.748 9.274 7.560 1.00 92.47 23 ARG B C 1
ATOM 2488 O O . ARG B 1 23 ? 77.239 8.213 7.199 1.00 87.63 23 ARG B O 1
ATOM 2496 N N . PRO B 1 24 ? 77.300 9.967 8.622 1.00 94.49 24 PRO B N 1
ATOM 2497 C CA . PRO B 1 24 ? 76.165 9.516 9.440 1.00 89.43 24 PRO B CA 1
ATOM 2498 C C . PRO B 1 24 ? 74.816 9.703 8.738 1.00 89.41 24 PRO B C 1
ATOM 2499 O O . PRO B 1 24 ? 74.449 10.834 8.406 1.00 93.68 24 PRO B O 1
ATOM 2503 N N . GLY B 1 25 ? 74.093 8.607 8.522 1.00 77.75 25 GLY B N 1
ATOM 2504 C CA . GLY B 1 25 ? 72.754 8.671 7.963 1.00 70.96 25 GLY B CA 1
ATOM 2505 C C . GLY B 1 25 ? 72.672 8.680 6.444 1.00 73.16 25 GLY B C 1
ATOM 2506 O O . GLY B 1 25 ? 71.857 9.407 5.870 1.00 68.11 25 GLY B O 1
ATOM 2507 N N . LYS B 1 26 ? 73.514 7.884 5.788 1.00 72.64 26 LYS B N 1
ATOM 2508 C CA . LYS B 1 26 ? 73.401 7.693 4.346 1.00 60.07 26 LYS B CA 1
ATOM 2509 C C . LYS B 1 26 ? 72.442 6.549 4.077 1.00 55.22 26 LYS B C 1
ATOM 2510 O O . LYS B 1 26 ? 72.741 5.395 4.378 1.00 51.85 26 LYS B O 1
ATOM 2516 N N . ASN B 1 27 ? 71.284 6.883 3.515 1.00 54.54 27 ASN B N 1
ATOM 2517 C CA . ASN B 1 27 ? 70.228 5.905 3.265 1.00 50.14 27 ASN B CA 1
ATOM 2518 C C . ASN B 1 27 ? 70.626 4.789 2.287 1.00 45.19 27 ASN B C 1
ATOM 2519 O O . ASN B 1 27 ? 71.505 4.968 1.446 1.00 44.83 27 ASN B O 1
ATOM 2524 N N . VAL B 1 28 ? 69.979 3.634 2.422 1.00 44.54 28 VAL B N 1
ATOM 2525 C CA . VAL B 1 28 ? 70.091 2.548 1.449 1.00 43.21 28 VAL B CA 1
ATOM 2526 C C . VAL B 1 28 ? 68.686 2.118 1.010 1.00 41.43 28 VAL B C 1
ATOM 2527 O O . VAL B 1 28 ? 67.932 1.526 1.785 1.00 40.04 28 VAL B O 1
ATOM 2531 N N . GLN B 1 29 ? 68.332 2.430 -0.233 1.00 38.41 29 GLN B N 1
ATOM 2532 C CA . GLN B 1 29 ? 66.955 2.261 -0.690 1.00 37.13 29 GLN B CA 1
ATOM 2533 C C . GLN B 1 29 ? 66.767 1.012 -1.537 1.00 35.19 29 GLN B C 1
ATOM 2534 O O . GLN B 1 29 ? 67.003 1.026 -2.738 1.00 36.62 29 GLN B O 1
ATOM 2540 N N . LEU B 1 30 ? 66.340 -0.071 -0.903 1.00 35.20 30 LEU B N 1
ATOM 2541 C CA . LEU B 1 30 ? 66.033 -1.295 -1.623 1.00 35.91 30 LEU B CA 1
ATOM 2542 C C . LEU B 1 30 ? 64.708 -1.118 -2.356 1.00 37.67 30 LEU B C 1
ATOM 2543 O O . LEU B 1 30 ? 64.026 -0.110 -2.172 1.00 37.70 30 LEU B O 1
ATOM 2548 N N . THR B 1 31 ? 64.343 -2.080 -3.197 1.00 36.57 31 THR B N 1
ATOM 2549 C CA . THR B 1 31 ? 63.034 -2.028 -3.832 1.00 40.12 31 THR B CA 1
ATOM 2550 C C . THR B 1 31 ? 62.025 -2.632 -2.872 1.00 39.62 31 THR B C 1
ATOM 2551 O O . THR B 1 31 ? 62.357 -3.538 -2.110 1.00 38.89 31 THR B O 1
ATOM 2555 N N . GLU B 1 32 ? 60.799 -2.121 -2.892 1.00 40.07 32 GLU B N 1
ATOM 2556 C CA . GLU B 1 32 ? 59.775 -2.623 -1.990 1.00 37.56 32 GLU B CA 1
ATOM 2557 C C . GLU B 1 32 ? 59.575 -4.113 -2.227 1.00 38.45 32 GLU B C 1
ATOM 2558 O O . GLU B 1 32 ? 59.148 -4.841 -1.336 1.00 39.24 32 GLU B O 1
ATOM 2564 N N . ASN B 1 33 ? 59.899 -4.575 -3.427 1.00 38.17 33 ASN B N 1
ATOM 2565 C CA . ASN B 1 33 ? 59.790 -5.996 -3.708 1.00 41.11 33 ASN B CA 1
ATOM 2566 C C . ASN B 1 33 ? 60.872 -6.806 -3.016 1.00 40.09 33 ASN B C 1
ATOM 2567 O O . ASN B 1 33 ? 60.629 -7.922 -2.564 1.00 41.35 33 ASN B O 1
ATOM 2572 N N . GLU B 1 34 ? 62.065 -6.238 -2.927 1.00 39.50 34 GLU B N 1
ATOM 2573 C CA . GLU B 1 34 ? 63.138 -6.891 -2.199 1.00 39.83 34 GLU B CA 1
ATOM 2574 C C . GLU B 1 34 ? 62.766 -7.007 -0.726 1.00 39.18 34 GLU B C 1
ATOM 2575 O O . GLU B 1 34 ? 62.945 -8.063 -0.113 1.00 40.43 34 GLU B O 1
ATOM 2581 N N . ILE B 1 35 ? 62.223 -5.928 -0.173 1.00 35.85 35 ILE B N 1
ATOM 2582 C CA . ILE B 1 35 ? 61.857 -5.906 1.235 1.00 38.18 35 ILE B CA 1
ATOM 2583 C C . ILE B 1 35 ? 60.754 -6.919 1.567 1.00 41.05 35 ILE B C 1
ATOM 2584 O O . ILE B 1 35 ? 60.824 -7.591 2.598 1.00 41.48 35 ILE B O 1
ATOM 2589 N N . ARG B 1 36 ? 59.745 -7.039 0.706 1.00 37.42 36 ARG B N 1
ATOM 2590 C CA . ARG B 1 36 ? 58.711 -8.051 0.919 1.00 38.86 36 ARG B CA 1
ATOM 2591 C C . ARG B 1 36 ? 59.332 -9.433 0.967 1.00 42.95 36 ARG B C 1
ATOM 2592 O O . ARG B 1 36 ? 58.891 -10.294 1.728 1.00 44.59 36 ARG B O 1
ATOM 2600 N N . GLY B 1 37 ? 60.350 -9.644 0.138 1.00 41.69 37 GLY B N 1
ATOM 2601 C CA . GLY B 1 37 ? 61.052 -10.913 0.106 1.00 42.94 37 GLY B CA 1
ATOM 2602 C C . GLY B 1 37 ? 61.631 -11.197 1.472 1.00 47.48 37 GLY B C 1
ATOM 2603 O O . GLY B 1 37 ? 61.395 -12.257 2.059 1.00 50.62 37 GLY B O 1
ATOM 2604 N N . LEU B 1 38 ? 62.380 -10.226 1.984 1.00 44.10 38 LEU B N 1
ATOM 2605 C CA . LEU B 1 38 ? 62.961 -10.317 3.309 1.00 40.53 38 LEU B CA 1
ATOM 2606 C C . LEU B 1 38 ? 61.898 -10.653 4.349 1.00 46.17 38 LEU B C 1
ATOM 2607 O O . LEU B 1 38 ? 62.115 -11.498 5.218 1.00 52.09 38 LEU B O 1
ATOM 2612 N N . CYS B 1 39 ? 60.746 -9.998 4.252 1.00 45.02 39 CYS B N 1
ATOM 2613 C CA . CYS B 1 39 ? 59.677 -10.186 5.229 1.00 46.50 39 CYS B CA 1
ATOM 2614 C C . CYS B 1 39 ? 59.050 -11.572 5.150 1.00 48.21 39 CYS B C 1
ATOM 2615 O O . CYS B 1 39 ? 58.881 -12.250 6.165 1.00 49.14 39 CYS B O 1
ATOM 2618 N N . LEU B 1 40 ? 58.706 -11.990 3.939 1.00 49.50 40 LEU B N 1
ATOM 2619 C CA . LEU B 1 40 ? 57.972 -13.236 3.758 1.00 51.95 40 LEU B CA 1
ATOM 2620 C C . LEU B 1 40 ? 58.843 -14.467 3.977 1.00 54.64 40 LEU B C 1
ATOM 2621 O O . LEU B 1 40 ? 58.418 -15.423 4.634 1.00 55.23 40 LEU B O 1
ATOM 2626 N N . LYS B 1 41 ? 60.062 -14.436 3.445 1.00 53.56 41 LYS B N 1
ATOM 2627 C CA . LYS B 1 41 ? 60.953 -15.590 3.537 1.00 55.11 41 LYS B CA 1
ATOM 2628 C C . LYS B 1 41 ? 61.569 -15.731 4.920 1.00 52.52 41 LYS B C 1
ATOM 2629 O O . LYS B 1 41 ? 62.044 -16.800 5.289 1.00 57.92 41 LYS B O 1
ATOM 2635 N N . SER B 1 42 ? 61.552 -14.654 5.691 1.00 48.94 42 SER B N 1
ATOM 2636 C CA . SER B 1 42 ? 61.994 -14.732 7.074 1.00 50.43 42 SER B CA 1
ATOM 2637 C C . SER B 1 42 ? 60.807 -15.128 7.951 1.00 52.32 42 SER B C 1
ATOM 2638 O O . SER B 1 42 ? 60.940 -15.933 8.872 1.00 52.68 42 SER B O 1
ATOM 2641 N N . ARG B 1 43 ? 59.644 -14.559 7.651 1.00 50.98 43 ARG B N 1
ATOM 2642 C CA . ARG B 1 43 ? 58.408 -14.930 8.329 1.00 48.96 43 ARG B CA 1
ATOM 2643 C C . ARG B 1 43 ? 58.236 -16.448 8.298 1.00 54.48 43 ARG B C 1
ATOM 2644 O O . ARG B 1 43 ? 57.809 -17.048 9.288 1.00 54.25 43 ARG B O 1
ATOM 2652 N N . GLU B 1 44 ? 58.565 -17.060 7.157 1.00 53.77 44 GLU B N 1
ATOM 2653 C CA . GLU B 1 44 ? 58.566 -18.515 7.036 1.00 52.04 44 GLU B CA 1
ATOM 2654 C C . GLU B 1 44 ? 59.456 -19.118 8.123 1.00 55.03 44 GLU B C 1
ATOM 2655 O O . GLU B 1 44 ? 59.011 -19.941 8.929 1.00 55.31 44 GLU B O 1
ATOM 2661 N N . ILE B 1 45 ? 60.718 -18.696 8.136 1.00 51.62 45 ILE B N 1
ATOM 2662 C CA . ILE B 1 45 ? 61.696 -19.191 9.101 1.00 54.09 45 ILE B CA 1
ATOM 2663 C C . ILE B 1 45 ? 61.229 -19.066 10.555 1.00 54.70 45 ILE B C 1
ATOM 2664 O O . ILE B 1 45 ? 61.393 -19.994 11.354 1.00 54.81 45 ILE B O 1
ATOM 2669 N N . PHE B 1 46 ? 60.662 -17.911 10.898 1.00 54.95 46 PHE B N 1
ATOM 2670 C CA . PHE B 1 46 ? 60.243 -17.648 12.274 1.00 53.48 46 PHE B CA 1
ATOM 2671 C C . PHE B 1 46 ? 59.217 -18.665 12.747 1.00 52.94 46 PHE B C 1
ATOM 2672 O O . PHE B 1 46 ? 59.244 -19.093 13.904 1.00 53.06 46 PHE B O 1
ATOM 2680 N N . LEU B 1 47 ? 58.319 -19.049 11.845 1.00 50.43 47 LEU B N 1
ATOM 2681 C CA . LEU B 1 47 ? 57.257 -19.988 12.181 1.00 53.53 47 LEU B CA 1
ATOM 2682 C C . LEU B 1 47 ? 57.771 -21.423 12.313 1.00 56.52 47 LEU B C 1
ATOM 2683 O O . LEU B 1 47 ? 57.442 -22.120 13.276 1.00 57.92 47 LEU B O 1
ATOM 2688 N N . SER B 1 48 ? 58.578 -21.862 11.354 1.00 53.67 48 SER B N 1
ATOM 2689 C CA . SER B 1 48 ? 59.129 -23.212 11.402 1.00 58.14 48 SER B CA 1
ATOM 2690 C C . SER B 1 48 ? 60.038 -23.404 12.624 1.00 54.86 48 SER B C 1
ATOM 2691 O O . SER B 1 48 ? 60.298 -24.531 13.047 1.00 52.70 48 SER B O 1
ATOM 2694 N N . GLN B 1 49 ? 60.520 -22.295 13.178 1.00 53.08 49 GLN B N 1
ATOM 2695 C CA . GLN B 1 49 ? 61.319 -22.325 14.397 1.00 54.99 49 GLN B CA 1
ATOM 2696 C C . GLN B 1 49 ? 60.425 -22.112 15.626 1.00 60.53 49 GLN B C 1
ATOM 2697 O O . GLN B 1 49 ? 59.361 -21.497 15.520 1.00 60.05 49 GLN B O 1
ATOM 2703 N N . PRO B 1 50 ? 60.855 -22.617 16.800 1.00 58.21 50 PRO B N 1
ATOM 2704 C CA . PRO B 1 50 ? 60.027 -22.538 18.010 1.00 56.68 50 PRO B CA 1
ATOM 2705 C C . PRO B 1 50 ? 59.846 -21.102 18.501 1.00 57.30 50 PRO B C 1
ATOM 2706 O O . PRO B 1 50 ? 60.747 -20.271 18.349 1.00 53.50 50 PRO B O 1
ATOM 2710 N N . ILE B 1 51 ? 58.688 -20.815 19.091 1.00 56.32 51 ILE B N 1
ATOM 2711 C CA . ILE B 1 51 ? 58.443 -19.496 19.662 1.00 55.67 51 ILE B CA 1
ATOM 2712 C C . ILE B 1 51 ? 59.343 -19.257 20.877 1.00 58.52 51 ILE B C 1
ATOM 2713 O O . ILE B 1 51 ? 59.661 -18.115 21.207 1.00 56.66 51 ILE B O 1
ATOM 2718 N N . LEU B 1 52 ? 59.748 -20.340 21.536 1.00 58.86 52 LEU B N 1
ATOM 2719 C CA . LEU B 1 52 ? 60.717 -20.262 22.624 1.00 56.22 52 LEU B CA 1
ATOM 2720 C C . LEU B 1 52 ? 62.002 -20.964 22.207 1.00 56.61 52 LEU B C 1
ATOM 2721 O O . LEU B 1 52 ? 62.118 -22.185 22.309 1.00 58.87 52 LEU B O 1
ATOM 2726 N N . LEU B 1 53 ? 62.962 -20.180 21.729 1.00 55.16 53 LEU B N 1
ATOM 2727 C CA . LEU B 1 53 ? 64.207 -20.717 21.197 1.00 55.87 53 LEU B CA 1
ATOM 2728 C C . LEU B 1 53 ? 65.045 -21.401 22.265 1.00 62.69 53 LEU B C 1
ATOM 2729 O O . LEU B 1 53 ? 64.859 -21.167 23.458 1.00 65.88 53 LEU B O 1
ATOM 2734 N N . GLU B 1 54 ? 65.970 -22.248 21.821 1.00 64.21 54 GLU B N 1
ATOM 2735 C CA . GLU B 1 54 ? 66.928 -22.890 22.709 1.00 65.59 54 GLU B CA 1
ATOM 2736 C C . GLU B 1 54 ? 68.302 -22.866 22.058 1.00 61.07 54 GLU B C 1
ATOM 2737 O O . GLU B 1 54 ? 68.640 -23.740 21.266 1.00 62.48 54 GLU B O 1
ATOM 2743 N N . LEU B 1 55 ? 69.089 -21.850 22.393 1.00 64.68 55 LEU B N 1
ATOM 2744 C CA . LEU B 1 55 ? 70.393 -21.650 21.769 1.00 68.16 55 LEU B CA 1
ATOM 2745 C C . LEU B 1 55 ? 71.525 -22.213 22.618 1.00 68.35 55 LEU B C 1
ATOM 2746 O O . LEU B 1 55 ? 71.301 -22.759 23.696 1.00 66.84 55 LEU B O 1
ATOM 2751 N N . GLU B 1 56 ? 72.747 -22.066 22.118 1.00 70.26 56 GLU B N 1
ATOM 2752 C CA . GLU B 1 56 ? 73.928 -22.509 22.839 1.00 68.74 56 GLU B CA 1
ATOM 2753 C C . GLU B 1 56 ? 75.089 -21.565 22.580 1.00 69.47 56 GLU B C 1
ATOM 2754 O O . GLU B 1 56 ? 75.262 -21.065 21.469 1.00 69.67 56 GLU B O 1
ATOM 2760 N N . ALA B 1 57 ? 75.883 -21.325 23.616 1.00 70.21 57 ALA B N 1
ATOM 2761 C CA . ALA B 1 57 ? 77.084 -20.512 23.487 1.00 71.19 57 ALA B CA 1
ATOM 2762 C C . ALA B 1 57 ? 78.056 -21.186 22.519 1.00 72.99 57 ALA B C 1
ATOM 2763 O O . ALA B 1 57 ? 77.986 -22.399 22.313 1.00 73.48 57 ALA B O 1
ATOM 2765 N N . PRO B 1 58 ? 78.970 -20.402 21.923 1.00 73.44 58 PRO B N 1
ATOM 2766 C CA . PRO B 1 58 ? 79.107 -18.957 22.129 1.00 72.80 58 PRO B CA 1
ATOM 2767 C C . PRO B 1 58 ? 78.097 -18.158 21.318 1.00 75.04 58 PRO B C 1
ATOM 2768 O O . PRO B 1 58 ? 77.591 -18.642 20.299 1.00 76.54 58 PRO B O 1
ATOM 2772 N N . LEU B 1 59 ? 77.812 -16.942 21.773 1.00 69.79 59 LEU B N 1
ATOM 2773 C CA . LEU B 1 59 ? 76.989 -16.012 21.010 1.00 66.41 59 LEU B CA 1
ATOM 2774 C C . LEU B 1 59 ? 77.027 -14.634 21.643 1.00 61.77 59 LEU B C 1
ATOM 2775 O O . LEU B 1 59 ? 77.168 -14.502 22.857 1.00 64.77 59 LEU B O 1
ATOM 2780 N N . LYS B 1 60 ? 76.924 -13.607 20.810 1.00 59.51 60 LYS B N 1
ATOM 2781 C CA . LYS B 1 60 ? 76.819 -12.244 21.300 1.00 58.68 60 LYS B CA 1
ATOM 2782 C C . LYS B 1 60 ? 75.341 -11.917 21.465 1.00 58.95 60 LYS B C 1
ATOM 2783 O O . LYS B 1 60 ? 74.507 -12.386 20.690 1.00 58.57 60 LYS B O 1
ATOM 2789 N N . ILE B 1 61 ? 75.012 -11.130 22.484 1.00 61.69 61 ILE B N 1
ATOM 2790 C CA . ILE B 1 61 ? 73.628 -10.729 22.706 1.00 57.51 61 ILE B CA 1
ATOM 2791 C C . ILE B 1 61 ? 73.503 -9.213 22.665 1.00 57.51 61 ILE B C 1
ATOM 2792 O O . ILE B 1 61 ? 74.401 -8.491 23.110 1.00 53.66 61 ILE B O 1
ATOM 2797 N N . CYS B 1 62 ? 72.389 -8.737 22.112 1.00 58.54 62 CYS B N 1
ATOM 2798 C CA . CYS B 1 62 ? 72.163 -7.304 21.956 1.00 56.00 62 CYS B CA 1
ATOM 2799 C C . CYS B 1 62 ? 70.753 -6.887 22.364 1.00 49.30 62 CYS B C 1
ATOM 2800 O O . CYS B 1 62 ? 69.806 -7.677 22.294 1.00 47.41 62 CYS B O 1
ATOM 2803 N N . GLY B 1 63 ? 70.624 -5.637 22.789 1.00 45.51 63 GLY B N 1
ATOM 2804 C CA . GLY B 1 63 ? 69.341 -5.124 23.222 1.00 48.61 63 GLY B CA 1
ATOM 2805 C C . GLY B 1 63 ? 68.678 -4.261 22.170 1.00 48.08 63 GLY B C 1
ATOM 2806 O O . GLY B 1 63 ? 68.619 -4.622 20.994 1.00 49.67 63 GLY B O 1
ATOM 2807 N N . ASP B 1 64 ? 68.181 -3.108 22.597 1.00 43.92 64 ASP B N 1
ATOM 2808 C CA . ASP B 1 64 ? 67.482 -2.210 21.696 1.00 42.44 64 ASP B CA 1
ATOM 2809 C C . ASP B 1 64 ? 68.436 -1.566 20.698 1.00 44.16 64 ASP B C 1
ATOM 2810 O O . ASP B 1 64 ? 69.522 -1.119 21.072 1.00 45.34 64 ASP B O 1
ATOM 2815 N N . ILE B 1 65 ? 68.029 -1.535 19.428 1.00 43.87 65 ILE B N 1
ATOM 2816 C CA . ILE B 1 65 ? 68.783 -0.836 18.390 1.00 40.12 65 ILE B CA 1
ATOM 2817 C C . ILE B 1 65 ? 68.046 0.423 17.953 1.00 38.58 65 ILE B C 1
ATOM 2818 O O . ILE B 1 65 ? 68.664 1.423 17.590 1.00 39.10 65 ILE B O 1
ATOM 2823 N N . HIS B 1 66 ? 66.720 0.356 17.990 1.00 36.88 66 HIS B N 1
ATOM 2824 C CA . HIS B 1 66 ? 65.863 1.502 17.702 1.00 37.56 66 HIS B CA 1
ATOM 2825 C C . HIS B 1 66 ? 66.349 2.388 16.562 1.00 41.89 66 HIS B C 1
ATOM 2826 O O . HIS B 1 66 ? 66.609 3.578 16.760 1.00 41.56 66 HIS B O 1
ATOM 2833 N N . GLY B 1 67 ? 66.474 1.791 15.378 1.00 41.32 67 GLY B N 1
ATOM 2834 C CA . GLY B 1 67 ? 66.699 2.528 14.147 1.00 42.29 67 GLY B CA 1
ATOM 2835 C C . GLY B 1 67 ? 68.063 3.160 13.939 1.00 43.06 67 GLY B C 1
ATOM 2836 O O . GLY B 1 67 ? 68.338 3.700 12.870 1.00 44.64 67 GLY B O 1
ATOM 2837 N N . GLN B 1 68 ? 68.919 3.110 14.949 1.00 43.93 68 GLN B N 1
ATOM 2838 C CA . GLN B 1 68 ? 70.246 3.698 14.823 1.00 45.71 68 GLN B CA 1
ATOM 2839 C C . GLN B 1 68 ? 71.157 2.745 14.056 1.00 47.47 68 GLN B C 1
ATOM 2840 O O . GLN B 1 68 ? 71.884 1.944 14.635 1.00 48.89 68 GLN B O 1
ATOM 2846 N N . TYR B 1 69 ? 71.093 2.849 12.736 1.00 48.19 69 TYR B N 1
ATOM 2847 C CA . TYR B 1 69 ? 71.687 1.872 11.835 1.00 47.77 69 TYR B CA 1
ATOM 2848 C C . TYR B 1 69 ? 73.208 1.872 11.867 1.00 51.88 69 TYR B C 1
ATOM 2849 O O . TYR B 1 69 ? 73.834 0.811 11.836 1.00 51.99 69 TYR B O 1
ATOM 2858 N N . TYR B 1 70 ? 73.804 3.059 11.920 1.00 53.22 70 TYR B N 1
ATOM 2859 C CA . TYR B 1 70 ? 75.258 3.158 11.889 1.00 57.00 70 TYR B CA 1
ATOM 2860 C C . TYR B 1 70 ? 75.875 2.628 13.180 1.00 56.48 70 TYR B C 1
ATOM 2861 O O . TYR B 1 70 ? 77.027 2.197 13.203 1.00 59.05 70 TYR B O 1
ATOM 2870 N N . ASP B 1 71 ? 75.090 2.640 14.250 1.00 56.33 71 ASP B N 1
ATOM 2871 C CA . ASP B 1 71 ? 75.521 2.055 15.514 1.00 54.50 71 ASP B CA 1
ATOM 2872 C C . ASP B 1 71 ? 75.371 0.535 15.480 1.00 54.89 71 ASP B C 1
ATOM 2873 O O . ASP B 1 71 ? 76.104 -0.182 16.161 1.00 56.92 71 ASP B O 1
ATOM 2878 N N . LEU B 1 72 ? 74.426 0.050 14.676 1.00 52.35 72 LEU B N 1
ATOM 2879 C CA . LEU B 1 72 ? 74.287 -1.387 14.443 1.00 52.34 72 LEU B CA 1
ATOM 2880 C C . LEU B 1 72 ? 75.459 -1.897 13.619 1.00 56.21 72 LEU B C 1
ATOM 2881 O O . LEU B 1 72 ? 75.885 -3.041 13.772 1.00 57.06 72 LEU B O 1
ATOM 2886 N N . LEU B 1 73 ? 75.974 -1.047 12.736 1.00 56.27 73 LEU B N 1
ATOM 2887 C CA . LEU B 1 73 ? 77.157 -1.399 11.961 1.00 56.74 73 LEU B CA 1
ATOM 2888 C C . LEU B 1 73 ? 78.371 -1.519 12.877 1.00 59.09 73 LEU B C 1
ATOM 2889 O O . LEU B 1 73 ? 79.038 -2.552 12.894 1.00 59.74 73 LEU B O 1
ATOM 2894 N N . ARG B 1 74 ? 78.645 -0.467 13.645 1.00 61.89 74 ARG B N 1
ATOM 2895 C CA . ARG B 1 74 ? 79.731 -0.490 14.622 1.00 63.60 74 ARG B CA 1
ATOM 2896 C C . ARG B 1 74 ? 79.605 -1.710 15.524 1.00 62.67 74 ARG B C 1
ATOM 2897 O O . ARG B 1 74 ? 80.599 -2.280 15.972 1.00 64.45 74 ARG B O 1
ATOM 2905 N N . LEU B 1 75 ? 78.364 -2.101 15.782 1.00 61.56 75 LEU B N 1
ATOM 2906 C CA . LEU B 1 75 ? 78.068 -3.219 16.664 1.00 61.64 75 LEU B CA 1
ATOM 2907 C C . LEU B 1 75 ? 78.552 -4.542 16.072 1.00 58.83 75 LEU B C 1
ATOM 2908 O O . LEU B 1 75 ? 79.040 -5.409 16.793 1.00 56.78 75 LEU B O 1
ATOM 2913 N N . PHE B 1 76 ? 78.408 -4.694 14.759 1.00 62.00 76 PHE B N 1
ATOM 2914 C CA . PHE B 1 76 ? 78.945 -5.859 14.058 1.00 60.23 76 PHE B CA 1
ATOM 2915 C C . PHE B 1 76 ? 80.441 -5.676 13.840 1.00 58.54 76 PHE B C 1
ATOM 2916 O O . PHE B 1 76 ? 81.221 -6.622 13.931 1.00 56.06 76 PHE B O 1
ATOM 2924 N N . GLU B 1 77 ? 80.827 -4.438 13.554 1.00 59.71 77 GLU B N 1
ATOM 2925 C CA . GLU B 1 77 ? 82.216 -4.087 13.299 1.00 65.18 77 GLU B CA 1
ATOM 2926 C C . GLU B 1 77 ? 83.077 -4.409 14.514 1.00 66.53 77 GLU B C 1
ATOM 2927 O O . GLU B 1 77 ? 84.292 -4.560 14.407 1.00 70.39 77 GLU B O 1
ATOM 2933 N N . TYR B 1 78 ? 82.428 -4.526 15.667 1.00 67.16 78 TYR B N 1
ATOM 2934 C CA . TYR B 1 78 ? 83.111 -4.695 16.942 1.00 65.35 78 TYR B CA 1
ATOM 2935 C C . TYR B 1 78 ? 83.079 -6.154 17.389 1.00 63.65 78 TYR B C 1
ATOM 2936 O O . TYR B 1 78 ? 84.066 -6.676 17.894 1.00 67.11 78 TYR B O 1
ATOM 2945 N N . GLY B 1 79 ? 81.937 -6.808 17.206 1.00 62.96 79 GLY B N 1
ATOM 2946 C CA . GLY B 1 79 ? 81.766 -8.182 17.641 1.00 62.49 79 GLY B CA 1
ATOM 2947 C C . GLY B 1 79 ? 81.888 -9.179 16.505 1.00 63.22 79 GLY B C 1
ATOM 2948 O O . GLY B 1 79 ? 81.927 -10.389 16.739 1.00 61.11 79 GLY B O 1
ATOM 2949 N N . GLY B 1 80 ? 81.938 -8.670 15.275 1.00 60.41 80 GLY B N 1
ATOM 2950 C CA . GLY B 1 80 ? 82.109 -9.508 14.099 1.00 62.14 80 GLY B CA 1
ATOM 2951 C C . GLY B 1 80 ? 80.837 -9.767 13.304 1.00 61.80 80 GLY B C 1
ATOM 2952 O O . GLY B 1 80 ? 79.842 -10.246 13.855 1.00 60.90 80 GLY B O 1
ATOM 2953 N N . PHE B 1 81 ? 80.874 -9.462 12.006 1.00 58.13 81 PHE B N 1
ATOM 2954 C CA . PHE B 1 81 ? 79.738 -9.714 11.120 1.00 53.01 81 PHE B CA 1
ATOM 2955 C C . PHE B 1 81 ? 79.527 -11.211 10.961 1.00 54.06 81 PHE B C 1
ATOM 2956 O O . PHE B 1 81 ? 80.491 -11.971 10.974 1.00 56.70 81 PHE B O 1
ATOM 2964 N N . PRO B 1 82 ? 78.267 -11.643 10.800 1.00 52.89 82 PRO B N 1
ATOM 2965 C CA . PRO B 1 82 ? 77.966 -13.075 10.653 1.00 55.51 82 PRO B CA 1
ATOM 2966 C C . PRO B 1 82 ? 78.582 -13.695 9.390 1.00 55.51 82 PRO B C 1
ATOM 2967 O O . PRO B 1 82 ? 78.817 -13.001 8.397 1.00 48.95 82 PRO B O 1
ATOM 2971 N N . PRO B 1 83 ? 78.838 -15.010 9.428 1.00 57.85 83 PRO B N 1
ATOM 2972 C CA . PRO B 1 83 ? 78.580 -15.877 10.586 1.00 61.88 83 PRO B CA 1
ATOM 2973 C C . PRO B 1 83 ? 79.761 -15.968 11.555 1.00 58.01 83 PRO B C 1
ATOM 2974 O O . PRO B 1 83 ? 79.819 -16.923 12.335 1.00 58.19 83 PRO B O 1
ATOM 2978 N N . GLU B 1 84 ? 80.680 -15.006 11.500 1.00 55.20 84 GLU B N 1
ATOM 2979 C CA . GLU B 1 84 ? 81.825 -14.990 12.404 1.00 59.44 84 GLU B CA 1
ATOM 2980 C C . GLU B 1 84 ? 81.364 -15.212 13.842 1.00 68.32 84 GLU B C 1
ATOM 2981 O O . GLU B 1 84 ? 81.926 -16.041 14.564 1.00 71.62 84 GLU B O 1
ATOM 2987 N N . SER B 1 85 ? 80.337 -14.469 14.247 1.00 66.03 85 SER B N 1
ATOM 2988 C CA . SER B 1 85 ? 79.755 -14.604 15.577 1.00 61.16 85 SER B CA 1
ATOM 2989 C C . SER B 1 85 ? 78.285 -15.003 15.489 1.00 61.89 85 SER B C 1
ATOM 2990 O O . SER B 1 85 ? 77.572 -14.578 14.578 1.00 63.21 85 SER B O 1
ATOM 2993 N N . ASN B 1 86 ? 77.834 -15.829 16.428 1.00 64.82 86 ASN B N 1
ATOM 2994 C CA . ASN B 1 86 ? 76.408 -16.098 16.573 1.00 63.16 86 ASN B CA 1
ATOM 2995 C C . ASN B 1 86 ? 75.744 -14.926 17.289 1.00 60.80 86 ASN B C 1
ATOM 2996 O O . ASN B 1 86 ? 76.371 -14.256 18.116 1.00 59.04 86 ASN B O 1
ATOM 3001 N N . TYR B 1 87 ? 74.479 -14.673 16.974 1.00 59.04 87 TYR B N 1
ATOM 3002 C CA . TYR B 1 87 ? 73.805 -13.508 17.529 1.00 54.14 87 TYR B CA 1
ATOM 3003 C C . TYR B 1 87 ? 72.395 -13.782 18.037 1.00 53.75 87 TYR B C 1
ATOM 3004 O O . TYR B 1 87 ? 71.626 -14.528 17.426 1.00 52.02 87 TYR B O 1
ATOM 3013 N N . LEU B 1 88 ? 72.078 -13.168 19.172 1.00 55.04 88 LEU B N 1
ATOM 3014 C CA . LEU B 1 88 ? 70.711 -13.079 19.661 1.00 52.26 88 LEU B CA 1
ATOM 3015 C C . LEU B 1 88 ? 70.377 -11.605 19.903 1.00 54.41 88 LEU B C 1
ATOM 3016 O O . LEU B 1 88 ? 71.073 -10.920 20.662 1.00 53.44 88 LEU B O 1
ATOM 3021 N N . PHE B 1 89 ? 69.329 -11.115 19.240 1.00 51.07 89 PHE B N 1
ATOM 3022 C CA . PHE B 1 89 ? 68.851 -9.753 19.466 1.00 48.97 89 PHE B CA 1
ATOM 3023 C C . PHE B 1 89 ? 67.553 -9.754 20.264 1.00 48.49 89 PHE B C 1
ATOM 3024 O O . PHE B 1 89 ? 66.670 -10.586 20.036 1.00 47.72 89 PHE B O 1
ATOM 3032 N N . LEU B 1 90 ? 67.440 -8.808 21.189 1.00 47.13 90 LEU B N 1
ATOM 3033 C CA . LEU B 1 90 ? 66.346 -8.816 22.151 1.00 47.57 90 LEU B CA 1
ATOM 3034 C C . LEU B 1 90 ? 65.159 -7.929 21.774 1.00 44.12 90 LEU B C 1
ATOM 3035 O O . LEU B 1 90 ? 64.388 -7.520 22.639 1.00 43.81 90 LEU B O 1
ATOM 3040 N N . GLY B 1 91 ? 65.008 -7.635 20.489 1.00 44.58 91 GLY B N 1
ATOM 3041 C CA . GLY B 1 91 ? 63.879 -6.843 20.033 1.00 41.09 91 GLY B CA 1
ATOM 3042 C C . GLY B 1 91 ? 64.134 -5.345 20.026 1.00 41.14 91 GLY B C 1
ATOM 3043 O O . GLY B 1 91 ? 65.270 -4.897 20.216 1.00 42.31 91 GLY B O 1
ATOM 3044 N N . ASP B 1 92 ? 63.062 -4.580 19.816 1.00 38.79 92 ASP B N 1
ATOM 3045 C CA . ASP B 1 92 ? 63.130 -3.127 19.623 1.00 39.95 92 ASP B CA 1
ATOM 3046 C C . ASP B 1 92 ? 64.120 -2.723 18.526 1.00 39.10 92 ASP B C 1
ATOM 3047 O O . ASP B 1 92 ? 65.142 -2.082 18.789 1.00 37.45 92 ASP B O 1
ATOM 3052 N N . TYR B 1 93 ? 63.797 -3.094 17.291 1.00 38.51 93 TYR B N 1
ATOM 3053 C CA . TYR B 1 93 ? 64.688 -2.852 16.164 1.00 37.96 93 TYR B CA 1
ATOM 3054 C C . TYR B 1 93 ? 64.385 -1.534 15.465 1.00 38.08 93 TYR B C 1
ATOM 3055 O O . TYR B 1 93 ? 65.291 -0.855 14.983 1.00 39.52 93 TYR B O 1
ATOM 3064 N N . VAL B 1 94 ? 63.106 -1.178 15.421 1.00 37.33 94 VAL B N 1
ATOM 3065 C CA . VAL B 1 94 ? 62.657 0.010 14.709 1.00 37.32 94 VAL B CA 1
ATOM 3066 C C . VAL B 1 94 ? 62.141 1.075 15.676 1.00 37.14 94 VAL B C 1
ATOM 3067 O O . VAL B 1 94 ? 62.131 0.864 16.882 1.00 38.67 94 VAL B O 1
ATOM 3071 N N . ASP B 1 95 ? 61.727 2.219 15.136 1.00 38.60 95 ASP B N 1
ATOM 3072 C CA . ASP B 1 95 ? 61.176 3.319 15.930 1.00 37.25 95 ASP B CA 1
ATOM 3073 C C . ASP B 1 95 ? 62.237 4.218 16.551 1.00 39.08 95 ASP B C 1
ATOM 3074 O O . ASP B 1 95 ? 63.307 3.760 16.953 1.00 38.67 95 ASP B O 1
ATOM 3079 N N . ARG B 1 96 ? 61.909 5.506 16.617 1.00 44.08 96 ARG B N 1
ATOM 3080 C CA . ARG B 1 96 ? 62.752 6.541 17.221 1.00 42.98 96 ARG B CA 1
ATOM 3081 C C . ARG B 1 96 ? 64.045 6.867 16.464 1.00 42.13 96 ARG B C 1
ATOM 3082 O O . ARG B 1 96 ? 64.307 8.030 16.162 1.00 42.78 96 ARG B O 1
ATOM 3090 N N . GLY B 1 97 ? 64.839 5.851 16.146 1.00 42.55 97 GLY B N 1
ATOM 3091 C CA . GLY B 1 97 ? 66.028 6.052 15.336 1.00 42.75 97 GLY B CA 1
ATOM 3092 C C . GLY B 1 97 ? 65.729 6.730 14.009 1.00 41.07 97 GLY B C 1
ATOM 3093 O O . GLY B 1 97 ? 64.565 6.972 13.667 1.00 39.09 97 GLY B O 1
ATOM 3094 N N . LYS B 1 98 ? 66.788 7.039 13.263 1.00 42.02 98 LYS B N 1
ATOM 3095 C CA . LYS B 1 98 ? 66.660 7.701 11.962 1.00 44.24 98 LYS B CA 1
ATOM 3096 C C . LYS B 1 98 ? 66.413 6.694 10.831 1.00 42.16 98 LYS B C 1
ATOM 3097 O O . LYS B 1 98 ? 65.672 6.971 9.893 1.00 40.19 98 LYS B O 1
ATOM 3103 N N . GLN B 1 99 ? 67.033 5.523 10.940 1.00 43.08 99 GLN B N 1
ATOM 3104 C CA . GLN B 1 99 ? 67.028 4.536 9.865 1.00 41.02 99 GLN B CA 1
ATOM 3105 C C . GLN B 1 99 ? 66.514 3.171 10.313 1.00 37.30 99 GLN B C 1
ATOM 3106 O O . GLN B 1 99 ? 67.272 2.211 10.390 1.00 37.09 99 GLN B O 1
ATOM 3112 N N . SER B 1 100 ? 65.223 3.085 10.597 1.00 37.69 100 SER B N 1
ATOM 3113 C CA . SER B 1 100 ? 64.626 1.814 10.982 1.00 39.96 100 SER B CA 1
ATOM 3114 C C . SER B 1 100 ? 64.646 0.842 9.806 1.00 38.03 100 SER B C 1
ATOM 3115 O O . SER B 1 100 ? 64.892 -0.355 9.977 1.00 38.01 100 SER B O 1
ATOM 3118 N N . LEU B 1 101 ? 64.392 1.365 8.612 1.00 37.51 101 LEU B N 1
ATOM 3119 C CA . LEU B 1 101 ? 64.326 0.535 7.409 1.00 40.97 101 LEU B CA 1
ATOM 3120 C C . LEU B 1 101 ? 65.612 -0.257 7.139 1.00 40.29 101 LEU B C 1
ATOM 3121 O O . LEU B 1 101 ? 65.571 -1.476 6.957 1.00 40.79 101 LEU B O 1
ATOM 3126 N N . GLU B 1 102 ? 66.752 0.426 7.111 1.00 38.68 102 GLU B N 1
ATOM 3127 C CA . GLU B 1 102 ? 68.021 -0.270 6.931 1.00 39.24 102 GLU B CA 1
ATOM 3128 C C . GLU B 1 102 ? 68.232 -1.284 8.051 1.00 42.03 102 GLU B C 1
ATOM 3129 O O . GLU B 1 102 ? 68.614 -2.426 7.804 1.00 43.88 102 GLU B O 1
ATOM 3135 N N . THR B 1 103 ? 67.964 -0.863 9.282 1.00 42.34 103 THR B N 1
ATOM 3136 C CA . THR B 1 103 ? 68.178 -1.712 10.448 1.00 40.71 103 THR B CA 1
ATOM 3137 C C . THR B 1 103 ? 67.421 -3.026 10.348 1.00 39.54 103 THR B C 1
ATOM 3138 O O . THR B 1 103 ? 68.017 -4.098 10.397 1.00 41.97 103 THR B O 1
ATOM 3142 N N . ILE B 1 104 ? 66.105 -2.945 10.216 1.00 37.61 104 ILE B N 1
ATOM 3143 C CA . ILE B 1 104 ? 65.288 -4.149 10.218 1.00 39.65 104 ILE B CA 1
ATOM 3144 C C . ILE B 1 104 ? 65.567 -5.014 8.991 1.00 41.54 104 ILE B C 1
ATOM 3145 O O . ILE B 1 104 ? 65.399 -6.233 9.021 1.00 44.17 104 ILE B O 1
ATOM 3150 N N . CYS B 1 105 ? 66.015 -4.384 7.916 1.00 39.79 105 CYS B N 1
ATOM 3151 C CA . CYS B 1 105 ? 66.310 -5.120 6.695 1.00 41.32 105 CYS B CA 1
ATOM 3152 C C . CYS B 1 105 ? 67.579 -5.952 6.828 1.00 42.21 105 CYS B C 1
ATOM 3153 O O . CYS B 1 105 ? 67.596 -7.140 6.505 1.00 42.79 105 CYS B O 1
ATOM 3156 N N . LEU B 1 106 ? 68.641 -5.315 7.301 1.00 42.44 106 LEU B N 1
ATOM 3157 C CA . LEU B 1 106 ? 69.905 -5.999 7.517 1.00 43.26 106 LEU B CA 1
ATOM 3158 C C . LEU B 1 106 ? 69.706 -7.182 8.459 1.00 44.26 106 LEU B C 1
ATOM 3159 O O . LEU B 1 106 ? 70.316 -8.239 8.282 1.00 44.88 106 LEU B O 1
ATOM 3164 N N . LEU B 1 107 ? 68.840 -6.999 9.454 1.00 43.83 107 LEU B N 1
ATOM 3165 C CA . LEU B 1 107 ? 68.586 -8.032 10.456 1.00 43.17 107 LEU B CA 1
ATOM 3166 C C . LEU B 1 107 ? 67.760 -9.185 9.883 1.00 44.88 107 LEU B C 1
ATOM 3167 O O . LEU B 1 107 ? 68.095 -10.351 10.080 1.00 46.19 107 LEU B O 1
ATOM 3172 N N . LEU B 1 108 ? 66.689 -8.858 9.166 1.00 44.73 108 LEU B N 1
ATOM 3173 C CA . LEU B 1 108 ? 65.861 -9.876 8.523 1.00 44.58 108 LEU B CA 1
ATOM 3174 C C . LEU B 1 108 ? 66.641 -10.628 7.447 1.00 47.87 108 LEU B C 1
ATOM 3175 O O . LEU B 1 108 ? 66.337 -11.783 7.139 1.00 48.30 108 LEU B O 1
ATOM 3180 N N . ALA B 1 109 ? 67.638 -9.958 6.874 1.00 46.51 109 ALA B N 1
ATOM 3181 C CA . ALA B 1 109 ? 68.486 -10.548 5.848 1.00 44.92 109 ALA B CA 1
ATOM 3182 C C . ALA B 1 109 ? 69.392 -11.621 6.445 1.00 50.33 109 ALA B C 1
ATOM 3183 O O . ALA B 1 109 ? 69.445 -12.748 5.943 1.00 50.47 109 ALA B O 1
ATOM 3185 N N . TYR B 1 110 ? 70.099 -11.267 7.518 1.00 47.43 110 TYR B N 1
ATOM 3186 C CA . TYR B 1 110 ? 70.986 -12.209 8.192 1.00 45.16 110 TYR B CA 1
ATOM 3187 C C . TYR B 1 110 ? 70.217 -13.369 8.805 1.00 46.35 110 TYR B C 1
ATOM 3188 O O . TYR B 1 110 ? 70.746 -14.468 8.941 1.00 49.78 110 TYR B O 1
ATOM 3197 N N . LYS B 1 111 ? 68.966 -13.125 9.176 1.00 44.50 111 LYS B N 1
ATOM 3198 C CA . LYS B 1 111 ? 68.133 -14.193 9.705 1.00 46.50 111 LYS B CA 1
ATOM 3199 C C . LYS B 1 111 ? 67.846 -15.217 8.618 1.00 48.46 111 LYS B C 1
ATOM 3200 O O . LYS B 1 111 ? 67.642 -16.397 8.905 1.00 50.52 111 LYS B O 1
ATOM 3206 N N . ILE B 1 112 ? 67.832 -14.761 7.369 1.00 49.44 112 ILE B N 1
ATOM 3207 C CA . ILE B 1 112 ? 67.561 -15.648 6.241 1.00 50.73 112 ILE B CA 1
ATOM 3208 C C . ILE B 1 112 ? 68.836 -16.335 5.742 1.00 49.08 112 ILE B C 1
ATOM 3209 O O . ILE B 1 112 ? 68.822 -17.525 5.414 1.00 46.27 112 ILE B O 1
ATOM 3214 N N . LYS B 1 113 ? 69.933 -15.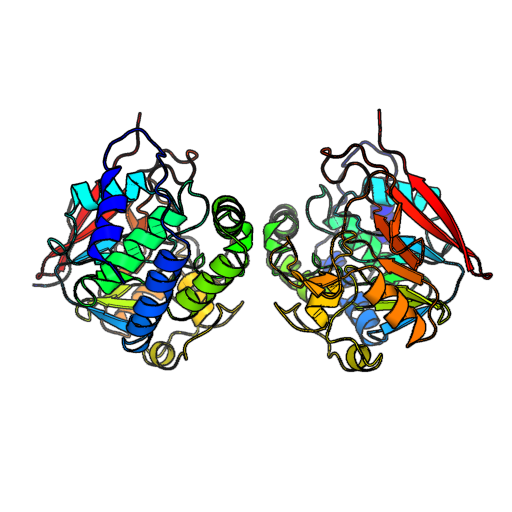581 5.701 1.00 49.48 113 LYS B N 1
ATOM 3215 C CA . LYS B 1 113 ? 71.229 -16.102 5.259 1.00 52.75 113 LYS B CA 1
ATOM 3216 C C . LYS B 1 113 ? 71.780 -17.175 6.202 1.00 55.97 113 LYS B C 1
ATOM 3217 O O . LYS B 1 113 ? 72.244 -18.227 5.758 1.00 53.98 113 LYS B O 1
ATOM 3223 N N . TYR B 1 114 ? 71.735 -16.895 7.502 1.00 53.16 114 TYR B N 1
ATOM 3224 C CA . TYR B 1 114 ? 72.211 -17.833 8.511 1.00 50.37 114 TYR B CA 1
ATOM 3225 C C . TYR B 1 114 ? 71.125 -18.087 9.543 1.00 51.22 114 TYR B C 1
ATOM 3226 O O . TYR B 1 114 ? 71.218 -17.614 10.673 1.00 56.10 114 TYR B O 1
ATOM 3235 N N . PRO B 1 115 ? 70.094 -18.847 9.158 1.00 47.71 115 PRO B N 1
ATOM 3236 C CA . PRO B 1 115 ? 68.912 -19.119 9.982 1.00 49.51 115 PRO B CA 1
ATOM 3237 C C . PRO B 1 115 ? 69.258 -19.822 11.286 1.00 55.45 115 PRO B C 1
ATOM 3238 O O . PRO B 1 115 ? 68.406 -19.910 12.173 1.00 54.87 115 PRO B O 1
ATOM 3242 N N . GLU B 1 116 ? 70.488 -20.314 11.402 1.00 57.36 116 GLU B N 1
ATOM 3243 C CA . GLU B 1 116 ? 70.865 -21.130 12.551 1.00 56.48 116 GLU B CA 1
ATOM 3244 C C . GLU B 1 116 ? 71.962 -20.502 13.397 1.00 59.38 116 GLU B C 1
ATOM 3245 O O . GLU B 1 116 ? 72.270 -21.000 14.476 1.00 63.57 116 GLU B O 1
ATOM 3251 N N . ASN B 1 117 ? 72.544 -19.408 12.907 1.00 61.07 117 ASN B N 1
ATOM 3252 C CA . ASN B 1 117 ? 73.594 -18.690 13.637 1.00 63.27 117 ASN B CA 1
ATOM 3253 C C . ASN B 1 117 ? 73.208 -17.242 13.909 1.00 59.28 117 ASN B C 1
ATOM 3254 O O . ASN B 1 117 ? 74.062 -16.403 14.215 1.00 57.17 117 ASN B O 1
ATOM 3259 N N . PHE B 1 118 ? 71.914 -16.962 13.791 1.00 59.72 118 PHE B N 1
ATOM 3260 C CA . PHE B 1 118 ? 71.400 -15.604 13.897 1.00 54.71 118 PHE B CA 1
ATOM 3261 C C . PHE B 1 118 ? 69.939 -15.647 14.322 1.00 50.84 118 PHE B C 1
ATOM 3262 O O . PHE B 1 118 ? 69.103 -16.228 13.623 1.00 46.59 118 PHE B O 1
ATOM 3270 N N . PHE B 1 119 ? 69.635 -15.037 15.468 1.00 53.24 119 PHE B N 1
ATOM 3271 C CA . PHE B 1 119 ? 68.283 -15.100 16.036 1.00 49.92 119 PHE B CA 1
ATOM 3272 C C . PHE B 1 119 ? 67.721 -13.760 16.496 1.00 45.74 119 PHE B C 1
ATOM 3273 O O . PHE B 1 119 ? 68.441 -12.917 17.038 1.00 44.73 119 PHE B O 1
ATOM 3281 N N . LEU B 1 120 ? 66.422 -13.576 16.273 1.00 42.83 120 LEU B N 1
ATOM 3282 C CA . LEU B 1 120 ? 65.757 -12.325 16.612 1.00 44.19 120 LEU B CA 1
ATOM 3283 C C . LEU B 1 120 ? 64.517 -12.576 17.460 1.00 45.84 120 LEU B C 1
ATOM 3284 O O . LEU B 1 120 ? 63.666 -13.396 17.108 1.00 47.52 120 LEU B O 1
ATOM 3289 N N . LEU B 1 121 ? 64.429 -11.869 18.584 1.00 45.23 121 LEU B N 1
ATOM 3290 C CA . LEU B 1 121 ? 63.258 -11.925 19.456 1.00 44.01 121 LEU B CA 1
ATOM 3291 C C . LEU B 1 121 ? 62.347 -10.736 19.166 1.00 43.50 121 LEU B C 1
ATOM 3292 O O . LEU B 1 121 ? 62.646 -9.920 18.293 1.00 44.67 121 LEU B O 1
ATOM 3297 N N . ARG B 1 122 ? 61.248 -10.625 19.905 1.00 39.51 122 ARG B N 1
ATOM 3298 C CA . ARG B 1 122 ? 60.267 -9.570 19.646 1.00 37.24 122 ARG B CA 1
ATOM 3299 C C . ARG B 1 122 ? 60.190 -8.543 20.767 1.00 37.13 122 ARG B C 1
ATOM 3300 O O . ARG B 1 122 ? 59.756 -8.859 21.869 1.00 40.10 122 ARG B O 1
ATOM 3308 N N . GLY B 1 123 ? 60.607 -7.313 20.479 1.00 36.43 123 GLY B N 1
ATOM 3309 C CA . GLY B 1 123 ? 60.492 -6.219 21.428 1.00 36.90 123 GLY B CA 1
ATOM 3310 C C . GLY B 1 123 ? 59.099 -5.621 21.385 1.00 35.62 123 GLY B C 1
ATOM 3311 O O . GLY B 1 123 ? 58.333 -5.932 20.485 1.00 36.64 123 GLY B O 1
ATOM 3312 N N . ASN B 1 124 ? 58.760 -4.771 22.351 1.00 38.39 124 ASN B N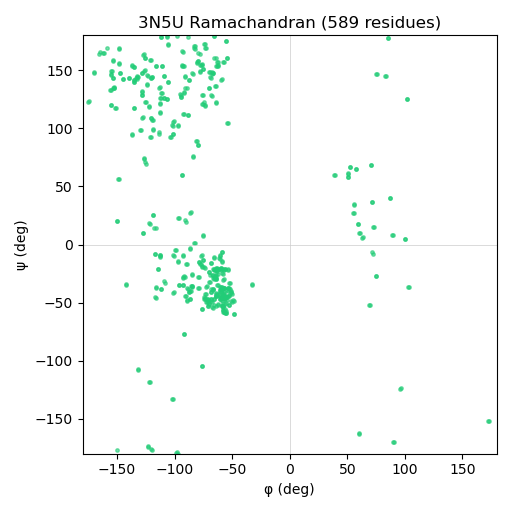 1
ATOM 3313 C CA . ASN B 1 124 ? 57.431 -4.162 22.369 1.00 35.63 124 ASN B CA 1
ATOM 3314 C C . ASN B 1 124 ? 57.182 -3.287 21.143 1.00 37.84 124 ASN B C 1
ATOM 3315 O O . ASN B 1 124 ? 56.038 -3.105 20.733 1.00 41.15 124 ASN B O 1
ATOM 3320 N N . HIS B 1 125 ? 58.256 -2.773 20.545 1.00 35.14 125 HIS B N 1
ATOM 3321 C CA . HIS B 1 125 ? 58.136 -1.929 19.359 1.00 37.26 125 HIS B CA 1
ATOM 3322 C C . HIS B 1 125 ? 57.998 -2.726 18.058 1.00 40.06 125 HIS B C 1
ATOM 3323 O O . HIS B 1 125 ? 57.916 -2.149 16.974 1.00 38.43 125 HIS B O 1
ATOM 3330 N N . GLU B 1 126 ? 57.980 -4.050 18.163 1.00 39.51 126 GLU B N 1
ATOM 3331 C CA . GLU B 1 126 ? 57.671 -4.893 17.011 1.00 37.75 126 GLU B CA 1
ATOM 3332 C C . GLU B 1 126 ? 56.183 -5.193 17.030 1.00 37.21 126 GLU B C 1
ATOM 3333 O O . GLU B 1 126 ? 55.762 -6.344 17.093 1.00 37.38 126 GLU B O 1
ATOM 3339 N N . CYS B 1 127 ? 55.400 -4.122 16.976 1.00 39.04 127 CYS B N 1
ATOM 3340 C CA . CYS B 1 127 ? 53.957 -4.181 17.131 1.00 41.99 127 CYS B CA 1
ATOM 3341 C C . CYS B 1 127 ? 53.368 -2.967 16.433 1.00 41.83 127 CYS B C 1
ATOM 3342 O O . CYS B 1 127 ? 53.851 -1.854 16.617 1.00 44.33 127 CYS B O 1
ATOM 3345 N N . ALA B 1 128 ? 52.331 -3.179 15.632 1.00 39.83 128 ALA B N 1
ATOM 3346 C CA . ALA B 1 128 ? 51.702 -2.091 14.888 1.00 36.91 128 ALA B CA 1
ATOM 3347 C C . ALA B 1 128 ? 51.086 -1.030 15.795 1.00 39.41 128 ALA B C 1
ATOM 3348 O O . ALA B 1 128 ? 50.892 0.108 15.374 1.00 38.10 128 ALA B O 1
ATOM 3350 N N . SER B 1 129 ? 50.776 -1.411 17.033 1.00 46.04 129 SER B N 1
ATOM 3351 C CA . SER B 1 129 ? 50.162 -0.501 17.999 1.00 43.08 129 SER B CA 1
ATOM 3352 C C . SER B 1 129 ? 51.066 0.686 18.324 1.00 41.61 129 SER B C 1
ATOM 3353 O O . SER B 1 129 ? 50.579 1.794 18.549 1.00 39.69 129 SER B O 1
ATOM 3356 N N . ILE B 1 130 ? 52.378 0.452 18.348 1.00 41.00 130 ILE B N 1
ATOM 3357 C CA . ILE B 1 130 ? 53.342 1.523 18.612 1.00 39.38 130 ILE B CA 1
ATOM 3358 C C . ILE B 1 130 ? 54.254 1.849 17.424 1.00 41.06 130 ILE B C 1
ATOM 3359 O O . ILE B 1 130 ? 54.822 2.938 17.361 1.00 41.08 130 ILE B O 1
ATOM 3364 N N . ASN B 1 131 ? 54.393 0.905 16.493 1.00 45.72 131 ASN B N 1
ATOM 3365 C CA . ASN B 1 131 ? 55.076 1.148 15.217 1.00 40.41 131 ASN B CA 1
ATOM 3366 C C . ASN B 1 131 ? 54.553 2.394 14.550 1.00 38.94 131 ASN B C 1
ATOM 3367 O O . ASN B 1 131 ? 55.312 3.240 14.086 1.00 40.75 131 ASN B O 1
ATOM 3372 N N . ARG B 1 132 ? 53.232 2.470 14.474 1.00 37.64 132 ARG B N 1
ATOM 3373 C CA . ARG B 1 132 ? 52.573 3.571 13.815 1.00 38.18 132 ARG B CA 1
ATOM 3374 C C . ARG B 1 132 ? 53.034 4.879 14.434 1.00 38.88 132 ARG B C 1
ATOM 3375 O O . ARG B 1 132 ? 53.380 5.826 13.723 1.00 41.89 132 ARG B O 1
ATOM 33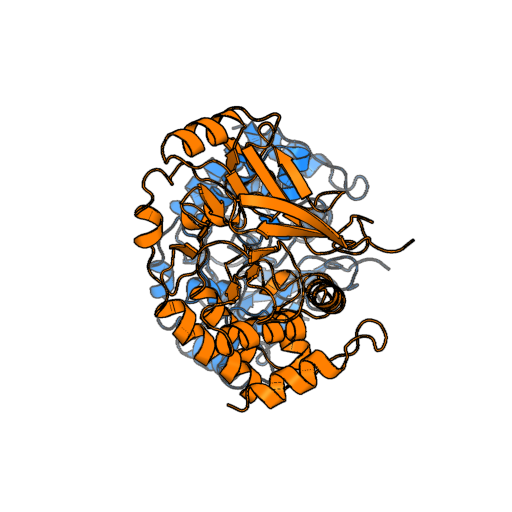83 N N . ILE B 1 133 ? 53.074 4.905 15.762 1.00 35.22 133 ILE B N 1
ATOM 3384 C CA . ILE B 1 133 ? 53.297 6.137 16.507 1.00 34.84 133 ILE B CA 1
ATOM 3385 C C . ILE B 1 133 ? 54.744 6.624 16.523 1.00 36.05 133 ILE B C 1
ATOM 3386 O O . ILE B 1 133 ? 55.030 7.761 16.159 1.00 37.26 133 ILE B O 1
ATOM 3391 N N . TYR B 1 134 ? 55.660 5.769 16.956 1.00 36.64 134 TYR B N 1
ATOM 3392 C CA . TYR B 1 134 ? 57.018 6.218 17.248 1.00 37.75 134 TYR B CA 1
ATOM 3393 C C . TYR B 1 134 ? 57.978 6.244 16.061 1.00 39.13 134 TYR B C 1
ATOM 3394 O O . TYR B 1 134 ? 59.188 6.101 16.233 1.00 38.56 134 TYR B O 1
ATOM 3403 N N . GLY B 1 135 ? 57.431 6.422 14.862 1.00 39.55 135 GLY B N 1
ATOM 3404 C CA . GLY B 1 135 ? 58.239 6.773 13.709 1.00 39.06 135 GLY B CA 1
ATOM 3405 C C . GLY B 1 135 ? 58.648 5.704 12.715 1.00 38.91 135 GLY B C 1
ATOM 3406 O O . GLY B 1 135 ? 59.402 5.994 11.792 1.00 43.51 135 GLY B O 1
ATOM 3407 N N . PHE B 1 136 ? 58.176 4.475 12.880 1.00 38.26 136 PHE B N 1
ATOM 3408 C CA . PHE B 1 136 ? 58.504 3.435 11.906 1.00 38.85 136 PHE B CA 1
ATOM 3409 C C . PHE B 1 136 ? 57.510 3.451 10.745 1.00 39.22 136 PHE B C 1
ATOM 3410 O O . PHE B 1 136 ? 57.901 3.406 9.572 1.00 38.41 136 PHE B O 1
ATOM 3418 N N . TYR B 1 137 ? 56.224 3.514 11.074 1.00 38.51 137 TYR B N 1
ATOM 3419 C CA . TYR B 1 137 ? 55.193 3.593 10.051 1.00 38.95 137 TYR B CA 1
ATOM 3420 C C . TYR B 1 137 ? 55.399 4.852 9.228 1.00 37.90 137 TYR B C 1
ATOM 3421 O O . TYR B 1 137 ? 55.180 4.857 8.022 1.00 35.43 137 TYR B O 1
ATOM 3430 N N . ASP B 1 138 ? 55.834 5.916 9.891 1.00 39.40 138 ASP B N 1
ATOM 3431 C CA . ASP B 1 138 ? 56.130 7.163 9.211 1.00 37.75 138 ASP B CA 1
ATOM 3432 C C . ASP B 1 138 ? 57.277 6.986 8.230 1.00 40.04 138 ASP B C 1
ATOM 3433 O O . ASP B 1 138 ? 57.222 7.474 7.104 1.00 42.56 138 ASP B O 1
ATOM 3438 N N . GLU B 1 139 ? 58.317 6.281 8.660 1.00 39.88 139 GLU B N 1
ATOM 3439 C CA . GLU B 1 139 ? 59.455 6.016 7.794 1.00 37.19 139 GLU B CA 1
ATOM 3440 C C . GLU B 1 139 ? 59.017 5.263 6.539 1.00 39.26 139 GLU B C 1
ATOM 3441 O O . GLU B 1 139 ? 59.372 5.642 5.428 1.00 43.15 139 GLU B O 1
ATOM 3447 N N . CYS B 1 140 ? 58.234 4.204 6.711 1.00 39.15 140 CYS B N 1
ATOM 3448 C CA . CYS B 1 140 ? 57.727 3.460 5.561 1.00 38.13 140 CYS B CA 1
ATOM 3449 C C . CYS B 1 140 ? 56.931 4.377 4.646 1.00 38.21 140 CYS B C 1
ATOM 3450 O O . CYS B 1 140 ? 57.186 4.448 3.449 1.00 41.01 140 CYS B O 1
ATOM 3453 N N . LYS B 1 141 ? 55.962 5.072 5.228 1.00 38.19 141 LYS B N 1
ATOM 3454 C CA . LYS B 1 141 ? 55.075 5.954 4.486 1.00 35.54 141 LYS B CA 1
ATOM 3455 C C . LYS B 1 141 ? 55.875 6.960 3.664 1.00 37.52 141 LYS B C 1
ATOM 3456 O O . LYS B 1 141 ? 55.529 7.256 2.515 1.00 36.46 141 LYS B O 1
ATOM 3462 N N . ARG B 1 142 ? 56.951 7.471 4.257 1.00 37.25 142 ARG B N 1
ATOM 3463 C CA . ARG B 1 142 ? 57.800 8.461 3.599 1.00 37.67 142 ARG B CA 1
ATOM 3464 C C . ARG B 1 142 ? 58.603 7.858 2.456 1.00 39.66 142 ARG B C 1
ATOM 3465 O O . ARG B 1 142 ? 58.637 8.405 1.353 1.00 44.51 142 ARG B O 1
ATOM 3473 N N . ARG B 1 143 ? 59.249 6.728 2.716 1.00 38.81 143 ARG B N 1
ATOM 3474 C CA . ARG B 1 143 ? 60.165 6.144 1.741 1.00 40.81 143 ARG B CA 1
ATOM 3475 C C . ARG B 1 143 ? 59.506 5.144 0.793 1.00 40.95 143 ARG B C 1
ATOM 3476 O O . ARG B 1 143 ? 59.954 4.962 -0.343 1.00 39.72 143 ARG B O 1
ATOM 3484 N N . TYR B 1 144 ? 58.440 4.506 1.264 1.00 40.13 144 TYR B N 1
ATOM 3485 C CA . TYR B 1 144 ? 57.726 3.516 0.469 1.00 39.52 144 TYR B CA 1
ATOM 3486 C C . TYR B 1 144 ? 56.226 3.762 0.482 1.00 38.71 144 TYR B C 1
ATOM 3487 O O . TYR B 1 144 ? 55.735 4.709 -0.137 1.00 40.34 144 TYR B O 1
ATOM 3496 N N . ASN B 1 145 ? 55.496 2.911 1.189 1.00 36.46 145 ASN B N 1
ATOM 3497 C CA . ASN B 1 145 ? 54.049 3.056 1.241 1.00 38.88 145 ASN B CA 1
ATOM 3498 C C . ASN B 1 145 ? 53.404 2.328 2.410 1.00 37.24 145 ASN B C 1
ATOM 3499 O O . ASN B 1 145 ? 54.018 1.473 3.046 1.00 37.09 145 ASN B O 1
ATOM 3504 N N . ILE B 1 146 ? 52.158 2.688 2.683 1.00 37.10 146 ILE B N 1
ATOM 3505 C CA . ILE B 1 146 ? 51.410 2.118 3.789 1.00 37.25 146 ILE B CA 1
ATOM 3506 C C . ILE B 1 146 ? 51.373 0.599 3.711 1.00 38.17 146 ILE B C 1
ATOM 3507 O O . ILE B 1 146 ? 51.637 -0.085 4.696 1.00 38.79 146 ILE B O 1
ATOM 3512 N N . LYS B 1 147 ? 51.055 0.080 2.530 1.00 41.99 147 LYS B N 1
ATOM 3513 C CA . LYS B 1 147 ? 50.932 -1.359 2.323 1.00 43.21 147 LYS B CA 1
ATOM 3514 C C . LYS B 1 147 ? 52.153 -2.124 2.842 1.00 40.36 147 LYS B C 1
ATOM 3515 O O . LYS B 1 147 ? 52.021 -3.181 3.462 1.00 39.56 147 LYS B O 1
ATOM 3521 N N . LEU B 1 148 ? 53.340 -1.583 2.587 1.00 39.62 148 LEU B N 1
ATOM 3522 C CA . LEU B 1 148 ? 54.578 -2.242 2.981 1.00 37.48 148 LEU B CA 1
ATOM 3523 C C . LEU B 1 148 ? 54.689 -2.352 4.494 1.00 38.66 148 LEU B C 1
ATOM 3524 O O . LEU B 1 148 ? 55.096 -3.389 5.015 1.00 39.22 148 LEU B O 1
ATOM 3529 N N . TRP B 1 149 ? 54.337 -1.279 5.195 1.00 36.28 149 TRP B N 1
ATOM 3530 C CA . TRP B 1 149 ? 54.343 -1.294 6.648 1.00 35.23 149 TRP B CA 1
ATOM 3531 C C . TRP B 1 149 ? 53.382 -2.357 7.165 1.00 37.80 149 TRP B C 1
ATOM 3532 O O . TRP B 1 149 ? 53.670 -3.056 8.141 1.00 37.67 149 TRP B O 1
ATOM 3543 N N . LYS B 1 150 ? 52.241 -2.479 6.494 1.00 40.53 150 LYS B N 1
ATOM 3544 C CA . LYS B 1 150 ? 51.235 -3.476 6.841 1.00 40.23 150 LYS B CA 1
ATOM 3545 C C . LYS B 1 150 ? 51.813 -4.882 6.682 1.00 39.84 150 LYS B C 1
ATOM 3546 O O . LYS B 1 150 ? 51.315 -5.836 7.272 1.00 42.45 150 LYS B O 1
ATOM 3552 N N . THR B 1 151 ? 52.877 -4.992 5.892 1.00 38.75 151 THR B N 1
ATOM 3553 C CA . THR B 1 151 ? 53.548 -6.266 5.637 1.00 39.36 151 THR B CA 1
ATOM 3554 C C . THR B 1 151 ? 54.572 -6.606 6.714 1.00 42.77 151 THR B C 1
ATOM 3555 O O . THR B 1 151 ? 54.757 -7.771 7.067 1.00 43.79 151 THR B O 1
ATOM 3559 N N . PHE B 1 152 ? 55.253 -5.584 7.219 1.00 42.71 152 PHE B N 1
ATOM 3560 C CA . PHE B 1 152 ? 56.171 -5.769 8.325 1.00 37.29 152 PHE B CA 1
ATOM 3561 C C . PHE B 1 152 ? 55.405 -6.297 9.522 1.00 39.29 152 PHE B C 1
ATOM 3562 O O . PHE B 1 152 ? 55.831 -7.251 10.168 1.00 42.01 152 PHE B O 1
ATOM 3570 N N . THR B 1 153 ? 54.266 -5.680 9.817 1.00 39.34 153 THR B N 1
ATOM 3571 C CA . THR B 1 153 ? 53.501 -6.081 10.993 1.00 41.83 153 THR B CA 1
ATOM 3572 C C . THR B 1 153 ? 52.936 -7.498 10.867 1.00 42.25 153 THR B C 1
ATOM 3573 O O . THR B 1 153 ? 52.459 -8.061 11.844 1.00 45.73 153 THR B O 1
ATOM 3577 N N . ASP B 1 154 ? 53.010 -8.077 9.669 1.00 43.78 154 ASP B N 1
ATOM 3578 C CA . ASP B 1 154 ? 52.638 -9.482 9.468 1.00 46.74 154 ASP B CA 1
ATOM 3579 C C . ASP B 1 154 ? 53.847 -10.374 9.667 1.00 46.52 154 ASP B C 1
ATOM 3580 O O . ASP B 1 154 ? 53.728 -11.585 9.829 1.00 49.83 154 ASP B O 1
ATOM 3585 N N . CYS B 1 155 ? 55.018 -9.758 9.627 1.00 43.16 155 CYS B N 1
ATOM 3586 C CA . CYS B 1 155 ? 56.260 -10.466 9.843 1.00 41.37 155 CYS B CA 1
ATOM 3587 C C . CYS B 1 155 ? 56.586 -10.432 11.329 1.00 46.94 155 CYS B C 1
ATOM 3588 O O . CYS B 1 155 ? 56.968 -11.447 11.914 1.00 48.70 155 CYS B O 1
ATOM 3591 N N . PHE B 1 156 ? 56.421 -9.263 11.942 1.00 44.32 156 PHE B N 1
ATOM 3592 C CA . PHE B 1 156 ? 56.667 -9.119 13.371 1.00 42.39 156 PHE B CA 1
ATOM 3593 C C . PHE B 1 156 ? 55.743 -10.025 14.171 1.00 45.04 156 PHE B C 1
ATOM 3594 O O . PHE B 1 156 ? 56.159 -10.644 15.152 1.00 47.22 156 PHE B O 1
ATOM 3602 N N . ASN B 1 157 ? 54.487 -10.101 13.746 1.00 44.41 157 ASN B N 1
ATOM 3603 C CA . ASN B 1 157 ? 53.503 -10.922 14.435 1.00 45.92 157 ASN B CA 1
ATOM 3604 C C . ASN B 1 157 ? 53.894 -12.394 14.513 1.00 50.77 157 ASN B C 1
ATOM 3605 O O . ASN B 1 157 ? 53.226 -13.185 15.182 1.00 55.31 157 ASN B O 1
ATOM 3610 N N . CYS B 1 158 ? 54.981 -12.757 13.837 1.00 48.35 158 CYS B N 1
ATOM 3611 C CA . CYS B 1 158 ? 55.449 -14.139 13.827 1.00 48.49 158 CYS B CA 1
ATOM 3612 C C . CYS B 1 158 ? 56.832 -14.301 14.466 1.00 49.69 158 CYS B C 1
ATOM 3613 O O . CYS B 1 158 ? 57.479 -15.331 14.307 1.00 52.16 158 CYS B O 1
ATOM 3616 N N . LEU B 1 159 ? 57.279 -13.284 15.191 1.00 48.89 159 LEU B N 1
ATOM 3617 C CA . LEU B 1 159 ? 58.586 -13.327 15.837 1.00 46.96 159 LEU B CA 1
ATOM 3618 C C . LEU B 1 159 ? 58.588 -14.195 17.099 1.00 51.48 159 LEU B C 1
ATOM 3619 O O . LEU B 1 159 ? 57.545 -14.385 17.736 1.00 51.66 159 LEU B O 1
ATOM 3624 N N . PRO B 1 160 ? 59.769 -14.729 17.461 1.00 49.89 160 PRO B N 1
ATOM 3625 C CA . PRO B 1 160 ? 59.957 -15.472 18.708 1.00 50.14 160 PRO B CA 1
ATOM 3626 C C . PRO B 1 160 ? 59.855 -14.534 19.907 1.00 49.15 160 PRO B C 1
ATOM 3627 O O . PRO B 1 160 ? 60.241 -13.367 19.794 1.00 44.59 160 PRO B O 1
ATOM 3631 N N . ILE B 1 161 ? 59.363 -15.045 21.036 1.00 53.44 161 ILE B N 1
ATOM 3632 C CA . ILE B 1 161 ? 59.148 -14.232 22.236 1.00 49.58 161 ILE B CA 1
ATOM 3633 C C . ILE B 1 161 ? 60.297 -14.294 23.242 1.00 48.78 161 ILE B C 1
ATOM 3634 O O . ILE B 1 161 ? 60.595 -13.303 23.911 1.00 46.82 161 ILE B O 1
ATOM 3639 N N . ALA B 1 162 ? 60.932 -15.458 23.356 1.00 52.65 162 ALA B N 1
ATOM 3640 C CA . ALA B 1 162 ? 62.005 -15.648 24.332 1.00 55.37 162 ALA B CA 1
ATOM 3641 C C . ALA B 1 162 ? 63.007 -16.724 23.918 1.00 54.02 162 ALA B C 1
ATOM 3642 O O . ALA B 1 162 ? 62.699 -17.605 23.113 1.00 53.33 162 ALA B O 1
ATOM 3644 N N . ALA B 1 163 ? 64.207 -16.647 24.486 1.00 53.82 163 ALA B N 1
ATOM 3645 C CA . ALA B 1 163 ? 65.254 -17.625 24.213 1.00 58.56 163 ALA B CA 1
ATOM 3646 C C . ALA B 1 163 ? 65.958 -18.086 25.497 1.00 64.00 163 ALA B C 1
ATOM 3647 O O . ALA B 1 163 ? 66.205 -17.287 26.409 1.00 61.82 163 ALA B O 1
ATOM 3649 N N . ILE B 1 164 ? 66.284 -19.376 25.558 1.00 63.06 164 ILE B N 1
ATOM 3650 C CA . ILE B 1 164 ? 66.974 -19.948 26.712 1.00 60.40 164 ILE B CA 1
ATOM 3651 C C . ILE B 1 164 ? 68.325 -20.532 26.309 1.00 62.65 164 ILE B C 1
ATOM 3652 O O . ILE B 1 164 ? 68.405 -21.652 25.804 1.00 68.90 164 ILE B O 1
ATOM 3657 N N . VAL B 1 165 ? 69.383 -19.762 26.536 1.00 61.42 165 VAL B N 1
ATOM 3658 C CA . VAL B 1 165 ? 70.738 -20.177 26.182 1.00 65.34 165 VAL B CA 1
ATOM 3659 C C . VAL B 1 165 ? 71.301 -21.216 27.153 1.00 71.30 165 VAL B C 1
ATOM 3660 O O . VAL B 1 165 ? 71.419 -20.952 28.350 1.00 72.81 165 VAL B O 1
ATOM 3664 N N . ASP B 1 166 ? 71.653 -22.390 26.632 1.00 74.23 166 ASP B N 1
ATOM 3665 C CA . ASP B 1 166 ? 72.313 -23.436 27.423 1.00 71.91 166 ASP B CA 1
ATOM 3666 C C . ASP B 1 166 ? 71.543 -23.844 28.683 1.00 72.82 166 ASP B C 1
ATOM 3667 O O . ASP B 1 166 ? 72.140 -24.295 29.664 1.00 68.85 166 ASP B O 1
ATOM 3672 N N . GLU B 1 167 ? 70.221 -23.690 28.649 1.00 72.51 167 GLU B N 1
ATOM 3673 C CA . GLU B 1 167 ? 69.369 -24.044 29.786 1.00 74.76 167 GLU B CA 1
ATOM 3674 C C . GLU B 1 167 ? 69.690 -23.266 31.072 1.00 67.40 167 GLU B C 1
ATOM 3675 O O . GLU B 1 167 ? 69.163 -23.582 32.140 1.00 60.64 167 GLU B O 1
ATOM 3681 N N . LYS B 1 168 ? 70.542 -22.247 30.959 1.00 68.27 168 LYS B N 1
ATOM 3682 C CA . LYS B 1 168 ? 70.939 -21.431 32.108 1.00 68.32 168 LYS B CA 1
ATOM 3683 C C . LYS B 1 168 ? 70.505 -19.963 31.999 1.00 67.59 168 LYS B C 1
ATOM 3684 O O . LYS B 1 168 ? 69.985 -19.395 32.963 1.00 69.70 168 LYS B O 1
ATOM 3690 N N . ILE B 1 169 ? 70.719 -19.350 30.837 1.00 64.19 169 ILE B N 1
ATOM 3691 C CA . ILE B 1 169 ? 70.282 -17.968 30.623 1.00 61.44 169 ILE B CA 1
ATOM 3692 C C . ILE B 1 169 ? 68.905 -17.892 29.954 1.00 61.43 169 ILE B C 1
ATOM 3693 O O . ILE B 1 169 ? 68.668 -18.523 28.922 1.00 64.88 169 ILE B O 1
ATOM 3698 N N . PHE B 1 170 ? 68.006 -17.114 30.549 1.00 60.51 170 PHE B N 1
ATOM 3699 C CA . PHE B 1 170 ? 66.669 -16.899 29.998 1.00 58.36 170 PHE B CA 1
ATOM 3700 C C . PHE B 1 170 ? 66.562 -15.472 29.467 1.00 58.20 170 PHE B C 1
ATOM 3701 O O . PHE B 1 170 ? 66.840 -14.507 30.190 1.00 55.66 170 PHE B O 1
ATOM 3709 N N . CYS B 1 171 ? 66.160 -15.340 28.205 1.00 56.98 171 CYS B N 1
ATOM 3710 C CA . CYS B 1 171 ? 66.190 -14.044 27.528 1.00 55.00 171 CYS B CA 1
ATOM 3711 C C . CYS B 1 171 ? 64.846 -13.604 26.953 1.00 55.36 171 CYS B C 1
ATOM 3712 O O . CYS B 1 171 ? 64.114 -14.401 26.355 1.00 55.96 171 CYS B O 1
ATOM 3715 N N . CYS B 1 172 ? 64.537 -12.323 27.132 1.00 48.36 172 CYS B N 1
ATOM 3716 C CA . CYS B 1 172 ? 63.361 -11.721 26.517 1.00 48.48 172 CYS B CA 1
ATOM 3717 C C . CYS B 1 172 ? 63.496 -10.212 26.613 1.00 46.39 172 CYS B C 1
ATOM 3718 O O . CYS B 1 172 ? 64.307 -9.707 27.392 1.00 45.20 172 CYS B O 1
ATOM 3721 N N . HIS B 1 173 ? 62.695 -9.495 25.832 1.00 46.49 173 HIS B N 1
ATOM 3722 C CA . HIS B 1 173 ? 62.828 -8.044 25.752 1.00 43.91 173 HIS B CA 1
ATOM 3723 C C . HIS B 1 173 ? 62.529 -7.329 27.077 1.00 38.67 173 HIS B C 1
ATOM 3724 O O . HIS B 1 173 ? 63.337 -6.535 27.557 1.00 36.24 173 HIS B O 1
ATOM 3731 N N . GLY B 1 174 ? 61.372 -7.616 27.662 1.00 37.35 174 GLY B N 1
ATOM 3732 C CA . GLY B 1 174 ? 60.934 -6.912 28.853 1.00 41.78 174 GLY B CA 1
ATOM 3733 C C . GLY B 1 174 ? 61.342 -7.567 30.162 1.00 44.18 174 GLY B C 1
ATOM 3734 O O . GLY B 1 174 ? 62.272 -7.118 30.838 1.00 37.60 174 GLY B O 1
ATOM 3735 N N . GLY B 1 175 ? 60.628 -8.625 30.529 1.00 44.92 175 GLY B N 1
ATOM 3736 C CA . GLY B 1 175 ? 60.929 -9.351 31.746 1.00 42.59 175 GLY B CA 1
ATOM 3737 C C . GLY B 1 175 ? 59.909 -10.425 32.069 1.00 48.16 175 GLY B C 1
ATOM 3738 O O . GLY B 1 175 ? 59.248 -10.980 31.177 1.00 46.27 175 GLY B O 1
ATOM 3739 N N . LEU B 1 176 ? 59.779 -10.707 33.363 1.00 46.99 176 LEU B N 1
ATOM 3740 C CA . LEU B 1 176 ? 58.924 -11.786 33.843 1.00 48.47 176 LEU B CA 1
ATOM 3741 C C . LEU B 1 176 ? 57.462 -11.368 33.947 1.00 48.34 176 LEU B C 1
ATOM 3742 O O . LEU B 1 176 ? 57.124 -10.192 33.815 1.00 46.95 176 LEU B O 1
ATOM 3747 N N . SER B 1 177 ? 56.595 -12.342 34.191 1.00 49.73 177 SER B N 1
ATOM 3748 C CA . SER B 1 177 ? 55.168 -12.083 34.300 1.00 50.89 177 SER B CA 1
ATOM 3749 C C . SER B 1 177 ? 54.549 -12.903 35.426 1.00 53.96 177 SER B C 1
ATOM 3750 O O . SER B 1 177 ? 54.948 -14.043 35.663 1.00 54.03 177 SER B O 1
ATOM 3753 N N . PRO B 1 178 ? 53.578 -12.313 36.136 1.00 53.23 178 PRO B N 1
ATOM 3754 C CA . PRO B 1 178 ? 52.792 -13.021 37.148 1.00 53.14 178 PRO B CA 1
ATOM 3755 C C . PRO B 1 178 ? 52.149 -14.290 36.593 1.00 58.47 178 PRO B C 1
ATOM 3756 O O . PRO B 1 178 ? 51.800 -15.185 37.374 1.00 61.97 178 PRO B O 1
ATOM 3760 N N . ASP B 1 179 ? 52.001 -14.364 35.269 1.00 57.70 179 ASP B N 1
ATOM 3761 C CA . ASP B 1 179 ? 51.347 -15.505 34.623 1.00 58.75 179 ASP B CA 1
ATOM 3762 C C . ASP B 1 179 ? 52.333 -16.548 34.102 1.00 62.71 179 ASP B C 1
ATOM 3763 O O . ASP B 1 179 ? 51.943 -17.669 33.776 1.00 66.30 179 ASP B O 1
ATOM 3768 N N . LEU B 1 180 ? 53.606 -16.176 34.014 1.00 61.39 180 LEU B N 1
ATOM 3769 C CA . LEU B 1 180 ? 54.635 -17.105 33.556 1.00 62.08 180 LEU B CA 1
ATOM 3770 C C . LEU B 1 180 ? 55.072 -18.039 34.682 1.00 65.56 180 LEU B C 1
ATOM 3771 O O . LEU B 1 180 ? 56.016 -17.7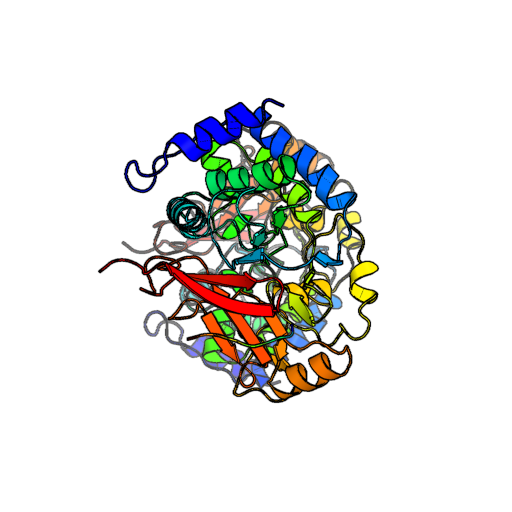41 35.418 1.00 65.78 180 LEU B O 1
ATOM 3776 N N . GLN B 1 181 ? 54.383 -19.166 34.820 1.00 67.83 181 GLN B N 1
ATOM 3777 C CA . GLN B 1 181 ? 54.747 -20.149 35.834 1.00 70.72 181 GLN B CA 1
ATOM 3778 C C . GLN B 1 181 ? 55.284 -21.406 35.168 1.00 69.00 181 GLN B C 1
ATOM 3779 O O . GLN B 1 181 ? 56.237 -22.022 35.653 1.00 66.75 181 GLN B O 1
ATOM 3785 N N . SER B 1 182 ? 54.666 -21.770 34.047 1.00 71.42 182 SER B N 1
ATOM 3786 C CA . SER B 1 182 ? 55.067 -22.943 33.277 1.00 72.00 182 SER B CA 1
ATOM 3787 C C . SER B 1 182 ? 55.787 -22.524 31.997 1.00 68.80 182 SER B C 1
ATOM 3788 O O . SER B 1 182 ? 55.255 -21.744 31.207 1.00 68.27 182 SER B O 1
ATOM 3791 N N . MET B 1 183 ? 56.997 -23.040 31.799 1.00 64.78 183 MET B N 1
ATOM 3792 C CA . MET B 1 183 ? 57.768 -22.739 30.597 1.00 63.95 183 MET B CA 1
ATOM 3793 C C . MET B 1 183 ? 57.045 -23.186 29.338 1.00 68.35 183 MET B C 1
ATOM 3794 O O . MET B 1 183 ? 57.459 -22.863 28.230 1.00 72.03 183 MET B O 1
ATOM 3799 N N . GLU B 1 184 ? 55.968 -23.940 29.510 1.00 71.76 184 GLU B N 1
ATOM 3800 C CA . GLU B 1 184 ? 55.173 -24.391 28.376 1.00 71.20 184 GLU B CA 1
ATOM 3801 C C . GLU B 1 184 ? 54.154 -23.339 27.956 1.00 68.62 184 GLU B C 1
ATOM 3802 O O . GLU B 1 184 ? 53.734 -23.309 26.804 1.00 70.78 184 GLU B O 1
ATOM 3808 N N . GLN B 1 185 ? 53.761 -22.477 28.890 1.00 68.66 185 GLN B N 1
ATOM 3809 C CA . GLN B 1 185 ? 52.780 -21.438 28.593 1.00 68.99 185 GLN B CA 1
ATOM 3810 C C . GLN B 1 185 ? 53.283 -20.562 27.452 1.00 65.43 185 GLN B C 1
ATOM 3811 O O . GLN B 1 185 ? 52.497 -20.019 26.671 1.00 62.88 185 GLN B O 1
ATOM 3817 N N . ILE B 1 186 ? 54.601 -20.432 27.365 1.00 61.49 186 ILE B N 1
ATOM 3818 C CA . ILE B 1 186 ? 55.223 -19.687 26.284 1.00 61.24 186 ILE B CA 1
ATOM 3819 C C . ILE B 1 186 ? 55.091 -20.460 24.969 1.00 64.04 186 ILE B C 1
ATOM 3820 O O . ILE B 1 186 ? 54.685 -19.904 23.950 1.00 63.59 186 ILE B O 1
ATOM 3825 N N . ARG B 1 187 ? 55.417 -21.748 25.001 1.00 65.67 187 ARG B N 1
ATOM 3826 C CA . ARG B 1 187 ? 55.344 -22.590 23.809 1.00 63.08 187 ARG B CA 1
ATOM 3827 C C . ARG B 1 187 ? 53.917 -22.767 23.284 1.00 64.94 187 ARG B C 1
ATOM 3828 O O . ARG B 1 187 ? 53.723 -23.090 22.114 1.00 65.36 187 ARG B O 1
ATOM 3836 N N . ARG B 1 188 ? 52.924 -22.558 24.147 1.00 67.31 188 ARG B N 1
ATOM 3837 C CA . ARG B 1 188 ? 51.518 -22.732 23.770 1.00 65.77 188 ARG B CA 1
ATOM 3838 C C . ARG B 1 188 ? 51.000 -21.534 22.990 1.00 64.81 188 ARG B C 1
ATOM 3839 O O . ARG B 1 188 ? 49.936 -21.597 22.370 1.00 63.64 188 ARG B O 1
ATOM 3847 N N . ILE B 1 189 ? 51.754 -20.439 23.037 1.00 65.68 189 ILE B N 1
ATOM 3848 C CA . ILE B 1 189 ? 51.387 -19.213 22.337 1.00 63.25 189 ILE B CA 1
ATOM 3849 C C . ILE B 1 189 ? 51.366 -19.416 20.824 1.00 65.57 189 ILE B C 1
ATOM 3850 O O . ILE B 1 189 ? 52.376 -19.788 20.217 1.00 63.23 189 ILE B O 1
ATOM 3855 N N . MET B 1 190 ? 50.211 -19.161 20.221 1.00 62.43 190 MET B N 1
ATOM 3856 C CA . MET B 1 190 ? 50.037 -19.371 18.791 1.00 60.67 190 MET B CA 1
ATOM 3857 C C . MET B 1 190 ? 50.408 -18.137 17.968 1.00 61.54 190 MET B C 1
ATOM 3858 O O . MET B 1 190 ? 50.028 -17.014 18.301 1.00 60.51 190 MET B O 1
ATOM 3863 N N . ARG B 1 191 ? 51.155 -18.354 16.892 1.00 60.80 191 ARG B N 1
ATOM 3864 C CA . ARG B 1 191 ? 51.480 -17.284 15.959 1.00 55.61 191 ARG B CA 1
ATOM 3865 C C . ARG B 1 191 ? 50.755 -17.529 14.643 1.00 59.37 191 ARG B C 1
ATOM 3866 O O . ARG B 1 191 ? 50.446 -18.674 14.311 1.00 61.91 191 ARG B O 1
ATOM 3874 N N . PRO B 1 192 ? 50.476 -16.455 13.885 1.00 59.68 192 PRO B N 1
ATOM 3875 C CA . PRO B 1 192 ? 50.824 -15.058 14.169 1.00 56.66 192 PRO B CA 1
ATOM 3876 C C . PRO B 1 192 ? 49.892 -14.450 15.205 1.00 54.37 192 PRO B C 1
ATOM 3877 O O . PRO B 1 192 ? 48.751 -14.891 15.339 1.00 54.66 192 PRO B O 1
ATOM 3881 N N . THR B 1 193 ? 50.371 -13.434 15.914 1.00 51.90 193 THR B N 1
ATOM 3882 C CA . THR B 1 193 ? 49.593 -12.840 16.987 1.00 51.98 193 THR B CA 1
ATOM 3883 C C . THR B 1 193 ? 49.995 -11.401 17.262 1.00 46.29 193 THR B C 1
ATOM 3884 O O . THR B 1 193 ? 51.163 -11.033 17.136 1.00 43.30 193 THR B O 1
ATOM 3888 N N . ASP B 1 194 ? 49.010 -10.596 17.641 1.00 46.07 194 ASP B N 1
ATOM 3889 C CA . ASP B 1 194 ? 49.248 -9.226 18.069 1.00 49.63 194 ASP B CA 1
ATOM 3890 C C . ASP B 1 194 ? 49.770 -9.228 19.510 1.00 54.20 194 ASP B C 1
ATOM 3891 O O . ASP B 1 194 ? 49.649 -10.228 20.220 1.00 57.66 194 ASP B O 1
ATOM 3896 N N . VAL B 1 195 ? 50.351 -8.114 19.943 1.00 53.40 195 VAL B N 1
ATOM 3897 C CA . VAL B 1 195 ? 50.758 -7.959 21.337 1.00 50.26 195 VAL B CA 1
ATOM 3898 C C . VAL B 1 195 ? 49.630 -7.314 22.136 1.00 52.60 195 VAL B C 1
ATOM 3899 O O . VAL B 1 195 ? 49.302 -6.146 21.926 1.00 55.24 195 VAL B O 1
ATOM 3903 N N . PRO B 1 196 ? 49.030 -8.084 23.055 1.00 53.67 196 PRO B N 1
ATOM 3904 C CA . PRO B 1 196 ? 47.868 -7.703 23.868 1.00 53.86 196 PRO B CA 1
ATOM 3905 C C . PRO B 1 196 ? 48.147 -6.568 24.854 1.00 55.73 196 PRO B C 1
ATOM 3906 O O . PRO B 1 196 ? 49.269 -6.068 24.925 1.00 55.22 196 PRO B O 1
ATOM 3910 N N . ASP B 1 197 ? 47.119 -6.175 25.602 1.00 57.71 197 ASP B N 1
ATOM 3911 C CA . 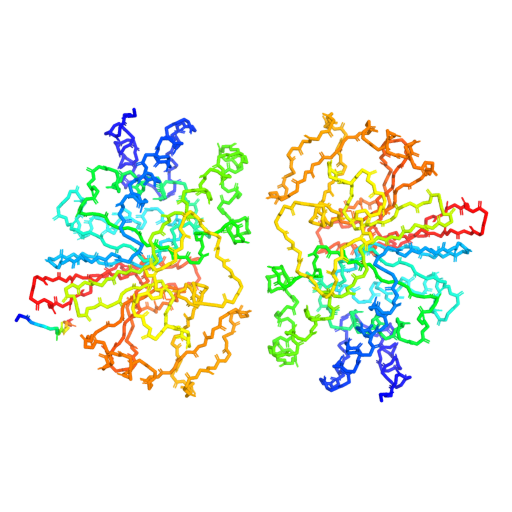ASP B 1 197 ? 47.244 -5.167 26.651 1.00 59.36 197 ASP B CA 1
ATOM 3912 C C . ASP B 1 197 ? 47.627 -5.818 27.969 1.00 59.73 197 ASP B C 1
ATOM 3913 O O . ASP B 1 197 ? 48.401 -5.270 28.753 1.00 57.72 197 ASP B O 1
ATOM 3918 N N . GLN B 1 198 ? 47.064 -6.993 28.212 1.00 60.37 198 GLN B N 1
ATOM 3919 C CA . GLN B 1 198 ? 47.321 -7.713 29.443 1.00 61.19 198 GLN B CA 1
ATOM 3920 C C . GLN B 1 198 ? 47.860 -9.094 29.124 1.00 57.61 198 GLN B C 1
ATOM 3921 O O . GLN B 1 198 ? 48.139 -9.411 27.970 1.00 59.90 198 GLN B O 1
ATOM 3927 N N . GLY B 1 199 ? 48.020 -9.913 30.153 1.00 60.16 199 GLY B N 1
ATOM 3928 C CA . GLY B 1 199 ? 48.374 -11.304 29.953 1.00 64.77 199 GLY B CA 1
ATOM 3929 C C . GLY B 1 199 ? 49.857 -11.571 29.803 1.00 58.50 199 GLY B C 1
ATOM 3930 O O . GLY B 1 199 ? 50.677 -10.649 29.806 1.00 52.17 199 GLY B O 1
ATOM 3931 N N . LEU B 1 200 ? 50.190 -12.852 29.663 1.00 59.76 200 LEU B N 1
ATOM 3932 C CA . LEU B 1 200 ? 51.574 -13.300 29.610 1.00 56.31 200 LEU B CA 1
ATOM 3933 C C . LEU B 1 200 ? 52.376 -12.609 28.518 1.00 53.33 200 LEU B C 1
ATOM 3934 O O . LEU B 1 200 ? 53.395 -11.970 28.797 1.00 48.36 200 LEU B O 1
ATOM 3939 N N . LEU B 1 201 ? 51.919 -12.748 27.276 1.00 55.12 201 LEU B N 1
ATOM 3940 C CA . LEU B 1 201 ? 52.682 -12.255 26.138 1.00 52.28 201 LEU B CA 1
ATOM 3941 C C . LEU B 1 201 ? 53.059 -10.795 26.327 1.00 51.46 201 LEU B C 1
ATOM 3942 O O . LEU B 1 201 ? 54.232 -10.430 26.222 1.00 51.83 201 LEU B O 1
ATOM 3947 N N . CYS B 1 202 ? 52.065 -9.965 26.620 1.00 45.84 202 CYS B N 1
ATOM 3948 C CA . CYS B 1 202 ? 52.325 -8.561 26.897 1.00 46.63 202 CYS B CA 1
ATOM 3949 C C . CYS B 1 202 ? 53.474 -8.378 27.899 1.00 46.35 202 CYS B C 1
ATOM 3950 O O . CYS B 1 202 ? 54.495 -7.763 27.580 1.00 45.26 202 CYS B O 1
ATOM 3953 N N . ASP B 1 203 ? 53.307 -8.925 29.100 1.00 47.76 203 ASP B N 1
ATOM 3954 C CA . ASP B 1 203 ? 54.281 -8.747 30.178 1.00 45.27 203 ASP B CA 1
ATOM 3955 C C . ASP B 1 203 ? 55.704 -9.098 29.745 1.00 43.29 203 ASP B C 1
ATOM 3956 O O . ASP B 1 203 ? 56.665 -8.434 30.134 1.00 40.32 203 ASP B O 1
ATOM 3961 N N . LEU B 1 204 ? 55.827 -10.142 28.933 1.00 45.51 204 LEU B N 1
ATOM 3962 C CA . LEU B 1 204 ? 57.125 -10.610 28.450 1.00 48.37 204 LEU B CA 1
ATOM 3963 C C . LEU B 1 204 ? 57.889 -9.548 27.655 1.00 48.22 204 LEU B C 1
ATOM 3964 O O . LEU B 1 204 ? 59.117 -9.621 27.517 1.00 43.24 204 LEU B O 1
ATOM 3969 N N . LEU B 1 205 ? 57.153 -8.570 27.131 1.00 46.41 205 LEU B N 1
ATOM 3970 C CA . LEU B 1 205 ? 57.735 -7.524 26.302 1.00 38.94 205 LEU B CA 1
ATOM 3971 C C . LEU B 1 205 ? 57.691 -6.154 26.961 1.00 38.78 205 LEU B C 1
ATOM 3972 O O . LEU B 1 205 ? 58.295 -5.201 26.465 1.00 36.93 205 LEU B O 1
ATOM 3977 N N . TRP B 1 206 ? 56.976 -6.044 28.074 1.00 39.43 206 TRP B N 1
ATOM 3978 C CA . TRP B 1 206 ? 56.776 -4.736 28.685 1.00 39.42 206 TRP B CA 1
ATOM 3979 C C . TRP B 1 206 ? 57.377 -4.580 30.075 1.00 42.02 206 TRP B C 1
ATOM 3980 O O . TRP B 1 206 ? 57.903 -3.516 30.405 1.00 42.17 206 TRP B O 1
ATOM 3991 N N . SER B 1 207 ? 57.309 -5.639 30.877 1.00 42.51 207 SER B N 1
ATOM 3992 C CA . SER B 1 207 ? 57.669 -5.570 32.297 1.00 42.62 207 SER B CA 1
ATOM 3993 C C . SER B 1 207 ? 59.066 -5.012 32.580 1.00 39.38 207 SER B C 1
ATOM 3994 O O . SER B 1 207 ? 59.932 -4.996 31.709 1.00 39.20 207 SER B O 1
ATOM 3997 N N . ASP B 1 208 ? 59.275 -4.567 33.816 1.00 40.47 208 ASP B N 1
ATOM 3998 C CA . ASP B 1 208 ? 60.553 -3.987 34.227 1.00 43.64 208 ASP B CA 1
ATOM 3999 C C . ASP B 1 208 ? 61.008 -4.469 35.597 1.00 46.21 208 ASP B C 1
ATOM 4000 O O . ASP B 1 208 ? 60.191 -4.843 36.439 1.00 48.59 208 ASP B O 1
ATOM 4005 N N . PRO B 1 209 ? 62.325 -4.448 35.828 1.00 45.75 209 PRO B N 1
ATOM 4006 C CA . PRO B 1 209 ? 62.884 -4.590 37.174 1.00 47.06 209 PRO B CA 1
ATOM 4007 C C . PRO B 1 209 ? 62.710 -3.292 37.959 1.00 49.49 209 PRO B C 1
ATOM 4008 O O . PRO B 1 209 ? 62.684 -2.210 37.356 1.00 50.61 209 PRO B O 1
ATOM 4012 N N . ASP B 1 210 ? 62.595 -3.404 39.279 1.00 48.44 210 ASP B N 1
ATOM 4013 C CA . ASP B 1 210 ? 62.515 -2.237 40.152 1.00 51.79 210 ASP B CA 1
ATOM 4014 C C . ASP B 1 210 ? 63.074 -2.558 41.541 1.00 57.28 210 ASP B C 1
ATOM 4015 O O . ASP B 1 210 ? 62.545 -3.422 42.254 1.00 54.96 210 ASP B O 1
ATOM 4020 N N . LYS B 1 211 ? 64.146 -1.857 41.911 1.00 60.06 211 LYS B N 1
ATOM 4021 C CA . LYS B 1 211 ? 64.781 -2.027 43.217 1.00 57.00 211 LYS B CA 1
ATOM 4022 C C . LYS B 1 211 ? 63.780 -1.793 44.339 1.00 58.97 211 LYS B C 1
ATOM 4023 O O . LYS B 1 211 ? 63.697 -2.573 45.287 1.00 61.09 211 LYS B O 1
ATOM 4029 N N . ASP B 1 212 ? 63.011 -0.714 44.214 1.00 58.62 212 ASP B N 1
ATOM 4030 C CA . ASP B 1 212 ? 62.109 -0.275 45.273 1.00 57.04 212 ASP B CA 1
ATOM 4031 C C . ASP B 1 212 ? 60.851 -1.129 45.383 1.00 56.22 212 ASP B C 1
ATOM 4032 O O . ASP B 1 212 ? 60.118 -1.037 46.364 1.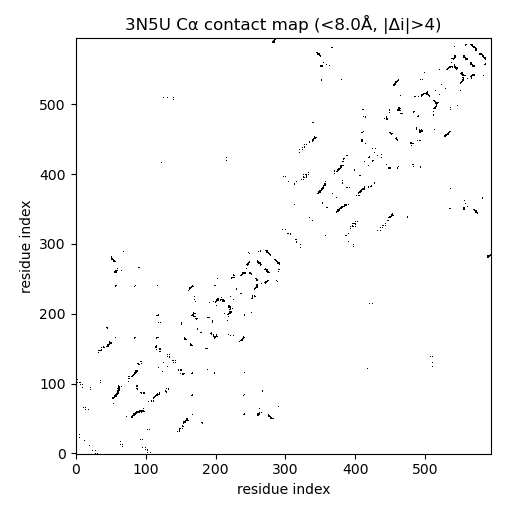00 63.07 212 ASP B O 1
ATOM 4037 N N . VAL B 1 213 ? 60.588 -1.950 44.376 1.00 55.02 213 VAL B N 1
ATOM 4038 C CA . VAL B 1 213 ? 59.371 -2.752 44.381 1.00 59.10 213 VAL B CA 1
ATOM 4039 C C . VAL B 1 213 ? 59.565 -4.076 45.107 1.00 63.46 213 VAL B C 1
ATOM 4040 O O . VAL B 1 213 ? 60.622 -4.702 45.008 1.00 66.01 213 VAL B O 1
ATOM 4044 N N . GLN B 1 214 ? 58.540 -4.489 45.845 1.00 61.24 214 GLN B N 1
ATOM 4045 C CA . GLN B 1 214 ? 58.536 -5.801 46.475 1.00 64.13 214 GLN B CA 1
ATOM 4046 C C . GLN B 1 214 ? 57.372 -6.632 45.948 1.00 62.08 214 GLN B C 1
ATOM 4047 O O . GLN B 1 214 ? 56.211 -6.380 46.283 1.00 56.72 214 GLN B O 1
ATOM 4053 N N . GLY B 1 215 ? 57.693 -7.622 45.119 1.00 61.61 215 GLY B N 1
ATOM 4054 C CA . GLY B 1 215 ? 56.681 -8.463 44.508 1.00 59.18 215 GLY B CA 1
ATOM 4055 C C . GLY B 1 215 ? 56.339 -7.968 43.117 1.00 57.59 215 GLY B C 1
ATOM 4056 O O . GLY B 1 215 ? 57.218 -7.841 42.266 1.00 57.00 215 GLY B O 1
ATOM 4057 N N . TRP B 1 216 ? 55.060 -7.685 42.887 1.00 55.79 216 TRP B N 1
ATOM 4058 C CA . TRP B 1 216 ? 54.608 -7.161 41.599 1.00 51.06 216 TRP B CA 1
ATOM 4059 C C . TRP B 1 216 ? 53.938 -5.794 41.751 1.00 51.11 216 TRP B C 1
ATOM 4060 O O . TRP B 1 216 ? 52.822 -5.694 42.266 1.00 52.18 216 TRP B O 1
ATOM 4071 N N . GLY B 1 217 ? 54.615 -4.745 41.292 1.00 49.89 217 GLY B N 1
ATOM 4072 C CA . GLY B 1 217 ? 54.076 -3.398 41.372 1.00 50.31 217 GLY B CA 1
ATOM 4073 C C . GLY B 1 217 ? 53.597 -2.854 40.038 1.00 51.18 217 GLY B C 1
ATOM 4074 O O . GLY B 1 217 ? 53.812 -3.476 38.995 1.00 51.44 217 GLY B O 1
ATOM 4075 N N . GLU B 1 218 ? 52.944 -1.693 40.074 1.00 51.32 218 GLU B N 1
ATOM 4076 C CA . GLU B 1 218 ? 52.460 -1.036 38.860 1.00 50.78 218 GLU B CA 1
ATOM 4077 C C . GLU B 1 218 ? 53.622 -0.530 38.012 1.00 45.46 218 GLU B C 1
ATOM 4078 O O . GLU B 1 218 ? 54.638 -0.082 38.546 1.00 42.71 218 GLU B O 1
ATOM 4084 N N . ASN B 1 219 ? 53.470 -0.612 36.692 1.00 43.84 219 ASN B N 1
ATOM 4085 C CA . ASN B 1 219 ? 54.503 -0.132 35.779 1.00 43.83 219 ASN B CA 1
ATOM 4086 C C . ASN B 1 219 ? 54.246 1.295 35.317 1.00 42.70 219 ASN B C 1
ATOM 4087 O O . ASN B 1 219 ? 53.170 1.614 34.807 1.00 43.23 219 ASN B O 1
ATOM 4092 N N . ASP B 1 220 ? 55.251 2.145 35.489 1.00 41.58 220 ASP B N 1
ATOM 4093 C CA . ASP B 1 220 ? 55.139 3.550 35.134 1.00 43.20 220 ASP B CA 1
ATOM 4094 C C . ASP B 1 220 ? 54.802 3.743 33.652 1.00 43.84 220 ASP B C 1
ATOM 4095 O O . ASP B 1 220 ? 54.409 4.834 33.227 1.00 41.24 220 ASP B O 1
ATOM 4100 N N . ARG B 1 221 ? 54.960 2.684 32.865 1.00 41.91 221 ARG B N 1
ATOM 4101 C CA . ARG B 1 221 ? 54.691 2.762 31.434 1.00 41.12 221 ARG B CA 1
ATOM 4102 C C . ARG B 1 221 ? 53.205 2.810 31.141 1.00 38.43 221 ARG B C 1
ATOM 4103 O O . ARG B 1 221 ? 52.799 3.228 30.060 1.00 37.33 221 ARG B O 1
ATOM 4111 N N . GLY B 1 222 ? 52.399 2.377 32.101 1.00 36.55 222 GLY B N 1
ATOM 4112 C CA . GLY B 1 222 ? 50.964 2.346 31.914 1.00 38.01 222 GLY B CA 1
ATOM 4113 C C . GLY B 1 222 ? 50.509 1.034 31.309 1.00 36.87 222 GLY B C 1
ATOM 4114 O O . GLY B 1 222 ? 49.345 0.875 30.929 1.00 34.40 222 GLY B O 1
ATOM 4115 N N . VAL B 1 223 ? 51.436 0.089 31.220 1.00 36.02 223 VAL B N 1
ATOM 4116 C CA . VAL B 1 223 ? 51.117 -1.246 30.729 1.00 37.19 223 VAL B CA 1
ATOM 4117 C C . VAL B 1 223 ? 51.995 -2.280 31.433 1.00 36.91 223 VAL B C 1
ATOM 4118 O O . VAL B 1 223 ? 53.125 -1.980 31.810 1.00 37.13 223 VAL B O 1
ATOM 4122 N N . SER B 1 224 ? 51.455 -3.479 31.645 1.00 37.15 224 SER B N 1
ATOM 4123 C CA . SER B 1 224 ? 52.169 -4.548 32.347 1.00 41.78 224 SER B CA 1
ATOM 4124 C C . SER B 1 224 ? 52.555 -4.156 33.778 1.00 43.65 224 SER B C 1
ATOM 4125 O O . SER B 1 224 ? 52.012 -3.198 34.334 1.00 44.55 224 SER B O 1
ATOM 4128 N N . PHE B 1 225 ? 53.496 -4.894 34.366 1.00 44.16 225 PHE B N 1
ATOM 4129 C CA . PHE B 1 225 ? 53.886 -4.682 35.763 1.00 45.62 225 PHE B CA 1
ATOM 4130 C C . PHE B 1 225 ? 55.356 -4.315 35.924 1.00 46.15 225 PHE B C 1
ATOM 4131 O O . PHE B 1 225 ? 56.086 -4.151 34.944 1.00 45.11 225 PHE B O 1
ATOM 4139 N N . THR B 1 226 ? 55.767 -4.176 37.180 1.00 46.47 226 THR B N 1
ATOM 4140 C CA . THR B 1 226 ? 57.174 -4.151 37.551 1.00 46.78 226 THR B CA 1
ATOM 4141 C C . THR B 1 226 ? 57.381 -5.260 38.577 1.00 48.15 226 THR B C 1
ATOM 4142 O O . THR B 1 226 ? 56.489 -5.541 39.377 1.00 48.08 226 THR B O 1
ATOM 4146 N N . PHE B 1 227 ? 58.547 -5.899 38.545 1.00 48.17 227 PHE B N 1
ATOM 4147 C CA . PHE B 1 227 ? 58.863 -6.961 39.493 1.00 49.24 227 PHE B CA 1
ATOM 4148 C C . PHE B 1 227 ? 60.106 -6.600 40.302 1.00 50.74 227 PHE B C 1
ATOM 4149 O O . PHE B 1 227 ? 60.906 -5.766 39.876 1.00 50.37 227 PHE B O 1
ATOM 4157 N N . GLY B 1 228 ? 60.259 -7.229 41.467 1.00 56.08 228 GLY B N 1
ATOM 4158 C CA . GLY B 1 228 ? 61.385 -6.966 42.352 1.00 58.67 228 GLY B CA 1
ATOM 4159 C C . GLY B 1 228 ? 62.418 -8.082 42.369 1.00 58.35 228 GLY B C 1
ATOM 4160 O O . GLY B 1 228 ? 62.250 -9.104 41.698 1.00 58.45 228 GLY B O 1
ATOM 4161 N N . ALA B 1 229 ? 63.486 -7.895 43.144 1.00 58.68 229 ALA B N 1
ATOM 4162 C CA . ALA B 1 229 ? 64.601 -8.846 43.161 1.00 57.06 229 ALA B CA 1
ATOM 4163 C C . ALA B 1 229 ? 64.216 -10.216 43.722 1.00 57.12 229 ALA B C 1
ATOM 4164 O O . ALA B 1 229 ? 64.883 -11.218 43.452 1.00 55.80 229 ALA B O 1
ATOM 4166 N N . GLU B 1 230 ? 63.138 -10.256 44.499 1.00 59.07 230 GLU B N 1
ATOM 4167 C CA . GLU B 1 230 ? 62.641 -11.513 45.050 1.00 63.79 230 GLU B CA 1
ATOM 4168 C C . GLU B 1 230 ? 62.091 -12.376 43.924 1.00 62.59 230 GLU B C 1
ATOM 4169 O O . GLU B 1 230 ? 62.395 -13.568 43.836 1.00 62.06 230 GLU B O 1
ATOM 4175 N N . VAL B 1 231 ? 61.279 -11.760 43.067 1.00 61.12 231 VAL B N 1
ATOM 4176 C CA . VAL B 1 231 ? 60.643 -12.457 41.955 1.00 60.42 231 VAL B CA 1
ATOM 4177 C C . VAL B 1 231 ? 61.691 -13.104 41.053 1.00 58.56 231 VAL B C 1
ATOM 4178 O O . VAL B 1 231 ? 61.517 -14.237 40.588 1.00 54.79 231 VAL B O 1
ATOM 4182 N N . VAL B 1 232 ? 62.780 -12.374 40.820 1.00 57.06 232 VAL B N 1
ATOM 4183 C CA . VAL B 1 232 ? 63.890 -12.858 40.006 1.00 56.55 232 VAL B CA 1
ATOM 4184 C C . VAL B 1 232 ? 64.469 -14.149 40.569 1.00 58.40 232 VAL B C 1
ATOM 4185 O O . VAL B 1 232 ? 64.509 -15.173 39.884 1.00 58.14 232 VAL B O 1
ATOM 4189 N N . ALA B 1 233 ? 64.915 -14.089 41.822 1.00 59.58 233 ALA B N 1
ATOM 4190 C CA . ALA B 1 233 ? 65.537 -15.234 42.482 1.00 57.84 233 ALA B CA 1
ATOM 4191 C C . ALA B 1 233 ? 64.598 -16.437 42.568 1.00 56.78 233 ALA B C 1
ATOM 4192 O O . ALA B 1 233 ? 64.991 -17.566 42.270 1.00 54.66 233 ALA B O 1
ATOM 4194 N N . LYS B 1 234 ? 63.357 -16.187 42.974 1.00 56.82 234 LYS B N 1
ATOM 4195 C CA . LYS B 1 234 ? 62.369 -17.254 43.127 1.00 60.61 234 LYS B CA 1
ATOM 4196 C C . LYS B 1 234 ? 62.057 -17.931 41.795 1.00 59.55 234 LYS B C 1
ATOM 4197 O O . LYS B 1 234 ? 61.595 -19.074 41.756 1.00 55.62 234 LYS B O 1
ATOM 4203 N N . PHE B 1 235 ? 62.331 -17.217 40.707 1.00 62.06 235 PHE B N 1
ATOM 4204 C CA . PHE B 1 235 ? 62.091 -17.717 39.356 1.00 61.73 235 PHE B CA 1
ATOM 4205 C C . PHE B 1 235 ? 63.306 -18.475 38.813 1.00 61.01 235 PHE B C 1
ATOM 4206 O O . PHE B 1 235 ? 63.173 -19.580 38.280 1.00 59.60 235 PHE B O 1
ATOM 4214 N N . LEU B 1 236 ? 64.486 -17.872 38.944 1.00 59.23 236 LEU B N 1
ATOM 4215 C CA . LEU B 1 236 ? 65.732 -18.525 38.554 1.00 59.92 236 LEU B CA 1
ATOM 4216 C C . LEU B 1 236 ? 65.914 -19.853 39.303 1.00 67.69 236 LEU B C 1
ATOM 4217 O O . LEU B 1 236 ? 66.653 -20.736 38.859 1.00 68.13 236 LEU B O 1
ATOM 4222 N N . HIS B 1 237 ? 65.231 -19.989 40.437 1.00 69.36 237 HIS B N 1
ATOM 4223 C CA . HIS B 1 237 ? 65.355 -21.174 41.279 1.00 65.02 237 HIS B CA 1
ATOM 4224 C C . HIS B 1 237 ? 64.300 -22.221 40.931 1.00 64.88 237 HIS B C 1
ATOM 4225 O O . HIS B 1 237 ? 64.520 -23.415 41.121 1.00 69.36 237 HIS B O 1
ATOM 4232 N N . LYS B 1 238 ? 63.155 -21.767 40.429 1.00 61.84 238 LYS B N 1
ATOM 4233 C CA . LYS B 1 238 ? 62.063 -22.666 40.065 1.00 58.17 238 LYS B CA 1
ATOM 4234 C C . LYS B 1 238 ? 62.325 -23.371 38.732 1.00 61.87 238 LYS B C 1
ATOM 4235 O O . LYS B 1 238 ? 61.687 -24.378 38.416 1.00 61.64 238 LYS B O 1
ATOM 4241 N N . HIS B 1 239 ? 63.270 -22.844 37.957 1.00 62.42 239 HIS B N 1
ATOM 4242 C CA . HIS B 1 239 ? 63.550 -23.382 36.627 1.00 64.68 239 HIS B CA 1
ATOM 4243 C C . HIS B 1 239 ? 65.025 -23.700 36.430 1.00 63.49 239 HIS B C 1
ATOM 4244 O O . HIS B 1 239 ? 65.465 -24.000 35.322 1.00 61.79 239 HIS B O 1
ATOM 4251 N N . ASP B 1 240 ? 65.784 -23.639 37.514 1.00 63.76 240 ASP B N 1
ATOM 4252 C CA . ASP B 1 240 ? 67.216 -23.888 37.449 1.00 70.63 240 ASP B CA 1
ATOM 4253 C C . ASP B 1 240 ? 67.866 -23.052 36.350 1.00 65.40 240 ASP B C 1
ATOM 4254 O O . ASP B 1 240 ? 68.490 -23.585 35.433 1.00 66.82 240 ASP B O 1
ATOM 4259 N N . LEU B 1 241 ? 67.703 -21.738 36.452 1.00 60.28 241 LEU B N 1
ATOM 4260 C CA . LEU B 1 241 ? 68.385 -20.803 35.575 1.00 61.64 241 LEU B CA 1
ATOM 4261 C C . LEU B 1 241 ? 69.323 -19.948 36.412 1.00 64.01 241 LEU B C 1
ATOM 4262 O O . LEU B 1 241 ? 69.083 -19.741 37.600 1.00 67.76 241 LEU B O 1
ATOM 4267 N N . ASP B 1 242 ? 70.389 -19.446 35.799 1.00 62.83 242 ASP B N 1
ATOM 4268 C CA . ASP B 1 242 ? 71.384 -18.673 36.538 1.00 64.66 242 ASP B CA 1
ATOM 4269 C C . ASP B 1 242 ? 71.420 -17.195 36.140 1.00 60.42 242 ASP B C 1
ATOM 4270 O O . ASP B 1 242 ? 72.082 -16.384 36.794 1.00 52.46 242 ASP B O 1
ATOM 4275 N N . LEU B 1 243 ? 70.707 -16.848 35.071 1.00 63.52 243 LEU B N 1
ATOM 4276 C CA . LEU B 1 243 ? 70.698 -15.470 34.583 1.00 57.64 243 LEU B CA 1
ATOM 4277 C C . LEU B 1 243 ? 69.435 -15.109 33.809 1.00 54.77 243 LEU B C 1
ATOM 4278 O O . LEU B 1 243 ? 68.816 -15.963 33.174 1.00 55.36 243 LEU B O 1
ATOM 4283 N N . ILE B 1 244 ? 69.056 -13.835 33.888 1.00 53.22 244 ILE B N 1
ATOM 4284 C CA . ILE B 1 244 ? 67.992 -13.285 33.060 1.00 54.40 244 ILE B CA 1
ATOM 4285 C C . ILE B 1 244 ? 68.544 -12.120 32.255 1.00 52.38 244 ILE B C 1
ATOM 4286 O O . ILE B 1 244 ? 69.006 -11.123 32.822 1.00 47.03 244 ILE B O 1
ATOM 4291 N N . CYS B 1 245 ? 68.501 -12.254 30.933 1.00 52.87 245 CYS B N 1
ATOM 4292 C CA . CYS B 1 245 ? 68.999 -11.207 30.047 1.00 51.41 245 CYS B CA 1
ATOM 4293 C C . CYS B 1 245 ? 67.879 -10.539 29.244 1.00 48.02 245 CYS B C 1
ATOM 4294 O O . CYS B 1 245 ? 67.152 -11.200 28.488 1.00 46.02 245 CYS B O 1
ATOM 4297 N N . ARG B 1 246 ? 67.756 -9.224 29.417 1.00 45.37 246 ARG B N 1
ATOM 4298 C CA . ARG B 1 246 ? 66.692 -8.447 28.792 1.00 42.59 246 ARG B CA 1
ATOM 4299 C C . ARG B 1 246 ? 67.161 -7.032 28.483 1.00 44.14 246 ARG B C 1
ATOM 4300 O O . ARG B 1 246 ? 68.222 -6.606 28.943 1.00 45.71 246 ARG B O 1
ATOM 4308 N N . ALA B 1 247 ? 66.360 -6.312 27.703 1.00 43.80 247 ALA B N 1
ATOM 4309 C CA . ALA B 1 247 ? 66.687 -4.945 27.294 1.00 42.41 247 ALA B CA 1
ATOM 4310 C C . ALA B 1 247 ? 65.607 -3.962 27.747 1.00 38.97 247 ALA B C 1
ATOM 4311 O O . ALA B 1 247 ? 65.386 -3.789 28.943 1.00 40.17 247 ALA B O 1
ATOM 4313 N N . HIS B 1 248 ? 64.957 -3.307 26.786 1.00 37.77 248 HIS B N 1
ATOM 4314 C CA . HIS B 1 248 ? 63.737 -2.547 27.057 1.00 38.31 248 HIS B CA 1
ATOM 4315 C C . HIS B 1 248 ? 63.972 -1.211 27.764 1.00 39.37 248 HIS B C 1
ATOM 4316 O O . HIS B 1 248 ? 63.180 -0.278 27.604 1.00 37.20 248 HIS B O 1
ATOM 4323 N N . GLN B 1 249 ? 65.060 -1.121 28.531 1.00 39.05 249 GLN B N 1
ATOM 4324 C CA . GLN B 1 249 ? 65.354 0.068 29.329 1.00 35.03 249 GLN B CA 1
ATOM 4325 C C . GLN B 1 249 ? 66.756 0.612 29.108 1.00 37.05 249 GLN B C 1
ATOM 4326 O O . GLN B 1 249 ? 67.729 -0.129 29.157 1.00 39.23 249 GLN B O 1
ATOM 4332 N N . VAL B 1 250 ? 66.851 1.918 28.881 1.00 41.53 250 VAL B N 1
ATOM 4333 C CA . VAL B 1 250 ? 68.137 2.580 28.683 1.00 42.36 250 VAL B CA 1
ATOM 4334 C C . VAL B 1 250 ? 68.962 2.491 29.952 1.00 46.74 250 VAL B C 1
ATOM 4335 O O . VAL B 1 250 ? 68.444 2.708 31.048 1.00 51.40 250 VAL B O 1
ATOM 4339 N N . VAL B 1 251 ? 70.245 2.182 29.809 1.00 46.74 251 VAL B N 1
ATOM 4340 C CA . VAL B 1 251 ? 71.153 2.176 30.953 1.00 47.23 251 VAL B CA 1
ATOM 4341 C C . VAL B 1 251 ? 72.418 2.947 30.608 1.00 51.27 251 VAL B C 1
ATOM 4342 O O . VAL B 1 251 ? 72.875 2.917 29.469 1.00 52.17 251 VAL B O 1
ATOM 4346 N N . GLU B 1 252 ? 72.975 3.650 31.587 1.00 56.85 252 GLU B N 1
ATOM 4347 C CA . GLU B 1 252 ? 74.090 4.555 31.322 1.00 62.28 252 GLU B CA 1
ATOM 4348 C C . GLU B 1 252 ? 75.287 3.860 30.657 1.00 63.03 252 GLU B C 1
ATOM 4349 O O . GLU B 1 252 ? 75.865 4.384 29.700 1.00 60.68 252 GLU B O 1
ATOM 4355 N N . ASP B 1 253 ? 75.648 2.679 31.151 1.00 63.33 253 ASP B N 1
ATOM 4356 C CA . ASP B 1 253 ? 76.852 1.992 30.674 1.00 65.76 253 ASP B CA 1
ATOM 4357 C C . ASP B 1 253 ? 76.618 1.000 29.522 1.00 62.51 253 ASP B C 1
ATOM 4358 O O . ASP B 1 253 ? 77.568 0.508 28.911 1.00 61.08 253 ASP B O 1
ATOM 4363 N N . GLY B 1 254 ? 75.358 0.713 29.222 1.00 56.28 254 GLY B N 1
ATOM 4364 C CA . GLY B 1 254 ? 75.042 -0.243 28.179 1.00 53.91 254 GLY B CA 1
ATOM 4365 C C . GLY B 1 254 ? 74.614 -1.567 28.778 1.00 54.25 254 GLY B C 1
ATOM 4366 O O . GLY B 1 254 ? 73.743 -2.257 28.245 1.00 54.16 254 GLY B O 1
ATOM 4367 N N . TYR B 1 255 ? 75.243 -1.932 29.887 1.00 56.86 255 TYR B N 1
ATOM 4368 C CA . TYR B 1 255 ? 74.785 -3.069 30.672 1.00 58.12 255 TYR B CA 1
ATOM 4369 C C . TYR B 1 255 ? 74.579 -2.609 32.107 1.00 52.24 255 TYR B C 1
ATOM 4370 O O . TYR B 1 255 ? 75.242 -1.682 32.578 1.00 51.22 255 TYR B O 1
ATOM 4379 N N . GLU B 1 256 ? 73.638 -3.242 32.790 1.00 49.82 256 GLU B N 1
ATOM 4380 C CA . GLU B 1 256 ? 73.347 -2.882 34.165 1.00 50.99 256 GLU B CA 1
ATOM 4381 C C . GLU B 1 256 ? 72.789 -4.091 34.890 1.00 51.94 256 GLU B C 1
ATOM 4382 O O . GLU B 1 256 ? 71.921 -4.800 34.364 1.00 48.53 256 GLU B O 1
ATOM 4388 N N . PHE B 1 257 ? 73.297 -4.324 36.097 1.00 49.82 257 PHE B N 1
ATOM 4389 C CA . PHE B 1 257 ? 72.897 -5.480 36.882 1.00 47.41 257 PHE B CA 1
ATOM 4390 C C . PHE B 1 257 ? 71.727 -5.184 37.813 1.00 45.65 257 PHE B C 1
ATOM 4391 O O . PHE B 1 257 ? 71.521 -4.046 38.238 1.00 44.24 257 PHE B O 1
ATOM 4399 N N . PHE B 1 258 ? 70.969 -6.228 38.126 1.00 45.26 258 PHE B N 1
ATOM 4400 C CA . PHE B 1 258 ? 69.840 -6.123 39.034 1.00 47.88 258 PHE B CA 1
ATOM 4401 C C . PHE B 1 258 ? 69.689 -7.445 39.772 1.00 54.61 258 PHE B C 1
ATOM 4402 O O . PHE B 1 258 ? 70.124 -8.487 39.279 1.00 55.43 258 PHE B O 1
ATOM 4410 N N . ALA B 1 259 ? 69.078 -7.399 40.953 1.00 55.94 259 ALA B N 1
ATOM 4411 C CA . ALA B 1 259 ? 68.955 -8.583 41.798 1.00 55.79 259 ALA B CA 1
ATOM 4412 C C . ALA B 1 259 ? 70.342 -9.148 42.058 1.00 58.72 259 ALA B C 1
ATOM 4413 O O . ALA B 1 259 ? 70.524 -10.368 42.144 1.00 54.95 259 ALA B O 1
ATOM 4415 N N . LYS B 1 260 ? 71.316 -8.246 42.164 1.00 60.70 260 LYS B N 1
ATOM 4416 C CA . LYS B 1 260 ? 72.699 -8.626 42.421 1.00 64.48 260 LYS B CA 1
ATOM 4417 C C . LYS B 1 260 ? 73.219 -9.593 41.350 1.00 60.00 260 LYS B C 1
ATOM 4418 O O . LYS B 1 260 ? 73.511 -10.760 41.635 1.00 56.71 260 LYS B O 1
ATOM 4424 N N . ARG B 1 261 ? 73.313 -9.091 40.120 1.00 52.43 261 ARG B N 1
ATOM 4425 C CA . ARG B 1 261 ? 73.825 -9.859 38.989 1.00 51.67 261 ARG B CA 1
ATOM 4426 C C . ARG B 1 261 ? 72.986 -11.090 38.629 1.00 53.59 261 ARG B C 1
ATOM 4427 O O . ARG B 1 261 ? 73.370 -11.876 37.761 1.00 51.50 261 ARG B O 1
ATOM 4435 N N . GLN B 1 262 ? 71.846 -11.259 39.290 1.00 52.61 262 GLN B N 1
ATOM 4436 C CA . GLN B 1 262 ? 70.942 -12.351 38.955 1.00 53.31 262 GLN B CA 1
ATOM 4437 C C . GLN B 1 262 ? 70.179 -12.026 37.682 1.00 53.37 262 GLN B C 1
ATOM 4438 O O . GLN B 1 262 ? 69.479 -12.882 37.137 1.00 54.57 262 GLN B O 1
ATOM 4444 N N . LEU B 1 263 ? 70.316 -10.778 37.232 1.00 53.80 263 LEU B N 1
ATOM 4445 C CA . LEU B 1 263 ? 69.664 -10.277 36.021 1.00 52.38 263 LEU B CA 1
ATOM 4446 C C . LEU B 1 263 ? 70.492 -9.130 35.455 1.00 51.59 263 LEU B C 1
ATOM 4447 O O . LEU B 1 263 ? 71.057 -8.330 36.210 1.00 49.42 263 LEU B O 1
ATOM 4452 N N . VAL B 1 264 ? 70.568 -9.050 34.130 1.00 50.46 264 VAL B N 1
ATOM 4453 C CA . VAL B 1 264 ? 71.278 -7.948 33.491 1.00 50.40 264 VAL B CA 1
ATOM 4454 C C . VAL B 1 264 ? 70.401 -7.283 32.442 1.00 49.62 264 VAL B C 1
ATOM 4455 O O . VAL B 1 264 ? 69.569 -7.935 31.809 1.00 47.25 264 VAL B O 1
ATOM 4459 N N . THR B 1 265 ? 70.584 -5.979 32.274 1.00 48.08 265 THR B N 1
ATOM 4460 C CA . THR B 1 265 ? 69.858 -5.238 31.258 1.00 47.34 265 THR B CA 1
ATOM 4461 C C . THR B 1 265 ? 70.827 -4.761 30.184 1.00 49.01 265 THR B C 1
ATOM 4462 O O . THR B 1 265 ? 71.841 -4.121 30.485 1.00 47.34 265 THR B O 1
ATOM 4466 N N . LEU B 1 266 ? 70.511 -5.092 28.933 1.00 49.86 266 LEU B N 1
ATOM 4467 C CA . LEU B 1 266 ? 71.352 -4.735 27.794 1.00 48.64 266 LEU B CA 1
ATOM 4468 C C . LEU B 1 266 ? 70.690 -3.698 26.898 1.00 44.58 266 LEU B C 1
ATOM 4469 O O . LEU B 1 266 ? 69.537 -3.848 26.507 1.00 42.64 266 LEU B O 1
ATOM 4474 N N . PHE B 1 267 ? 71.433 -2.646 26.575 1.00 43.39 267 PHE B N 1
ATOM 4475 C CA . PHE B 1 267 ? 70.945 -1.608 25.680 1.00 44.86 267 PHE B CA 1
ATOM 4476 C C . PHE B 1 267 ? 72.044 -1.269 24.682 1.00 47.86 267 PHE B C 1
ATOM 4477 O O . PHE B 1 267 ? 73.116 -0.790 25.061 1.00 47.98 267 PHE B O 1
ATOM 4485 N N . SER B 1 268 ? 71.769 -1.513 23.405 1.00 47.36 268 SER B N 1
ATOM 4486 C CA . SER B 1 268 ? 72.810 -1.492 22.380 1.00 45.57 268 SER B CA 1
ATOM 4487 C C . SER B 1 268 ? 72.882 -0.190 21.572 1.00 44.54 268 SER B C 1
ATOM 4488 O O . SER B 1 268 ? 73.778 -0.012 20.749 1.00 42.52 268 SER B O 1
ATOM 4491 N N . ALA B 1 269 ? 71.947 0.720 21.822 1.00 46.06 269 ALA B N 1
ATOM 4492 C CA . ALA B 1 269 ? 71.903 1.984 21.099 1.00 47.51 269 ALA B CA 1
ATOM 4493 C C . ALA B 1 269 ? 72.457 3.147 21.918 1.00 51.19 269 ALA B C 1
ATOM 4494 O O . ALA B 1 269 ? 71.785 3.657 22.819 1.00 53.77 269 ALA B O 1
ATOM 4496 N N . PRO B 1 270 ? 73.689 3.566 21.603 1.00 48.14 270 PRO B N 1
ATOM 4497 C CA . PRO B 1 270 ? 74.307 4.743 22.221 1.00 52.37 270 PRO B CA 1
ATOM 4498 C C . PRO B 1 270 ? 73.475 5.993 21.955 1.00 56.10 270 PRO B C 1
ATOM 4499 O O . PRO B 1 270 ? 72.939 6.130 20.858 1.00 58.45 270 PRO B O 1
ATOM 4503 N N . ASN B 1 271 ? 73.376 6.879 22.943 1.00 60.63 271 ASN B N 1
ATOM 4504 C CA . ASN B 1 271 ? 72.612 8.110 22.814 1.00 62.79 271 ASN B CA 1
ATOM 4505 C C . ASN B 1 271 ? 71.202 7.849 22.302 1.00 63.13 271 ASN B C 1
ATOM 4506 O O . ASN B 1 271 ? 70.817 8.334 21.239 1.00 66.64 271 ASN B O 1
ATOM 4511 N N . TYR B 1 272 ? 70.446 7.084 23.084 1.00 61.71 272 TYR B N 1
ATOM 4512 C CA . TYR B 1 272 ? 69.129 6.580 22.705 1.00 62.10 272 TYR B CA 1
ATOM 4513 C C . TYR B 1 272 ? 68.323 7.517 21.806 1.00 70.66 272 TYR B C 1
ATOM 4514 O O . TYR B 1 272 ? 67.568 7.063 20.943 1.00 74.18 272 TYR B O 1
ATOM 4523 N N . CYS B 1 273 ? 68.483 8.821 22.006 1.00 71.06 273 CYS B N 1
ATOM 4524 C CA . CYS B 1 273 ? 67.827 9.811 21.159 1.00 75.43 273 CYS B CA 1
ATOM 4525 C C . CYS B 1 273 ? 68.680 11.068 21.075 1.00 79.57 273 CYS B C 1
ATOM 4526 O O . CYS B 1 273 ? 68.190 12.142 20.738 1.00 79.81 273 CYS B O 1
ATOM 4529 N N . GLY B 1 274 ? 69.965 10.923 21.378 1.00 80.51 274 GLY B N 1
ATOM 4530 C CA . GLY B 1 274 ? 70.833 12.071 21.541 1.00 83.21 274 GLY B CA 1
ATOM 4531 C C . GLY B 1 274 ? 70.487 12.786 22.832 1.00 92.30 274 GLY B C 1
ATOM 4532 O O . GLY B 1 274 ? 70.888 13.927 23.050 1.00 103.99 274 GLY B O 1
ATOM 4533 N N . GLU B 1 275 ? 69.738 12.100 23.691 1.00 87.36 275 GLU B N 1
ATOM 4534 C CA . GLU B 1 275 ? 69.298 12.664 24.956 1.00 92.61 275 GLU B CA 1
ATOM 4535 C C . GLU B 1 275 ? 69.831 11.849 26.130 1.00 90.52 275 GLU B C 1
ATOM 4536 O O . GLU B 1 275 ? 69.247 11.839 27.217 1.00 98.75 275 GLU B O 1
ATOM 4542 N N . PHE B 1 276 ? 70.940 11.153 25.932 1.00 81.40 276 PHE B N 1
ATOM 4543 C CA . PHE B 1 276 ? 71.404 10.280 27.004 1.00 83.12 276 PHE B CA 1
ATOM 4544 C C . PHE B 1 276 ? 72.917 10.219 27.207 1.00 80.49 276 PHE B C 1
ATOM 4545 O O . PHE B 1 276 ? 73.389 10.102 28.340 1.00 81.27 276 PHE B O 1
ATOM 4553 N N . ASP B 1 277 ? 73.673 10.321 26.120 1.00 78.55 277 ASP B N 1
ATOM 4554 C CA . ASP B 1 277 ? 75.129 10.240 26.207 1.00 77.46 277 ASP B CA 1
ATOM 4555 C C . ASP B 1 277 ? 75.537 8.903 26.816 1.00 71.62 277 ASP B C 1
ATOM 4556 O O . ASP B 1 277 ? 76.660 8.740 27.289 1.00 71.96 277 ASP B O 1
ATOM 4561 N N . ASN B 1 278 ? 74.609 7.953 26.807 1.00 68.01 278 ASN B N 1
ATOM 4562 C CA . ASN B 1 278 ? 74.868 6.620 27.329 1.00 64.08 278 ASN B CA 1
ATOM 4563 C C . ASN B 1 278 ? 75.639 5.778 26.324 1.00 61.00 278 ASN B C 1
ATOM 4564 O O . ASN B 1 278 ? 75.610 6.041 25.127 1.00 60.47 278 ASN B O 1
ATOM 4569 N N . ALA B 1 279 ? 76.318 4.751 26.814 1.00 61.63 279 ALA B N 1
ATOM 4570 C CA . ALA B 1 279 ? 77.032 3.849 25.931 1.00 60.58 279 ALA B CA 1
ATOM 4571 C C . ALA B 1 279 ? 76.152 2.662 25.570 1.00 56.60 279 ALA B C 1
ATOM 4572 O O . ALA B 1 279 ? 75.110 2.426 26.187 1.00 52.81 279 ALA B O 1
ATOM 4574 N N . GLY B 1 280 ? 76.579 1.920 24.558 1.00 55.55 280 GLY B N 1
ATOM 4575 C CA . GLY B 1 280 ? 75.871 0.727 24.146 1.00 53.51 280 GLY B CA 1
ATOM 4576 C C . GLY B 1 280 ? 76.666 -0.504 24.512 1.00 51.12 280 GLY B C 1
ATOM 4577 O O . GLY B 1 280 ? 77.895 -0.491 24.469 1.00 54.39 280 GLY B O 1
ATOM 4578 N N . ALA B 1 281 ? 75.971 -1.574 24.872 1.00 44.73 281 ALA B N 1
ATOM 4579 C CA . ALA B 1 281 ? 76.653 -2.782 25.293 1.00 49.47 281 ALA B CA 1
ATOM 4580 C C . ALA B 1 281 ? 76.204 -4.003 24.512 1.00 50.14 281 ALA B C 1
ATOM 4581 O O . ALA B 1 281 ? 75.165 -3.999 23.849 1.00 48.93 281 ALA B O 1
ATOM 4583 N N . MET B 1 282 ? 77.007 -5.051 24.611 1.00 50.81 282 MET B N 1
ATOM 4584 C CA . MET B 1 282 ? 76.736 -6.299 23.939 1.00 54.08 282 MET B CA 1
ATOM 4585 C C . MET B 1 282 ? 77.423 -7.365 24.767 1.00 56.05 282 MET B C 1
ATOM 4586 O O . MET B 1 282 ? 78.568 -7.189 25.180 1.00 55.24 282 MET B O 1
ATOM 4591 N N . MET B 1 283 ? 76.722 -8.462 25.026 1.00 57.82 283 MET B N 1
ATOM 4592 C CA . MET B 1 283 ? 77.227 -9.472 25.948 1.00 58.33 283 MET B CA 1
ATOM 4593 C C . MET B 1 283 ? 77.854 -10.678 25.250 1.00 57.94 283 MET B C 1
ATOM 4594 O O . MET B 1 283 ? 77.148 -11.518 24.691 1.00 58.45 283 MET B O 1
ATOM 4599 N N . SER B 1 284 ? 79.182 -10.759 25.294 1.00 58.86 284 SER B N 1
ATOM 4600 C CA . SER B 1 284 ? 79.898 -11.908 24.749 1.00 64.05 284 SER B CA 1
ATOM 4601 C C . SER B 1 284 ? 79.771 -13.095 25.695 1.00 63.95 284 SER B C 1
ATOM 4602 O O . SER B 1 284 ? 80.037 -12.980 26.895 1.00 62.50 284 SER B O 1
ATOM 4605 N N . VAL B 1 285 ? 79.361 -14.234 25.150 1.00 62.27 285 VAL B N 1
ATOM 4606 C CA . VAL B 1 285 ? 79.168 -15.429 25.959 1.00 66.86 285 VAL B CA 1
ATOM 4607 C C . VAL B 1 285 ? 79.895 -16.620 25.340 1.00 74.11 285 VAL B C 1
ATOM 4608 O O . VAL B 1 285 ? 79.380 -17.246 24.414 1.00 75.59 285 VAL B O 1
ATOM 4612 N N . ASP B 1 286 ? 81.092 -16.929 25.843 1.00 74.70 286 ASP B N 1
ATOM 4613 C CA . ASP B 1 286 ? 81.855 -18.077 25.340 1.00 75.47 286 ASP B CA 1
ATOM 4614 C C . ASP B 1 286 ? 81.242 -19.407 25.806 1.00 74.50 286 ASP B C 1
ATOM 4615 O O . ASP B 1 286 ? 80.357 -19.422 26.665 1.00 73.75 286 ASP B O 1
ATOM 4620 N N . GLU B 1 287 ? 81.708 -20.516 25.236 1.00 74.24 287 GLU B N 1
ATOM 4621 C CA . GLU B 1 287 ? 81.079 -21.816 25.469 1.00 79.26 287 GLU B CA 1
ATOM 4622 C C . GLU B 1 287 ? 80.999 -22.195 26.953 1.00 77.00 287 GLU B C 1
ATOM 4623 O O . GLU B 1 287 ? 80.173 -23.026 27.349 1.00 73.29 287 GLU B O 1
ATOM 4629 N N . THR B 1 288 ? 81.849 -21.573 27.765 1.00 72.99 288 THR B N 1
ATOM 4630 C CA . THR B 1 288 ? 81.937 -21.900 29.184 1.00 72.77 288 THR B CA 1
ATOM 4631 C C . THR B 1 288 ? 80.931 -21.111 30.020 1.00 74.04 288 THR B C 1
ATOM 4632 O O . THR B 1 288 ? 80.821 -21.317 31.232 1.00 77.18 288 THR B O 1
ATOM 4636 N N . LEU B 1 289 ? 80.197 -20.218 29.360 1.00 71.15 289 LEU B N 1
ATOM 4637 C CA . LEU B 1 289 ? 79.286 -19.289 30.031 1.00 66.99 289 LEU B CA 1
ATOM 4638 C C . LEU B 1 289 ? 80.052 -18.216 30.805 1.00 67.78 289 LEU B C 1
ATOM 4639 O O . LEU B 1 289 ? 79.643 -17.793 31.888 1.00 71.95 289 LEU B O 1
ATOM 4644 N N . MET B 1 290 ? 81.175 -17.790 30.238 1.00 68.21 290 MET B N 1
ATOM 4645 C CA . MET B 1 290 ? 81.936 -16.665 30.768 1.00 69.33 290 MET B CA 1
ATOM 4646 C C . MET B 1 290 ? 81.549 -15.405 29.994 1.00 73.15 290 MET B C 1
ATOM 4647 O O . MET B 1 290 ? 81.987 -15.189 28.857 1.00 69.65 290 MET B O 1
ATOM 4652 N N . CYS B 1 291 ? 80.714 -14.580 30.617 1.00 72.36 291 CYS B N 1
ATOM 4653 C CA . CYS B 1 291 ? 80.113 -13.437 29.939 1.00 64.36 291 CYS B CA 1
ATOM 4654 C C . CYS B 1 291 ? 80.944 -12.169 30.092 1.00 62.12 291 CYS B C 1
ATOM 4655 O O . CYS B 1 291 ? 81.353 -11.806 31.195 1.00 64.88 291 CYS B O 1
ATOM 4658 N N . SER B 1 292 ? 81.191 -11.502 28.971 1.00 61.39 292 SER B N 1
ATOM 4659 C CA . SER B 1 292 ? 81.902 -10.228 28.969 1.00 61.04 292 SER B CA 1
ATOM 4660 C C . SER B 1 292 ? 81.063 -9.171 28.252 1.00 58.25 292 SER B C 1
ATOM 4661 O O . SER B 1 292 ? 80.162 -9.510 27.486 1.00 59.21 292 SER B O 1
ATOM 4664 N N . PHE B 1 293 ? 81.353 -7.897 28.498 1.00 52.57 293 PHE B N 1
ATOM 4665 C CA . PHE B 1 293 ? 80.532 -6.823 27.940 1.00 54.63 293 PHE B CA 1
ATOM 4666 C C . PHE B 1 293 ? 81.310 -5.860 27.040 1.00 59.29 293 PHE B C 1
ATOM 4667 O O . PHE B 1 293 ? 81.881 -4.878 27.514 1.00 59.79 293 PHE B O 1
ATOM 4675 N N . GLN B 1 294 ? 81.322 -6.141 25.740 1.00 64.33 294 GLN B N 1
ATOM 4676 C CA . GLN B 1 294 ? 81.917 -5.229 24.766 1.00 62.88 294 GLN B CA 1
ATOM 4677 C C . GLN B 1 294 ? 81.079 -3.956 24.678 1.00 58.85 294 GLN B C 1
ATOM 4678 O O . GLN B 1 294 ? 79.861 -4.012 24.495 1.00 55.23 294 GLN B O 1
ATOM 4684 N N . ILE B 1 295 ? 81.737 -2.810 24.814 1.00 60.71 295 ILE B N 1
ATOM 4685 C CA . ILE B 1 295 ? 81.032 -1.538 24.903 1.00 61.17 295 ILE B CA 1
ATOM 4686 C C . ILE B 1 295 ? 81.282 -0.624 23.704 1.00 63.80 295 ILE B C 1
ATOM 4687 O O . ILE B 1 295 ? 82.415 -0.462 23.254 1.00 66.04 295 ILE B O 1
ATOM 4692 N N . LEU B 1 296 ? 80.203 -0.041 23.191 1.00 60.67 296 LEU B N 1
ATOM 4693 C CA . LEU B 1 296 ? 80.275 0.940 22.120 1.00 61.36 296 LEU B CA 1
ATOM 4694 C C . LEU B 1 296 ? 80.068 2.322 22.711 1.00 62.53 296 LEU B C 1
ATOM 4695 O O . LEU B 1 296 ? 78.935 2.782 22.854 1.00 61.39 296 LEU B O 1
ATOM 4700 N N . LYS B 1 297 ? 81.166 2.977 23.071 1.00 67.89 297 LYS B N 1
ATOM 4701 C CA . LYS B 1 297 ? 81.101 4.317 23.643 1.00 70.81 297 LYS B CA 1
ATOM 4702 C C . LYS B 1 297 ? 80.377 5.251 22.671 1.00 68.68 297 LYS B C 1
ATOM 4703 O O . LYS B 1 297 ? 80.319 4.978 21.470 1.00 65.68 297 LYS B O 1
ATOM 4709 N N . PRO B 1 298 ? 79.810 6.349 23.194 1.00 73.84 298 PRO B N 1
ATOM 4710 C CA . PRO B 1 298 ? 79.008 7.296 22.407 1.00 75.47 298 PRO B CA 1
ATOM 4711 C C . PRO B 1 298 ? 79.864 8.198 21.527 1.00 86.25 298 PRO B C 1
ATOM 4712 O O . PRO B 1 298 ? 80.368 7.772 20.485 1.00 92.02 298 PRO B O 1
ATOM 4716 N N . ALA B 1 299 ? 80.010 9.447 21.958 1.00 90.42 299 ALA B N 1
ATOM 4717 C CA . ALA B 1 299 ? 80.815 10.434 21.249 1.00 103.47 299 ALA B CA 1
ATOM 4718 C C . ALA B 1 299 ? 80.864 11.727 22.056 1.00 105.64 299 ALA B C 1
ATOM 4719 O O . ALA B 1 299 ? 79.825 12.303 22.386 1.00 105.83 299 ALA B O 1
ATOM 4721 N N . ASP B 1 300 ? 82.076 12.167 22.384 1.00 109.07 300 ASP B N 1
ATOM 4722 C CA . ASP B 1 300 ? 82.277 13.391 23.154 1.00 110.05 300 ASP B CA 1
ATOM 4723 C C . ASP B 1 300 ? 82.950 14.466 22.306 1.00 107.73 300 ASP B C 1
ATOM 4724 O O . ASP B 1 300 ? 82.484 15.612 22.253 1.00 106.13 300 ASP B O 1
ATOM 4729 N N . LYS C 2 4 ? 10.731 23.304 7.940 1.00 72.29 873 LYS C N 1
ATOM 4730 C CA . LYS C 2 4 ? 10.836 22.245 8.927 1.00 72.87 873 LYS C CA 1
ATOM 4731 C C . LYS C 2 4 ? 11.736 21.063 8.522 1.00 72.32 873 LYS C C 1
ATOM 4732 O O . LYS C 2 4 ? 11.533 19.942 8.972 1.00 65.79 873 LYS C O 1
ATOM 4738 N N . LYS C 2 5 ? 12.724 21.326 7.676 1.00 74.11 874 LYS C N 1
ATOM 4739 C CA . LYS C 2 5 ? 13.688 20.322 7.274 1.00 71.65 874 LYS C CA 1
ATOM 4740 C C . LYS C 2 5 ? 15.029 20.913 6.958 1.00 69.91 874 LYS C C 1
ATOM 4741 O O . LYS C 2 5 ? 15.250 22.097 7.079 1.00 66.60 874 LYS C O 1
ATOM 4747 N N . LEU C 2 6 ? 15.927 20.051 6.522 1.00 67.13 875 LEU C N 1
ATOM 4748 C CA . LEU C 2 6 ? 17.357 20.352 6.613 1.00 67.28 875 LEU C CA 1
ATOM 4749 C C . LEU C 2 6 ? 17.896 21.371 5.612 1.00 64.57 875 LEU C C 1
ATOM 4750 O O . LEU C 2 6 ? 17.787 21.181 4.401 1.00 61.23 875 LEU C O 1
ATOM 4755 N N . ARG C 2 7 ? 18.497 22.438 6.139 1.00 61.29 876 ARG C N 1
ATOM 4756 C CA . ARG C 2 7 ? 19.212 23.433 5.331 1.00 62.23 876 ARG C CA 1
ATOM 4757 C C . ARG C 2 7 ? 20.207 24.227 6.174 1.00 59.68 876 ARG C C 1
ATOM 4758 O O . ARG C 2 7 ? 20.186 24.138 7.398 1.00 64.81 876 ARG C O 1
ATOM 4766 N N . PHE C 2 8 ? 21.067 25.007 5.520 1.00 56.43 877 PHE C N 1
ATOM 4767 C CA . PHE C 2 8 ? 22.190 25.655 6.207 1.00 55.16 877 PHE C CA 1
ATOM 4768 C C . PHE C 2 8 ? 22.498 27.138 5.993 1.00 56.21 877 PHE C C 1
ATOM 4769 O O . PHE C 2 8 ? 22.321 27.663 4.899 1.00 63.23 877 PHE C O 1
ATOM 4777 N N . ASP C 2 9 ? 22.963 27.800 7.053 1.00 57.89 878 ASP C N 1
ATOM 4778 C CA . ASP C 2 9 ? 23.212 29.243 7.040 1.00 57.30 878 ASP C CA 1
ATOM 4779 C C . ASP C 2 9 ? 24.556 29.838 6.602 1.00 61.62 878 ASP C C 1
ATOM 4780 O O . ASP C 2 9 ? 25.484 29.109 6.246 1.00 59.74 878 ASP C O 1
ATOM 4785 N N . ILE C 2 10 ? 24.644 31.164 6.616 1.00 65.47 879 ILE C N 1
ATOM 4786 C CA . ILE C 2 10 ? 25.860 31.882 6.229 1.00 73.62 879 ILE C CA 1
ATOM 4787 C C . ILE C 2 10 ? 25.926 33.253 6.907 1.00 67.99 879 ILE C C 1
ATOM 4788 O O . ILE C 2 10 ? 27.001 33.735 7.269 1.00 60.44 879 ILE C O 1
#

Organism: Homo sapiens (NCBI:txid9606)